Protein AF-A0A528LUZ8-F1 (afdb_monomer_lite)

Structure (mmCIF, N/CA/C/O backbone):
data_AF-A0A528LUZ8-F1
#
_entry.id   AF-A0A528LUZ8-F1
#
loop_
_atom_site.group_PDB
_atom_site.id
_atom_site.type_symbol
_atom_site.label_atom_id
_atom_site.label_alt_id
_atom_site.label_comp_id
_atom_site.label_asym_id
_atom_site.label_entity_id
_atom_site.label_seq_id
_atom_site.pdbx_PDB_ins_code
_atom_site.Cartn_x
_atom_site.Cartn_y
_atom_site.Cartn_z
_atom_site.occupancy
_atom_site.B_iso_or_equiv
_atom_site.auth_seq_id
_atom_site.auth_comp_id
_atom_site.auth_asym_id
_atom_site.auth_atom_id
_atom_site.pdbx_PDB_model_num
ATOM 1 N N . MET A 1 1 ? 16.004 16.045 -65.200 1.00 53.28 1 MET A N 1
ATOM 2 C CA . MET A 1 1 ? 14.807 15.417 -65.814 1.00 53.28 1 MET A CA 1
ATOM 3 C C . MET A 1 1 ? 13.797 16.513 -66.150 1.00 53.28 1 MET A C 1
ATOM 5 O O . MET A 1 1 ? 13.790 17.517 -65.447 1.00 53.28 1 MET A O 1
ATOM 9 N N . LYS A 1 2 ? 12.976 16.392 -67.206 1.00 73.88 2 LYS A N 1
ATOM 10 C CA . LYS A 1 2 ? 11.919 17.393 -67.464 1.00 73.88 2 LYS A CA 1
ATOM 11 C C . LYS A 1 2 ? 10.883 17.313 -66.341 1.00 73.88 2 LYS A C 1
ATOM 13 O O . LYS A 1 2 ? 10.407 16.220 -66.050 1.00 73.88 2 LYS A O 1
ATOM 18 N N . SER A 1 3 ? 10.507 18.443 -65.745 1.00 70.56 3 SER A N 1
ATOM 19 C CA . SER A 1 3 ? 9.541 18.476 -64.635 1.00 70.56 3 SER A CA 1
ATOM 20 C C . SER A 1 3 ? 8.191 17.858 -65.004 1.00 70.56 3 SER A C 1
ATOM 22 O O . SER A 1 3 ? 7.521 17.308 -64.142 1.00 70.56 3 SER A O 1
ATOM 24 N N . SER A 1 4 ? 7.804 17.916 -66.283 1.00 79.31 4 SER A N 1
ATOM 25 C CA . SER A 1 4 ? 6.602 17.250 -66.791 1.00 79.31 4 SER A CA 1
ATOM 26 C C . SER A 1 4 ? 6.664 15.730 -66.647 1.00 79.31 4 SER A C 1
ATOM 28 O O . SER A 1 4 ? 5.668 15.138 -66.264 1.00 79.31 4 SER A O 1
ATOM 30 N N . LEU A 1 5 ? 7.826 15.116 -66.893 1.00 83.31 5 LEU A N 1
ATOM 31 C CA . LEU A 1 5 ? 8.007 13.672 -66.751 1.00 83.31 5 LEU A CA 1
ATOM 32 C C . LEU A 1 5 ? 7.924 13.252 -65.282 1.00 83.31 5 LEU A C 1
ATOM 34 O O . LEU A 1 5 ? 7.176 12.340 -64.965 1.00 83.31 5 LEU A O 1
ATOM 38 N N . ALA A 1 6 ? 8.629 13.957 -64.390 1.00 80.06 6 ALA A N 1
ATOM 39 C CA . ALA A 1 6 ? 8.567 13.688 -62.951 1.00 80.06 6 ALA A CA 1
ATOM 40 C C . ALA A 1 6 ? 7.123 13.763 -62.434 1.00 80.06 6 ALA A C 1
ATOM 42 O O . ALA A 1 6 ? 6.661 12.859 -61.755 1.00 80.06 6 ALA A O 1
ATOM 43 N N . LYS A 1 7 ? 6.374 14.789 -62.852 1.00 82.75 7 LYS A N 1
ATOM 44 C CA . LYS A 1 7 ? 4.960 14.951 -62.497 1.00 82.75 7 LYS A CA 1
ATOM 45 C C . LYS A 1 7 ? 4.079 13.822 -63.040 1.00 82.75 7 LYS A C 1
ATOM 47 O O . LYS A 1 7 ? 3.249 13.329 -62.303 1.00 82.75 7 LYS A O 1
ATOM 52 N N . THR A 1 8 ? 4.307 13.340 -64.265 1.00 86.88 8 THR A N 1
ATOM 53 C CA . THR A 1 8 ? 3.577 12.168 -64.786 1.00 86.88 8 THR A CA 1
ATOM 54 C C . THR A 1 8 ? 3.792 10.912 -63.942 1.00 86.88 8 THR A C 1
ATOM 56 O O . THR A 1 8 ? 2.850 10.148 -63.766 1.00 86.88 8 THR A O 1
ATOM 59 N N . PHE A 1 9 ? 5.010 10.684 -63.444 1.00 86.75 9 PHE A N 1
ATOM 60 C CA . PHE A 1 9 ? 5.296 9.560 -62.549 1.00 86.75 9 PHE A CA 1
ATOM 61 C C . PHE A 1 9 ? 4.760 9.798 -61.129 1.00 86.75 9 PHE A C 1
ATOM 63 O O . PHE A 1 9 ? 4.315 8.846 -60.502 1.00 86.75 9 PHE A O 1
ATOM 70 N N . GLN A 1 10 ? 4.722 11.047 -60.654 1.00 83.25 10 GLN A N 1
ATOM 71 C CA . GLN A 1 10 ? 4.103 11.400 -59.374 1.00 83.25 10 GLN A CA 1
ATOM 72 C C . GLN A 1 10 ? 2.607 11.073 -59.410 1.00 83.25 10 GLN A C 1
ATOM 74 O O . GLN A 1 10 ? 2.118 10.354 -58.554 1.00 83.25 10 GLN A O 1
ATOM 79 N N . ASP A 1 11 ? 1.922 11.456 -60.492 1.00 86.69 11 ASP A N 1
ATOM 80 C CA . ASP A 1 11 ? 0.519 11.098 -60.703 1.00 86.69 11 ASP A CA 1
ATOM 81 C C . ASP A 1 11 ? 0.308 9.563 -60.773 1.00 86.69 11 ASP A C 1
ATOM 83 O O . ASP A 1 11 ? -0.813 9.097 -60.629 1.00 86.69 11 ASP A O 1
ATOM 87 N N . ILE A 1 12 ? 1.332 8.748 -61.072 1.00 87.06 12 ILE A N 1
ATOM 88 C CA . ILE A 1 12 ? 1.222 7.275 -61.008 1.00 87.06 12 ILE A CA 1
ATOM 89 C C . ILE A 1 12 ? 1.328 6.800 -59.556 1.00 87.06 12 ILE A C 1
ATOM 91 O O . ILE A 1 12 ? 0.535 5.955 -59.153 1.00 87.06 12 ILE A O 1
ATOM 95 N N . ALA A 1 13 ? 2.281 7.343 -58.795 1.00 81.94 13 ALA A N 1
ATOM 96 C CA . ALA A 1 13 ? 2.481 7.021 -57.382 1.00 81.94 13 ALA A CA 1
ATOM 97 C C . ALA A 1 13 ? 1.272 7.422 -56.515 1.00 81.94 13 ALA A C 1
ATOM 99 O O . ALA A 1 13 ? 0.886 6.671 -55.625 1.00 81.94 13 ALA A O 1
ATOM 100 N N . ASP A 1 14 ? 0.642 8.557 -56.829 1.00 81.62 14 ASP A N 1
ATOM 101 C CA . ASP A 1 14 ? -0.531 9.088 -56.117 1.00 81.62 14 ASP A CA 1
ATOM 102 C C . ASP A 1 14 ? -1.867 8.507 -56.628 1.00 81.62 14 ASP A C 1
ATOM 104 O O . ASP A 1 14 ? -2.936 8.922 -56.187 1.00 81.62 14 ASP A O 1
ATOM 108 N N . GLU A 1 15 ? -1.825 7.570 -57.584 1.00 84.44 15 GLU A N 1
ATOM 109 C CA . GLU A 1 15 ? -3.002 7.001 -58.264 1.00 84.44 15 GLU A CA 1
ATOM 110 C C . GLU A 1 15 ? -3.905 8.039 -58.972 1.00 84.44 15 GLU A C 1
ATOM 112 O O . GLU A 1 15 ? -5.084 7.800 -59.247 1.00 84.44 15 GLU A O 1
ATOM 117 N N . GLU A 1 16 ? -3.350 9.189 -59.353 1.00 86.56 16 GLU A N 1
ATOM 118 C CA . GLU A 1 16 ? -4.061 10.264 -60.044 1.00 86.56 16 GLU A CA 1
ATOM 119 C C . GLU A 1 16 ? -3.981 10.153 -61.583 1.00 86.56 16 GLU A C 1
ATOM 121 O O . GLU A 1 16 ? -3.123 9.490 -62.176 1.00 86.56 16 GLU A O 1
ATOM 126 N N . ASN A 1 17 ? -4.895 10.826 -62.292 1.00 84.06 17 ASN A N 1
ATOM 127 C CA . ASN A 1 17 ? -4.850 10.932 -63.755 1.00 84.06 17 ASN A CA 1
ATOM 128 C C . ASN A 1 17 ? -3.979 12.123 -64.189 1.00 84.06 17 ASN A C 1
ATOM 130 O O . ASN A 1 17 ? -4.280 13.266 -63.858 1.00 84.06 17 ASN A O 1
ATOM 134 N N . SER A 1 18 ? -2.961 11.891 -65.023 1.00 85.75 18 SER A N 1
ATOM 135 C CA . SER A 1 18 ? -2.112 12.982 -65.535 1.00 85.75 18 SER A CA 1
ATOM 136 C C . SER A 1 18 ? -2.829 13.883 -66.532 1.00 85.75 18 SER A C 1
ATOM 138 O O . SER A 1 18 ? -3.276 13.384 -67.555 1.00 85.75 18 SER A O 1
ATOM 140 N N . GLY A 1 19 ? -2.840 15.203 -66.337 1.00 85.12 19 GLY A N 1
ATOM 141 C CA . GLY A 1 19 ? -3.494 16.161 -67.245 1.00 85.12 19 GLY A CA 1
ATOM 142 C C . GLY A 1 19 ? -2.575 17.255 -67.804 1.00 85.12 19 GLY A C 1
ATOM 143 O O . GLY A 1 19 ? -1.527 17.571 -67.236 1.00 85.12 19 GLY A O 1
ATOM 144 N N . ASP A 1 20 ? -2.986 17.872 -68.919 1.00 82.94 20 ASP A N 1
ATOM 145 C CA . ASP A 1 20 ? -2.367 19.112 -69.408 1.00 82.94 20 ASP A CA 1
ATOM 146 C C . ASP A 1 20 ? -2.745 20.262 -68.459 1.00 82.94 20 ASP A C 1
ATOM 148 O O . ASP A 1 20 ? -3.917 20.532 -68.193 1.00 82.94 20 ASP A O 1
ATOM 152 N N . ARG A 1 21 ? -1.731 20.931 -67.906 1.00 78.12 21 ARG A N 1
ATOM 153 C CA . ARG A 1 21 ? -1.913 21.961 -66.874 1.00 78.12 21 ARG A CA 1
ATOM 154 C C . ARG A 1 21 ? -2.380 23.304 -67.432 1.00 78.12 21 ARG A C 1
ATOM 156 O O . ARG A 1 21 ? -2.941 24.095 -66.679 1.00 78.12 21 ARG A O 1
ATOM 163 N N . ILE A 1 22 ? -2.117 23.572 -68.711 1.00 81.62 22 ILE A N 1
ATOM 164 C CA . ILE A 1 22 ? -2.468 24.834 -69.375 1.00 81.62 22 ILE A CA 1
ATOM 165 C C . ILE A 1 22 ? -3.809 24.672 -70.089 1.00 81.62 22 ILE A C 1
ATOM 167 O O . ILE A 1 22 ? -4.674 25.537 -69.986 1.00 81.62 22 ILE A O 1
ATOM 171 N N . PHE A 1 23 ? -4.005 23.543 -70.765 1.00 84.06 23 PHE A N 1
ATOM 172 C CA . PHE A 1 23 ? -5.210 23.261 -71.537 1.00 84.06 23 PHE A CA 1
ATOM 173 C C . PHE A 1 23 ? -5.944 22.054 -70.957 1.00 84.06 23 PHE A C 1
ATOM 175 O O . PHE A 1 23 ? -5.874 20.951 -71.499 1.00 84.06 23 PHE A O 1
ATOM 182 N N . LYS A 1 24 ? -6.658 22.288 -69.853 1.00 82.31 24 LYS A N 1
ATOM 183 C CA . LYS A 1 24 ? -7.325 21.245 -69.053 1.00 82.31 24 LYS A CA 1
ATOM 184 C C . LYS A 1 24 ? -8.355 20.416 -69.830 1.00 82.31 24 LYS A C 1
ATOM 186 O O . LYS A 1 24 ? -8.588 19.270 -69.474 1.00 82.31 24 LYS A O 1
ATOM 191 N N . ASP A 1 25 ? -8.921 20.972 -70.901 1.00 84.12 25 ASP A N 1
ATOM 192 C CA . ASP A 1 25 ? -9.958 20.317 -71.711 1.00 84.12 25 ASP A CA 1
ATOM 193 C C . ASP A 1 25 ? -9.395 19.370 -72.787 1.00 84.12 25 ASP A C 1
ATOM 195 O O . ASP A 1 25 ? -10.148 18.750 -73.540 1.00 84.12 25 ASP A O 1
ATOM 199 N N . ARG A 1 26 ? -8.065 19.267 -72.922 1.00 85.38 26 ARG A N 1
ATOM 200 C CA . ARG A 1 26 ? -7.451 18.369 -73.907 1.00 85.38 26 ARG A CA 1
ATOM 201 C C . ARG A 1 26 ? -7.530 16.922 -73.446 1.00 85.38 26 ARG A C 1
ATOM 203 O O . ARG A 1 26 ? -7.171 16.602 -72.319 1.00 85.38 26 ARG A O 1
ATOM 210 N N . ILE A 1 27 ? -7.884 16.038 -74.378 1.00 81.31 27 ILE A N 1
ATOM 211 C CA . ILE A 1 27 ? -7.820 14.592 -74.160 1.00 81.31 27 ILE A CA 1
ATOM 212 C C . ILE A 1 27 ? -6.350 14.188 -74.005 1.00 81.31 27 ILE A C 1
ATOM 214 O O . ILE A 1 27 ? -5.554 14.239 -74.944 1.00 81.31 27 ILE A O 1
ATOM 218 N N . ASN A 1 28 ? -6.004 13.799 -72.789 1.00 82.31 28 ASN A N 1
ATOM 219 C CA . ASN A 1 28 ? -4.701 13.330 -72.352 1.00 82.31 28 ASN A CA 1
ATOM 220 C C . ASN A 1 28 ? -4.610 11.801 -72.482 1.00 82.31 28 ASN A C 1
ATOM 222 O O . ASN A 1 28 ? -5.578 11.077 -72.263 1.00 82.31 28 ASN A O 1
ATOM 226 N N . LYS A 1 29 ? -3.419 11.293 -72.812 1.00 84.31 29 LYS A N 1
ATOM 227 C CA . LYS A 1 29 ? -3.129 9.855 -72.817 1.00 84.31 29 LYS A CA 1
ATOM 228 C C . LYS A 1 29 ? -1.807 9.597 -72.098 1.00 84.31 29 LYS A C 1
ATOM 230 O O . LYS A 1 29 ? -0.753 9.976 -72.603 1.00 84.31 29 LYS A O 1
ATOM 235 N N . ARG A 1 30 ? -1.871 8.934 -70.938 1.00 86.88 30 ARG A N 1
ATOM 236 C CA . ARG A 1 30 ? -0.710 8.412 -70.198 1.00 86.88 30 ARG A CA 1
ATOM 237 C C . ARG A 1 30 ? -0.571 6.918 -70.483 1.00 86.88 30 ARG A C 1
ATOM 239 O O . ARG A 1 30 ? -1.487 6.159 -70.192 1.00 86.88 30 ARG A O 1
ATOM 246 N N . VAL A 1 31 ? 0.563 6.501 -71.045 1.00 87.06 31 VAL A N 1
ATOM 247 C CA . VAL A 1 31 ? 0.928 5.083 -71.199 1.00 87.06 31 VAL A CA 1
ATOM 248 C C . VAL A 1 31 ? 2.349 4.916 -70.695 1.00 87.06 31 VAL A C 1
ATOM 250 O O . VAL A 1 31 ? 3.280 5.451 -71.292 1.00 87.06 31 VAL A O 1
ATOM 253 N N . VAL A 1 32 ? 2.495 4.197 -69.587 1.00 86.12 32 VAL A N 1
ATOM 254 C CA . VAL A 1 32 ? 3.786 3.848 -68.998 1.00 86.12 32 VAL A CA 1
ATOM 255 C C . VAL A 1 32 ? 3.725 2.367 -68.650 1.00 86.12 32 VAL A C 1
ATOM 257 O O . VAL A 1 32 ? 2.875 1.957 -67.862 1.00 86.12 32 VAL A O 1
ATOM 260 N N . THR A 1 33 ? 4.579 1.572 -69.289 1.00 88.00 33 THR A N 1
ATOM 261 C CA . THR A 1 33 ? 4.615 0.116 -69.137 1.00 88.00 33 THR A CA 1
ATOM 262 C C . THR A 1 33 ? 6.045 -0.381 -68.991 1.00 88.00 33 THR A C 1
ATOM 264 O O . THR A 1 33 ? 6.976 0.258 -69.485 1.00 88.00 33 THR A O 1
ATOM 267 N N . ASP A 1 34 ? 6.209 -1.531 -68.349 1.00 82.75 34 ASP A N 1
ATOM 268 C CA . ASP A 1 34 ? 7.474 -2.258 -68.300 1.00 82.75 34 ASP A CA 1
ATOM 269 C C . ASP A 1 34 ? 7.816 -2.938 -69.645 1.00 82.75 34 ASP A C 1
ATOM 271 O O . ASP A 1 34 ? 7.081 -2.856 -70.635 1.00 82.75 34 ASP A O 1
ATOM 275 N N . GLU A 1 35 ? 8.948 -3.641 -69.674 1.00 85.19 35 GLU A N 1
ATOM 276 C CA . GLU A 1 35 ? 9.437 -4.418 -70.822 1.00 85.19 35 GLU A CA 1
ATOM 277 C C . GLU A 1 35 ? 8.523 -5.591 -71.235 1.00 85.19 35 GLU A C 1
ATOM 279 O O . GLU A 1 35 ? 8.679 -6.140 -72.326 1.00 85.19 35 GLU A O 1
ATOM 284 N N . LYS A 1 36 ? 7.537 -5.948 -70.401 1.00 85.56 36 LYS A N 1
ATOM 285 C CA . LYS A 1 36 ? 6.511 -6.966 -70.671 1.00 85.56 36 LYS A CA 1
ATOM 286 C C . LYS A 1 36 ? 5.162 -6.356 -71.072 1.00 85.56 36 LYS A C 1
ATOM 288 O O . LYS A 1 36 ? 4.221 -7.100 -71.340 1.00 85.56 36 LYS A O 1
ATOM 293 N N . GLY A 1 37 ? 5.059 -5.027 -71.145 1.00 84.25 37 GLY A N 1
ATOM 294 C CA . GLY A 1 37 ? 3.821 -4.314 -71.463 1.00 84.25 37 GLY A CA 1
ATOM 295 C C . GLY A 1 37 ? 2.856 -4.166 -70.282 1.00 84.25 37 GLY A C 1
ATOM 296 O O . GLY A 1 37 ? 1.709 -3.773 -70.489 1.00 84.25 37 GLY A O 1
ATOM 297 N N . THR A 1 38 ? 3.298 -4.454 -69.056 1.00 85.69 38 THR A N 1
ATOM 298 C CA . THR A 1 38 ? 2.502 -4.316 -67.828 1.00 85.69 38 THR A CA 1
ATOM 299 C C . THR A 1 38 ? 2.561 -2.877 -67.327 1.00 85.69 38 THR A C 1
ATOM 301 O O . THR A 1 38 ? 3.622 -2.256 -67.362 1.00 85.69 38 THR A O 1
ATOM 304 N N . ALA A 1 39 ? 1.439 -2.330 -66.853 1.00 84.06 39 ALA A N 1
ATOM 305 C CA . ALA A 1 39 ? 1.433 -1.022 -66.202 1.00 84.06 39 ALA A CA 1
ATOM 306 C C . ALA A 1 39 ? 2.274 -1.054 -64.916 1.00 84.06 39 ALA A C 1
ATOM 308 O O . ALA A 1 39 ? 2.257 -2.047 -64.189 1.00 84.06 39 ALA A O 1
ATOM 309 N N . LEU A 1 40 ? 2.997 0.032 -64.642 1.00 82.25 40 LEU A N 1
ATOM 310 C CA . LEU A 1 40 ? 3.771 0.156 -63.407 1.00 82.25 40 LEU A CA 1
ATOM 311 C C . LEU A 1 40 ? 2.823 0.281 -62.201 1.00 82.25 40 LEU A C 1
ATOM 313 O O . LEU A 1 40 ? 1.958 1.162 -62.230 1.00 82.25 40 LEU A O 1
ATOM 317 N N . PRO A 1 41 ? 2.972 -0.555 -61.158 1.00 82.44 41 PRO A N 1
ATOM 318 C CA . PRO A 1 41 ? 2.196 -0.402 -59.935 1.00 82.44 41 PRO A CA 1
ATOM 319 C C . PRO A 1 41 ? 2.625 0.866 -59.165 1.00 82.44 41 PRO A C 1
ATOM 321 O O . PRO A 1 41 ? 3.822 1.182 -59.171 1.00 82.44 41 PRO A O 1
ATOM 324 N N . PRO A 1 42 ? 1.697 1.590 -58.510 1.00 80.31 42 PRO A N 1
ATOM 325 C CA . PRO A 1 42 ? 1.987 2.830 -57.776 1.00 80.31 42 PRO A CA 1
ATOM 326 C C . PRO A 1 42 ? 3.143 2.687 -56.781 1.00 80.31 42 PRO A C 1
ATOM 328 O O . PRO A 1 42 ? 4.059 3.505 -56.766 1.00 80.31 42 PRO A O 1
ATOM 331 N N . GLU A 1 43 ? 3.177 1.581 -56.038 1.00 74.25 43 GLU A N 1
ATOM 332 C CA . GLU A 1 43 ? 4.206 1.264 -55.046 1.00 74.25 43 GLU A CA 1
ATOM 333 C C . GLU A 1 43 ? 5.614 1.045 -55.632 1.00 74.25 43 GLU A C 1
ATOM 335 O O . GLU A 1 43 ? 6.593 1.039 -54.890 1.00 74.25 43 GLU A O 1
ATOM 340 N N . SER A 1 44 ? 5.739 0.881 -56.954 1.00 75.31 44 SER A N 1
ATOM 341 C CA . SER A 1 44 ? 7.031 0.739 -57.646 1.00 75.31 44 SER A CA 1
ATOM 342 C C . SER A 1 44 ? 7.608 2.061 -58.160 1.00 75.31 44 SER A C 1
ATOM 344 O O . SER A 1 44 ? 8.706 2.076 -58.723 1.00 75.31 44 SER A O 1
ATOM 346 N N . VAL A 1 45 ? 6.880 3.170 -58.000 1.00 77.50 45 VAL A N 1
ATOM 347 C CA . VAL A 1 45 ? 7.266 4.486 -58.511 1.00 77.50 45 VAL A CA 1
ATOM 348 C C . VAL A 1 45 ? 7.549 5.433 -57.350 1.00 77.50 45 VAL A C 1
ATOM 350 O O . VAL A 1 45 ? 6.650 5.843 -56.629 1.00 77.50 45 VAL A O 1
ATOM 353 N N . MET A 1 46 ? 8.809 5.849 -57.221 1.00 70.94 46 MET A N 1
ATOM 354 C CA . MET A 1 46 ? 9.218 6.911 -56.303 1.00 70.94 46 MET A CA 1
ATOM 355 C C . MET A 1 46 ? 9.684 8.124 -57.109 1.00 70.94 46 MET A C 1
ATOM 357 O O . MET A 1 46 ? 10.660 8.048 -57.861 1.00 70.94 46 MET A O 1
ATOM 361 N N . VAL A 1 47 ? 8.993 9.255 -56.957 1.00 70.12 47 VAL A N 1
ATOM 362 C CA . VAL A 1 47 ? 9.390 10.522 -57.577 1.00 70.12 47 VAL A CA 1
ATOM 363 C C . VAL A 1 47 ? 9.968 11.451 -56.528 1.00 70.12 47 VAL A C 1
ATOM 365 O O . VAL A 1 47 ? 9.311 11.853 -55.579 1.00 70.12 47 VAL A O 1
ATOM 368 N N . VAL A 1 48 ? 11.220 11.835 -56.749 1.00 63.97 48 VAL A N 1
ATOM 369 C CA . VAL A 1 48 ? 11.906 12.823 -55.925 1.00 63.97 48 VAL A CA 1
ATOM 370 C C . VAL A 1 48 ? 11.620 14.217 -56.487 1.00 63.97 48 VAL A C 1
ATOM 372 O O . VAL A 1 48 ? 12.105 14.573 -57.569 1.00 63.97 48 VAL A O 1
ATOM 375 N N . LEU A 1 49 ? 10.803 14.999 -55.779 1.00 59.28 49 LEU A N 1
ATOM 376 C CA . LEU A 1 49 ? 10.449 16.367 -56.163 1.00 59.28 49 LEU A CA 1
ATOM 377 C C . LEU A 1 49 ? 11.561 17.372 -55.784 1.00 59.28 49 LEU A C 1
ATOM 379 O O . LEU A 1 49 ? 12.409 17.090 -54.937 1.00 59.28 49 LEU A O 1
ATOM 383 N N . PRO A 1 50 ? 11.628 18.555 -56.428 1.00 57.62 50 PRO A N 1
ATOM 384 C CA . PRO A 1 50 ? 12.548 19.611 -56.013 1.00 57.62 50 PRO A CA 1
ATOM 385 C C . PRO A 1 50 ? 12.177 20.115 -54.611 1.00 57.62 50 PRO A C 1
ATOM 387 O O . PRO A 1 50 ? 11.037 20.515 -54.432 1.00 57.62 50 PRO A O 1
ATOM 390 N N . TYR A 1 51 ? 13.149 20.112 -53.686 1.00 51.62 51 TYR A N 1
ATOM 391 C CA . TYR A 1 51 ? 13.121 20.651 -52.311 1.00 51.62 51 TYR A CA 1
ATOM 392 C C . TYR A 1 51 ? 11.751 21.130 -51.794 1.00 51.62 51 TYR A C 1
ATOM 394 O O . TYR A 1 51 ? 11.319 22.239 -52.118 1.00 51.62 51 TYR A O 1
ATOM 402 N N . GLU A 1 52 ? 11.129 20.331 -50.926 1.00 53.84 52 GLU A N 1
ATOM 403 C CA . GLU A 1 52 ? 9.980 20.746 -50.118 1.00 53.84 52 GLU A CA 1
ATOM 404 C C . GLU A 1 52 ? 10.407 20.924 -48.654 1.00 53.84 52 GLU A C 1
ATOM 406 O O . GLU A 1 52 ? 10.974 20.015 -48.051 1.00 53.84 52 GLU A O 1
ATOM 411 N N . GLU A 1 53 ? 10.130 22.095 -48.069 1.00 44.44 53 GLU A N 1
ATOM 412 C CA . GLU A 1 53 ? 10.521 22.441 -46.688 1.00 44.44 53 GLU A CA 1
ATOM 413 C C . GLU A 1 53 ? 9.816 21.595 -45.607 1.00 44.44 53 GLU A C 1
ATOM 415 O O . GLU A 1 53 ? 10.248 21.597 -44.459 1.00 44.44 53 GLU A O 1
ATOM 420 N N . ALA A 1 54 ? 8.749 20.865 -45.953 1.00 44.94 54 ALA A N 1
ATOM 421 C CA . ALA A 1 54 ? 7.856 20.196 -45.000 1.00 44.94 54 ALA A CA 1
ATOM 422 C C . ALA A 1 54 ? 8.063 18.673 -44.860 1.00 44.94 54 ALA A C 1
ATOM 424 O O . ALA A 1 54 ? 7.239 18.000 -44.240 1.00 44.94 54 ALA A O 1
ATOM 425 N N . PHE A 1 55 ? 9.124 18.102 -45.432 1.00 44.59 55 PHE A N 1
ATOM 426 C CA . PHE A 1 55 ? 9.299 16.647 -45.455 1.00 44.59 55 PHE A CA 1
ATOM 427 C C . PHE A 1 55 ? 9.988 16.131 -44.175 1.00 44.59 55 PHE A C 1
ATOM 429 O O . PHE A 1 55 ? 11.190 16.322 -43.992 1.00 44.59 55 PHE A O 1
ATOM 436 N N . GLY A 1 56 ? 9.220 15.498 -43.282 1.00 49.88 56 GLY A N 1
ATOM 437 C CA . GLY A 1 56 ? 9.703 14.837 -42.060 1.00 49.88 56 GLY A CA 1
ATOM 438 C C . GLY A 1 56 ? 9.768 13.309 -42.189 1.00 49.88 56 GLY A C 1
ATOM 439 O O . GLY A 1 56 ? 9.200 12.735 -43.116 1.00 49.88 56 GLY A O 1
ATOM 440 N N . HIS A 1 57 ? 10.459 12.644 -41.258 1.00 53.75 57 HIS A N 1
ATOM 441 C CA . HIS A 1 57 ? 10.570 11.179 -41.222 1.00 53.75 57 HIS A CA 1
ATOM 442 C C . HIS A 1 57 ? 9.200 10.496 -41.045 1.00 53.75 57 HIS A C 1
ATOM 444 O O . HIS A 1 57 ? 8.351 10.985 -40.300 1.00 53.75 57 HIS A O 1
ATOM 450 N N . SER A 1 58 ? 8.997 9.347 -41.702 1.00 54.59 58 SER A N 1
ATOM 451 C CA . SER A 1 58 ? 7.762 8.553 -41.606 1.00 54.59 58 SER A CA 1
ATOM 452 C C . SER A 1 58 ? 7.933 7.325 -40.699 1.00 54.59 58 SER A C 1
ATOM 454 O O . SER A 1 58 ? 9.030 6.780 -40.583 1.00 54.59 58 SER A O 1
ATOM 456 N N . GLU A 1 59 ? 6.841 6.829 -40.102 1.00 51.41 59 GLU A N 1
ATOM 457 C CA . GLU A 1 59 ? 6.837 5.608 -39.267 1.00 51.41 59 GLU A CA 1
ATOM 458 C C . GLU A 1 59 ? 7.356 4.356 -40.011 1.00 51.41 59 GLU A C 1
ATOM 460 O O . GLU A 1 59 ? 7.912 3.436 -39.404 1.00 51.41 59 GLU A O 1
ATOM 465 N N . LYS A 1 60 ? 7.227 4.318 -41.348 1.00 50.12 60 LYS A N 1
ATOM 466 C CA . LYS A 1 60 ? 7.716 3.203 -42.178 1.00 50.12 60 LYS A CA 1
ATOM 467 C C . LYS A 1 60 ? 9.238 3.061 -42.092 1.00 50.12 60 LYS A C 1
ATOM 469 O O . LYS A 1 60 ? 9.744 1.947 -41.980 1.00 50.12 60 LYS A O 1
ATOM 474 N N . THR A 1 61 ? 9.959 4.179 -42.059 1.00 51.16 61 THR A N 1
ATOM 475 C CA . THR A 1 61 ? 11.427 4.224 -41.984 1.00 51.16 61 THR A CA 1
ATOM 476 C C . THR A 1 61 ? 11.954 3.743 -40.624 1.00 51.16 61 THR A C 1
ATOM 478 O O . THR A 1 61 ? 13.089 3.283 -40.512 1.00 51.16 61 THR A O 1
ATOM 481 N N . SER A 1 62 ? 11.125 3.807 -39.581 1.00 50.84 62 SER A N 1
ATOM 482 C CA . SER A 1 62 ? 11.482 3.408 -38.216 1.00 50.84 62 SER A CA 1
ATOM 483 C C . SER A 1 62 ? 11.212 1.941 -37.911 1.00 50.84 62 SER A C 1
ATOM 485 O O . SER A 1 62 ? 11.833 1.383 -37.017 1.00 50.84 62 SER A O 1
ATOM 487 N N . THR A 1 63 ? 10.384 1.268 -38.710 1.00 52.47 63 THR A N 1
ATOM 488 C CA . THR A 1 63 ? 10.201 -0.190 -38.607 1.00 52.47 63 THR A CA 1
ATOM 489 C C . THR A 1 63 ? 11.492 -0.946 -38.961 1.00 52.47 63 THR A C 1
ATOM 491 O O . THR A 1 63 ? 11.762 -2.003 -38.398 1.00 52.47 63 THR A O 1
ATOM 494 N N . LEU A 1 64 ? 12.329 -0.370 -39.832 1.00 51.09 64 LEU A N 1
ATOM 495 C CA . LEU A 1 64 ? 13.629 -0.917 -40.251 1.00 51.09 64 LEU A CA 1
ATOM 496 C C . LEU A 1 64 ? 14.715 -0.811 -39.173 1.00 51.09 64 LEU A C 1
ATOM 498 O O . LEU A 1 64 ? 15.718 -1.513 -39.225 1.00 51.09 64 LEU A O 1
ATOM 502 N N . LEU A 1 65 ? 14.517 0.069 -38.190 1.00 55.41 65 LEU A N 1
ATOM 503 C CA . LEU A 1 65 ? 15.438 0.262 -37.071 1.00 55.41 65 LEU A CA 1
ATOM 504 C C . LEU A 1 65 ? 15.251 -0.760 -35.955 1.00 55.41 65 LEU A C 1
ATOM 506 O O . LEU A 1 65 ? 16.135 -0.910 -35.116 1.00 55.41 65 LEU A O 1
ATOM 510 N N . VAL A 1 66 ? 14.096 -1.422 -35.911 1.00 60.16 66 VAL A N 1
ATOM 511 C CA . VAL A 1 66 ? 13.724 -2.274 -34.786 1.00 60.16 66 VAL A CA 1
ATOM 512 C C . VAL A 1 66 ? 14.441 -3.612 -34.898 1.00 60.16 66 VAL A C 1
ATOM 514 O O . VAL A 1 66 ? 14.173 -4.404 -35.805 1.00 60.16 66 VAL A O 1
ATOM 517 N N . ASN A 1 67 ? 15.278 -3.928 -33.912 1.00 70.00 67 ASN A N 1
ATOM 518 C CA . ASN A 1 67 ? 15.755 -5.293 -33.752 1.00 70.00 67 ASN A CA 1
ATOM 519 C C . ASN A 1 67 ? 14.641 -6.137 -33.123 1.00 70.00 67 ASN A C 1
ATOM 521 O O . ASN A 1 67 ? 14.413 -6.107 -31.912 1.00 70.00 67 ASN A O 1
ATOM 525 N N . SER A 1 68 ? 13.942 -6.911 -33.954 1.00 69.31 68 SER A N 1
ATOM 526 C CA . SER A 1 68 ? 12.813 -7.741 -33.523 1.00 69.31 68 SER A CA 1
ATOM 527 C C . SER A 1 68 ? 13.178 -8.739 -32.420 1.00 69.31 68 SER A C 1
ATOM 529 O O . SER A 1 68 ? 12.368 -8.968 -31.525 1.00 69.31 68 SER A O 1
ATOM 531 N N . LYS A 1 69 ? 14.404 -9.281 -32.415 1.00 77.75 69 LYS A N 1
ATOM 532 C CA . LYS A 1 69 ? 14.862 -10.220 -31.380 1.00 77.75 69 LYS A CA 1
ATOM 533 C C . LYS A 1 69 ? 15.081 -9.524 -30.040 1.00 77.75 69 LYS A C 1
ATOM 535 O O . LYS A 1 69 ? 14.558 -9.997 -29.033 1.00 77.75 69 LYS A O 1
ATOM 540 N N . LEU A 1 70 ? 15.818 -8.409 -30.028 1.00 76.50 70 LEU A N 1
ATOM 541 C CA . LEU A 1 70 ? 16.068 -7.634 -28.805 1.00 76.50 70 LEU A CA 1
ATOM 542 C C . LEU A 1 70 ? 14.770 -7.055 -28.243 1.00 76.50 70 LEU A C 1
ATOM 544 O O . LEU A 1 70 ? 14.561 -7.078 -27.032 1.00 76.50 70 LEU A O 1
ATOM 548 N N . ARG A 1 71 ? 13.864 -6.611 -29.119 1.00 74.25 71 ARG A N 1
ATOM 549 C CA . ARG A 1 71 ? 12.529 -6.152 -28.737 1.00 74.25 71 ARG A CA 1
ATOM 550 C C . ARG A 1 71 ? 11.691 -7.265 -28.112 1.00 74.25 71 ARG A C 1
ATOM 552 O O . ARG A 1 71 ? 11.168 -7.081 -27.017 1.00 74.25 71 ARG A O 1
ATOM 559 N N . GLU A 1 72 ? 11.569 -8.420 -28.765 1.00 80.12 72 GLU A N 1
ATOM 560 C CA . GLU A 1 72 ? 10.818 -9.552 -28.210 1.00 80.12 72 GLU A CA 1
ATOM 561 C C . GLU A 1 72 ? 11.382 -10.007 -26.861 1.00 80.12 72 GLU A C 1
ATOM 563 O O . GLU A 1 72 ? 10.629 -10.383 -25.961 1.00 80.12 72 GLU A O 1
ATOM 568 N N . GLU A 1 73 ? 12.708 -10.016 -26.719 1.00 80.19 73 GLU A N 1
ATOM 569 C CA . GLU A 1 73 ? 13.360 -10.356 -25.460 1.00 80.19 73 GLU A CA 1
ATOM 570 C C . GLU A 1 73 ? 13.043 -9.315 -24.377 1.00 80.19 73 GLU A C 1
ATOM 572 O O . GLU A 1 73 ? 12.629 -9.688 -23.278 1.00 80.19 73 GLU A O 1
ATOM 577 N N . TYR A 1 74 ? 13.141 -8.023 -24.701 1.00 77.25 74 TYR A N 1
ATOM 578 C CA . TYR A 1 74 ? 12.777 -6.918 -23.812 1.00 77.25 74 TYR A CA 1
ATOM 579 C C . TYR A 1 74 ? 11.313 -7.006 -23.345 1.00 77.25 74 TYR A C 1
ATOM 581 O O . TYR A 1 74 ? 11.023 -6.905 -22.151 1.00 77.25 74 TYR A O 1
ATOM 589 N N . GLU A 1 75 ? 10.378 -7.261 -24.264 1.00 78.81 75 GLU A N 1
ATOM 590 C CA . GLU A 1 75 ? 8.955 -7.436 -23.952 1.00 78.81 75 GLU A CA 1
ATOM 591 C C . GLU A 1 75 ? 8.720 -8.655 -23.038 1.00 78.81 75 GLU A C 1
ATOM 593 O O . GLU A 1 75 ? 7.991 -8.563 -22.045 1.00 78.81 75 GLU A O 1
ATOM 598 N N . LYS A 1 76 ? 9.389 -9.788 -23.304 1.00 82.31 76 LYS A N 1
ATOM 599 C CA . LYS A 1 76 ? 9.304 -11.001 -22.467 1.00 82.31 76 LYS A CA 1
ATOM 600 C C . LYS A 1 76 ? 9.844 -10.776 -21.052 1.00 82.31 76 LYS A C 1
ATOM 602 O O . LYS A 1 76 ? 9.265 -11.306 -20.100 1.00 82.31 76 LYS A O 1
ATOM 607 N N . LEU A 1 77 ? 10.910 -9.986 -20.889 1.00 80.19 77 LEU A N 1
ATOM 608 C CA . LEU A 1 77 ? 11.449 -9.633 -19.569 1.00 80.19 77 LEU A CA 1
ATOM 609 C C . LEU A 1 77 ? 10.417 -8.878 -18.725 1.00 80.19 77 LEU A C 1
ATOM 611 O O . LEU A 1 77 ? 10.224 -9.225 -17.557 1.00 80.19 77 LEU A O 1
ATOM 615 N N . ASN A 1 78 ? 9.703 -7.922 -19.330 1.00 75.81 78 ASN A N 1
ATOM 616 C CA . ASN A 1 78 ? 8.657 -7.154 -18.651 1.00 75.81 78 ASN A CA 1
ATOM 617 C C . ASN A 1 78 ? 7.496 -8.035 -18.172 1.00 75.81 78 ASN A C 1
ATOM 619 O O . ASN A 1 78 ? 7.027 -7.896 -17.042 1.00 75.81 78 ASN A O 1
ATOM 623 N N . LEU A 1 79 ? 7.078 -9.012 -18.980 1.00 81.06 79 LEU A N 1
ATOM 624 C CA . LEU A 1 79 ? 6.019 -9.949 -18.592 1.00 81.06 79 LEU A CA 1
ATOM 625 C C . LEU A 1 79 ? 6.421 -10.840 -17.402 1.00 81.06 79 LEU A C 1
ATOM 627 O O . LEU A 1 79 ? 5.594 -11.142 -16.538 1.00 81.06 79 LEU A O 1
ATOM 631 N N . GLY A 1 80 ? 7.689 -11.257 -17.333 1.00 79.06 80 GLY A N 1
ATOM 632 C CA . GLY A 1 80 ? 8.162 -12.229 -16.344 1.00 79.06 80 GLY A CA 1
ATOM 633 C C . GLY A 1 80 ? 8.146 -11.732 -14.893 1.00 79.06 80 GLY A C 1
ATOM 634 O O . GLY A 1 80 ? 7.791 -12.494 -13.981 1.00 79.06 80 GLY A O 1
ATOM 635 N N . PHE A 1 81 ? 8.525 -10.470 -14.659 1.00 85.81 81 PHE A N 1
ATOM 636 C CA . PHE A 1 81 ? 8.502 -9.883 -13.314 1.00 85.81 81 PHE A CA 1
ATOM 637 C C . PHE A 1 81 ? 7.116 -9.330 -12.936 1.00 85.81 81 PHE A C 1
ATOM 639 O O . PHE A 1 81 ? 6.778 -9.304 -11.749 1.00 85.81 81 PHE A O 1
ATOM 646 N N . GLU A 1 82 ? 6.286 -8.944 -13.911 1.00 90.12 82 GLU A N 1
ATOM 647 C CA . GLU A 1 82 ? 4.895 -8.539 -13.665 1.00 90.12 82 GLU A CA 1
ATOM 648 C C . GLU A 1 82 ? 4.023 -9.726 -13.219 1.00 90.12 82 GLU A C 1
ATOM 650 O O . GLU A 1 82 ? 3.267 -9.594 -12.256 1.00 90.12 82 GLU A O 1
ATOM 655 N N . ASP A 1 83 ? 4.187 -10.923 -13.800 1.00 92.94 83 ASP A N 1
ATOM 656 C CA . ASP A 1 83 ? 3.518 -12.148 -13.311 1.00 92.94 83 ASP A CA 1
ATOM 657 C C . ASP A 1 83 ? 3.871 -12.442 -11.841 1.00 92.94 83 ASP A C 1
ATOM 659 O O . ASP A 1 83 ? 2.995 -12.718 -11.016 1.00 92.94 83 ASP A O 1
ATOM 663 N N . ALA A 1 84 ? 5.150 -12.321 -11.472 1.00 94.94 84 ALA A N 1
ATOM 664 C CA . ALA A 1 84 ? 5.579 -12.521 -10.089 1.00 94.94 84 ALA A CA 1
ATOM 665 C C . ALA A 1 84 ? 4.960 -11.481 -9.143 1.00 94.94 84 ALA A C 1
ATOM 667 O O . ALA A 1 84 ? 4.477 -11.836 -8.063 1.00 94.94 84 ALA A O 1
ATOM 668 N N . ARG A 1 85 ? 4.923 -10.206 -9.559 1.00 96.19 85 ARG A N 1
ATOM 669 C CA . ARG A 1 85 ? 4.261 -9.129 -8.810 1.00 96.19 85 ARG A CA 1
ATOM 670 C C . ARG A 1 85 ? 2.785 -9.440 -8.591 1.00 96.19 85 ARG A C 1
ATOM 672 O O . ARG A 1 85 ? 2.307 -9.321 -7.463 1.00 96.19 85 ARG A O 1
ATOM 679 N N . GLN A 1 86 ? 2.067 -9.860 -9.630 1.00 96.62 86 GLN A N 1
ATOM 680 C CA . GLN A 1 86 ? 0.644 -10.186 -9.529 1.00 96.62 86 GLN A CA 1
ATOM 681 C C . GLN A 1 86 ? 0.387 -11.334 -8.548 1.00 96.62 86 GLN A C 1
ATOM 683 O O . GLN A 1 86 ? -0.532 -11.240 -7.735 1.00 96.62 86 GLN A O 1
ATOM 688 N N . ARG A 1 87 ? 1.226 -12.377 -8.552 1.00 97.31 87 ARG A N 1
ATOM 689 C CA . ARG A 1 87 ? 1.121 -13.496 -7.598 1.00 97.31 87 ARG A CA 1
ATOM 690 C C . ARG A 1 87 ? 1.328 -13.054 -6.152 1.00 97.31 87 ARG A C 1
ATOM 692 O O . ARG A 1 87 ? 0.539 -13.436 -5.289 1.00 97.31 87 ARG A O 1
ATOM 699 N N . LEU A 1 88 ? 2.345 -12.230 -5.888 1.00 98.12 88 LEU A N 1
ATOM 700 C CA . LEU A 1 88 ? 2.580 -11.672 -4.553 1.00 98.12 88 LEU A CA 1
ATOM 701 C C . LEU A 1 88 ? 1.388 -10.822 -4.094 1.00 98.12 88 LEU A C 1
ATOM 703 O O . LEU A 1 88 ? 0.867 -11.029 -3.000 1.00 98.12 88 LEU A O 1
ATOM 707 N N . LEU A 1 89 ? 0.917 -9.898 -4.937 1.00 97.88 89 LEU A N 1
ATOM 708 C CA . LEU A 1 89 ? -0.219 -9.036 -4.608 1.00 97.88 89 LEU A CA 1
ATOM 709 C C . LEU A 1 89 ? -1.511 -9.835 -4.395 1.00 97.88 89 LEU A C 1
ATOM 711 O O . LEU A 1 89 ? -2.285 -9.502 -3.501 1.00 97.88 89 LEU A O 1
ATOM 715 N N . ALA A 1 90 ? -1.741 -10.900 -5.166 1.00 97.69 9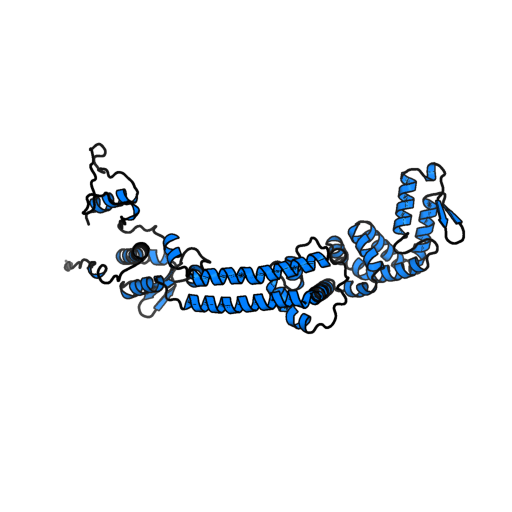0 ALA A N 1
ATOM 716 C CA . ALA A 1 90 ? -2.885 -11.788 -4.978 1.00 97.69 90 ALA A CA 1
ATOM 717 C C . ALA A 1 90 ? -2.825 -12.519 -3.627 1.00 97.69 90 ALA A C 1
ATOM 719 O O . ALA A 1 90 ? -3.829 -12.559 -2.914 1.00 97.69 90 ALA A O 1
ATOM 720 N N . ALA A 1 91 ? -1.653 -13.036 -3.243 1.00 97.81 91 ALA A N 1
ATOM 721 C CA . ALA A 1 91 ? -1.455 -13.679 -1.946 1.00 97.81 91 ALA A CA 1
ATOM 722 C C . ALA A 1 91 ? -1.685 -12.699 -0.782 1.00 97.81 91 ALA A C 1
ATOM 724 O O . ALA A 1 91 ? -2.421 -13.009 0.155 1.00 97.81 91 ALA A O 1
ATOM 725 N N . LEU A 1 92 ? -1.146 -11.479 -0.885 1.00 97.62 92 LEU A N 1
ATOM 726 C CA . LEU A 1 92 ? -1.357 -10.424 0.109 1.00 97.62 92 LEU A CA 1
ATOM 727 C C . LEU A 1 92 ? -2.827 -9.991 0.200 1.00 97.62 92 LEU A C 1
ATOM 729 O O . LEU A 1 92 ? -3.342 -9.812 1.304 1.00 97.62 92 LEU A O 1
ATOM 733 N N . LYS A 1 93 ? -3.534 -9.862 -0.930 1.00 96.88 93 LYS A N 1
ATOM 734 C CA . LYS A 1 93 ? -4.977 -9.563 -0.944 1.00 96.88 93 LYS A CA 1
ATOM 735 C C . LYS A 1 93 ? -5.788 -10.669 -0.285 1.00 96.88 93 LYS A C 1
ATOM 737 O O . LYS A 1 93 ? -6.683 -10.373 0.500 1.00 96.88 93 LYS A O 1
ATOM 742 N N . HIS A 1 94 ? -5.466 -11.930 -0.567 1.00 96.56 94 HIS A N 1
ATOM 743 C CA . HIS A 1 94 ? -6.138 -13.064 0.061 1.00 96.56 94 HIS A CA 1
ATOM 744 C C . HIS A 1 94 ? -5.920 -13.085 1.580 1.00 96.56 94 HIS A C 1
ATOM 746 O O . HIS A 1 94 ? -6.872 -13.280 2.329 1.00 96.56 94 HIS A O 1
ATOM 752 N N . HIS A 1 95 ? -4.690 -12.824 2.028 1.00 95.06 95 HIS A N 1
ATOM 753 C CA . HIS A 1 95 ? -4.329 -12.793 3.448 1.00 95.06 95 HIS A CA 1
ATOM 754 C C . HIS A 1 95 ? -4.991 -11.647 4.215 1.00 95.06 95 HIS A C 1
ATOM 756 O O . HIS A 1 95 ? -5.552 -11.844 5.288 1.00 95.06 95 HIS A O 1
ATOM 762 N N . THR A 1 96 ? -4.930 -10.436 3.662 1.00 94.69 96 THR A N 1
ATOM 763 C CA . THR A 1 96 ? -5.445 -9.228 4.326 1.00 94.69 96 THR A CA 1
ATOM 764 C C . THR A 1 96 ? -6.960 -9.078 4.198 1.00 94.69 96 THR A C 1
ATOM 766 O O . THR A 1 96 ? -7.574 -8.387 5.008 1.00 94.69 96 THR A O 1
ATOM 769 N N . GLY A 1 97 ? -7.568 -9.676 3.168 1.00 94.38 97 GLY A N 1
ATOM 770 C CA . GLY A 1 97 ? -8.959 -9.430 2.786 1.00 94.38 97 GLY A CA 1
ATOM 771 C C . GLY A 1 97 ? -9.215 -8.008 2.269 1.00 94.38 97 GLY A C 1
ATOM 772 O O . GLY A 1 97 ? -10.375 -7.633 2.083 1.00 94.38 97 GLY A O 1
ATOM 773 N N . SER A 1 98 ? -8.158 -7.217 2.052 1.00 94.44 98 SER A N 1
ATOM 774 C CA . SER A 1 98 ? -8.275 -5.804 1.704 1.00 94.44 98 SER A CA 1
ATOM 775 C C . SER A 1 98 ? -8.716 -5.605 0.260 1.00 94.44 98 SER A C 1
ATOM 777 O O . SER A 1 98 ? -8.274 -6.296 -0.664 1.00 94.44 98 SER A O 1
ATOM 779 N N . LYS A 1 99 ? -9.582 -4.609 0.061 1.00 92.44 99 LYS A N 1
ATOM 780 C CA . LYS A 1 99 ? -10.031 -4.171 -1.270 1.00 92.44 99 LYS A CA 1
ATOM 781 C C . LYS A 1 99 ? -9.184 -3.033 -1.838 1.00 92.44 99 LYS A C 1
ATOM 783 O O . LYS A 1 99 ? -9.402 -2.651 -2.987 1.00 92.44 99 LYS A O 1
ATOM 788 N N . LYS A 1 100 ? -8.246 -2.490 -1.054 1.00 93.56 100 LYS A N 1
ATOM 789 C CA . LYS A 1 100 ? -7.372 -1.396 -1.484 1.00 93.56 100 LYS A CA 1
ATOM 790 C C . LYS A 1 100 ? -6.402 -1.861 -2.578 1.00 93.56 100 LYS A C 1
ATOM 792 O O . LYS A 1 100 ? -6.157 -3.058 -2.780 1.00 93.56 100 LYS A O 1
ATOM 797 N N . ASP A 1 101 ? -5.829 -0.898 -3.293 1.00 95.31 101 ASP A N 1
ATOM 798 C CA . ASP A 1 101 ? -4.714 -1.172 -4.193 1.00 95.31 101 ASP A CA 1
ATOM 799 C C . ASP A 1 101 ? -3.435 -1.388 -3.377 1.00 95.31 101 ASP A C 1
ATOM 801 O O . ASP A 1 101 ? -2.719 -0.449 -3.029 1.00 95.31 101 ASP A O 1
ATOM 805 N N . LEU A 1 102 ? -3.145 -2.654 -3.069 1.00 96.25 102 LEU A N 1
ATOM 806 C CA . LEU A 1 102 ? -1.981 -3.009 -2.261 1.00 96.25 102 LEU A CA 1
ATOM 807 C C . LEU A 1 102 ? -0.650 -2.622 -2.920 1.00 96.25 102 LEU A C 1
ATOM 809 O O . LEU A 1 102 ? 0.329 -2.399 -2.213 1.00 96.25 102 LEU A O 1
ATOM 813 N N . GLY A 1 103 ? -0.598 -2.509 -4.252 1.00 95.88 103 GLY A N 1
ATOM 814 C CA . GLY A 1 103 ? 0.601 -2.038 -4.944 1.00 95.88 103 GLY A CA 1
ATOM 815 C C . GLY A 1 103 ? 0.905 -0.582 -4.596 1.00 95.88 103 GLY A C 1
ATOM 816 O O . GLY A 1 103 ? 2.050 -0.252 -4.273 1.00 95.88 103 GLY A O 1
ATOM 817 N N . ARG A 1 104 ? -0.129 0.267 -4.587 1.00 96.25 104 ARG A N 1
ATOM 818 C CA . ARG A 1 104 ? -0.023 1.674 -4.172 1.00 96.25 104 ARG A CA 1
ATOM 819 C C . ARG A 1 104 ? 0.230 1.830 -2.681 1.00 96.25 104 ARG A C 1
ATOM 821 O O . ARG A 1 104 ? 1.064 2.642 -2.290 1.00 96.25 104 ARG A O 1
ATOM 828 N N . GLU A 1 105 ? -0.429 1.025 -1.849 1.00 96.44 105 GLU A N 1
ATOM 829 C CA . GLU A 1 105 ? -0.214 1.033 -0.396 1.00 96.44 105 GLU A CA 1
ATOM 830 C C . GLU A 1 105 ? 1.233 0.684 -0.030 1.00 96.44 105 GLU A C 1
ATOM 832 O O . GLU A 1 105 ? 1.844 1.379 0.778 1.00 96.44 105 GLU A O 1
ATOM 837 N N . ILE A 1 106 ? 1.814 -0.348 -0.649 1.00 97.12 106 ILE A N 1
ATOM 838 C CA . ILE A 1 106 ? 3.218 -0.727 -0.428 1.00 97.12 106 ILE A CA 1
ATOM 839 C C . ILE A 1 106 ? 4.159 0.371 -0.936 1.00 97.12 106 ILE A C 1
ATOM 841 O O . ILE A 1 106 ? 5.128 0.717 -0.258 1.00 97.12 106 ILE A O 1
ATOM 845 N N . SER A 1 107 ? 3.860 0.953 -2.102 1.00 96.56 107 SER A N 1
ATOM 846 C CA . SER A 1 107 ? 4.669 2.027 -2.688 1.00 96.56 107 SER A CA 1
ATOM 847 C C . SER A 1 107 ? 4.723 3.257 -1.784 1.00 96.56 107 SER A C 1
ATOM 849 O O . SER A 1 107 ? 5.816 3.699 -1.429 1.00 96.56 107 SER A O 1
ATOM 851 N N . SER A 1 108 ? 3.566 3.761 -1.351 1.00 95.75 108 SER A N 1
ATOM 852 C CA . SER A 1 108 ? 3.465 4.948 -0.492 1.00 95.75 108 SER A CA 1
ATOM 853 C C . SER A 1 108 ? 3.941 4.706 0.940 1.00 95.75 108 SER A C 1
ATOM 855 O O . SER A 1 108 ? 4.310 5.649 1.631 1.00 95.75 108 SER A O 1
ATOM 857 N N . THR A 1 109 ? 3.954 3.452 1.400 1.00 96.62 109 THR A N 1
ATOM 858 C CA . THR A 1 109 ? 4.480 3.111 2.728 1.00 96.62 109 THR A CA 1
ATOM 859 C C . THR A 1 109 ? 6.000 3.242 2.776 1.00 96.62 109 THR A C 1
ATOM 861 O O . THR A 1 109 ? 6.535 3.789 3.731 1.00 96.62 109 THR A O 1
ATOM 864 N N . PHE A 1 110 ? 6.710 2.746 1.759 1.00 96.25 110 PHE A N 1
ATOM 865 C CA . PHE A 1 110 ? 8.177 2.687 1.787 1.00 96.25 110 PHE A CA 1
ATOM 866 C C . PHE A 1 110 ? 8.854 3.764 0.930 1.00 96.25 110 PHE A C 1
ATOM 868 O O . PHE A 1 110 ? 10.080 3.894 0.936 1.00 96.25 110 PHE A O 1
ATOM 875 N N . THR A 1 111 ? 8.095 4.545 0.166 1.00 93.88 111 THR A N 1
ATOM 876 C CA . THR A 1 111 ? 8.624 5.601 -0.705 1.00 93.88 111 THR A CA 1
ATOM 877 C C . THR A 1 111 ? 7.745 6.849 -0.661 1.00 93.88 111 THR A C 1
ATOM 879 O O . THR A 1 111 ? 6.694 6.860 -0.036 1.00 93.88 111 THR A O 1
ATOM 882 N N . GLN A 1 112 ? 8.176 7.917 -1.335 1.00 88.38 112 GLN A N 1
ATOM 883 C CA . GLN A 1 112 ? 7.403 9.159 -1.438 1.00 88.38 112 GLN A CA 1
ATOM 884 C C . GLN A 1 112 ? 6.340 9.130 -2.551 1.00 88.38 112 GLN A C 1
ATOM 886 O O . GLN A 1 112 ? 5.603 10.100 -2.694 1.00 88.38 112 GLN A O 1
ATOM 891 N N . GLY A 1 113 ? 6.282 8.070 -3.368 1.00 85.94 113 GLY A N 1
ATOM 892 C CA . GLY A 1 113 ? 5.377 7.975 -4.515 1.00 85.94 113 GLY A CA 1
ATOM 893 C C . GLY A 1 113 ? 4.468 6.750 -4.454 1.00 85.94 113 GLY A C 1
ATOM 894 O O . GLY A 1 113 ? 4.822 5.722 -3.881 1.00 85.94 113 GLY A O 1
ATOM 895 N N . GLU A 1 114 ? 3.301 6.845 -5.086 1.00 86.12 114 GLU A N 1
ATOM 896 C CA . GLU A 1 114 ? 2.306 5.762 -5.106 1.00 86.12 114 GLU A CA 1
ATOM 897 C C . GLU A 1 114 ? 2.571 4.711 -6.197 1.00 86.12 114 GLU A C 1
ATOM 899 O O . GLU A 1 114 ? 2.113 3.580 -6.076 1.00 86.12 114 GLU A O 1
ATOM 904 N N . ASP A 1 115 ? 3.384 5.035 -7.207 1.00 91.00 115 ASP A N 1
ATOM 905 C CA . ASP A 1 115 ? 3.704 4.151 -8.338 1.00 91.00 115 ASP A CA 1
ATOM 906 C C . ASP A 1 115 ? 5.189 3.727 -8.328 1.00 91.00 115 ASP A C 1
ATOM 908 O O . ASP A 1 115 ? 5.899 3.795 -9.329 1.00 91.00 115 ASP A O 1
ATOM 912 N N . GLN A 1 116 ? 5.701 3.320 -7.160 1.00 92.50 116 GLN A N 1
ATOM 913 C CA . GLN A 1 116 ? 7.117 2.967 -6.946 1.00 92.50 116 GLN A CA 1
ATOM 914 C C . GLN A 1 116 ? 7.304 1.558 -6.360 1.00 92.50 116 GLN A C 1
ATOM 916 O O . GLN A 1 116 ? 8.235 1.314 -5.593 1.00 92.50 116 GLN A O 1
ATOM 921 N N . PHE A 1 117 ? 6.442 0.612 -6.738 1.00 95.12 117 PHE A N 1
ATOM 922 C CA . PHE A 1 117 ? 6.347 -0.714 -6.116 1.00 95.12 117 PHE A CA 1
ATOM 923 C C . PHE A 1 117 ? 7.685 -1.466 -6.034 1.00 95.12 117 PHE A C 1
ATOM 925 O O . PHE A 1 117 ? 8.092 -1.891 -4.956 1.00 95.12 117 PHE A O 1
ATOM 932 N N . TYR A 1 118 ? 8.419 -1.595 -7.143 1.00 92.88 118 TYR A N 1
ATOM 933 C CA . TYR A 1 118 ? 9.697 -2.321 -7.150 1.00 92.88 118 TYR A CA 1
ATOM 934 C C . TYR A 1 118 ? 10.767 -1.633 -6.296 1.00 92.88 118 TYR A C 1
ATOM 936 O O . TYR A 1 118 ? 11.478 -2.289 -5.535 1.00 92.88 118 TYR A O 1
ATOM 944 N N . LYS A 1 119 ? 10.835 -0.299 -6.351 1.00 92.94 119 LYS A N 1
ATOM 945 C CA . LYS A 1 119 ? 11.735 0.503 -5.512 1.00 92.94 119 LYS A CA 1
ATOM 946 C C . LYS A 1 119 ? 11.396 0.357 -4.026 1.00 92.94 119 LYS A C 1
ATOM 948 O O . LYS A 1 119 ? 12.305 0.257 -3.205 1.00 92.94 119 LYS A O 1
ATOM 953 N N . ALA A 1 120 ? 10.107 0.310 -3.694 1.00 96.06 120 ALA A N 1
ATOM 954 C CA . ALA A 1 120 ? 9.615 0.062 -2.345 1.00 96.06 120 ALA A CA 1
ATOM 955 C C . ALA A 1 120 ? 10.074 -1.307 -1.831 1.00 96.06 120 ALA A C 1
ATOM 957 O O . ALA A 1 120 ? 10.653 -1.383 -0.749 1.00 96.06 120 ALA A O 1
ATOM 958 N N . LEU A 1 121 ? 9.898 -2.369 -2.628 1.00 96.69 121 LEU A N 1
ATOM 959 C CA . LEU A 1 121 ? 10.349 -3.710 -2.258 1.00 96.69 121 LEU A CA 1
ATOM 960 C C . LEU A 1 121 ? 11.871 -3.779 -2.078 1.00 96.69 121 LEU A C 1
ATOM 962 O O . LEU A 1 121 ? 12.328 -4.374 -1.105 1.00 96.69 121 LEU A O 1
ATOM 966 N N . LEU A 1 122 ? 12.650 -3.159 -2.969 1.00 94.75 122 LEU A N 1
ATOM 967 C CA . LEU A 1 122 ? 14.114 -3.130 -2.874 1.00 94.75 122 LEU A CA 1
ATOM 968 C C . LEU A 1 122 ? 14.609 -2.394 -1.625 1.00 94.75 122 LEU A C 1
ATOM 970 O O . LEU A 1 122 ? 15.552 -2.850 -0.984 1.00 94.75 122 LEU A O 1
ATOM 974 N N . ARG A 1 123 ? 13.963 -1.284 -1.245 1.00 95.94 123 ARG A N 1
ATOM 975 C CA . ARG A 1 123 ? 14.340 -0.502 -0.057 1.00 95.94 123 ARG A CA 1
ATOM 976 C C . ARG A 1 123 ? 14.334 -1.348 1.214 1.00 95.94 123 ARG A C 1
ATOM 978 O O . ARG A 1 123 ? 15.232 -1.210 2.035 1.00 95.94 123 ARG A O 1
ATOM 985 N N . VAL A 1 124 ? 13.324 -2.201 1.372 1.00 96.12 124 VAL A N 1
ATOM 986 C CA . VAL A 1 124 ? 13.130 -3.006 2.588 1.00 96.12 124 VAL A CA 1
ATOM 987 C C . VAL A 1 124 ? 13.776 -4.388 2.515 1.00 96.12 124 VAL A C 1
ATOM 989 O O . VAL A 1 124 ? 13.618 -5.179 3.440 1.00 96.12 124 VAL A O 1
ATOM 992 N N . GLN A 1 125 ? 14.501 -4.699 1.437 1.00 95.44 125 GLN A N 1
ATOM 993 C CA . GLN A 1 125 ? 15.045 -6.035 1.195 1.00 95.44 125 GLN A CA 1
ATOM 994 C C . GLN A 1 125 ? 15.960 -6.512 2.320 1.00 95.44 125 GLN A C 1
ATOM 996 O O . GLN A 1 125 ? 15.759 -7.600 2.854 1.00 95.44 125 GLN A O 1
ATOM 1001 N N . ASP A 1 126 ? 16.946 -5.704 2.701 1.00 95.00 126 ASP A N 1
ATOM 1002 C CA . ASP A 1 126 ? 17.916 -6.088 3.728 1.00 95.00 126 ASP A CA 1
ATOM 1003 C C . ASP A 1 126 ? 17.248 -6.279 5.102 1.00 95.00 126 ASP A C 1
ATOM 1005 O O . ASP A 1 126 ? 17.539 -7.238 5.817 1.00 95.00 126 ASP A O 1
ATOM 1009 N N . GLU A 1 127 ? 16.280 -5.421 5.439 1.00 94.50 127 GLU A N 1
ATOM 1010 C CA . GLU A 1 127 ? 15.490 -5.532 6.668 1.00 94.50 127 GLU A CA 1
ATOM 1011 C C . GLU A 1 127 ? 14.642 -6.812 6.684 1.00 94.50 127 GLU A C 1
ATOM 1013 O O . GLU A 1 127 ? 14.681 -7.564 7.659 1.00 94.50 127 GLU A O 1
ATOM 1018 N N . LEU A 1 128 ? 13.936 -7.106 5.586 1.00 94.50 128 LEU A N 1
ATOM 1019 C CA . LEU A 1 128 ? 13.109 -8.307 5.449 1.00 94.50 128 LEU A CA 1
ATOM 1020 C C . LEU A 1 128 ? 13.932 -9.596 5.496 1.00 94.50 128 LEU A C 1
ATOM 1022 O O . LEU A 1 128 ? 13.502 -10.575 6.100 1.00 94.50 128 LEU A O 1
ATOM 1026 N N . LEU A 1 129 ? 15.116 -9.616 4.880 1.00 92.31 129 LEU A N 1
ATOM 1027 C CA . LEU A 1 129 ? 15.987 -10.795 4.882 1.00 92.31 129 LEU A CA 1
ATOM 1028 C C . LEU A 1 129 ? 16.630 -11.054 6.253 1.00 92.31 129 LEU A C 1
ATOM 1030 O O . LEU A 1 129 ? 16.949 -12.201 6.568 1.00 92.31 129 LEU A O 1
ATOM 1034 N N . LYS A 1 130 ? 16.813 -10.012 7.074 1.00 94.56 130 LYS A N 1
ATOM 1035 C CA . LYS A 1 130 ? 17.326 -10.118 8.453 1.00 94.56 130 LYS A CA 1
ATOM 1036 C C . LYS A 1 130 ? 16.235 -10.399 9.485 1.00 94.56 130 LYS A C 1
ATOM 1038 O O . LYS A 1 130 ? 16.546 -10.813 10.607 1.00 94.56 130 LYS A O 1
ATOM 1043 N N . GLN A 1 131 ? 14.977 -10.159 9.131 1.00 92.56 131 GLN A N 1
ATOM 1044 C CA . GLN A 1 131 ? 13.830 -10.407 9.990 1.00 92.56 131 GLN A CA 1
ATOM 1045 C C . GLN A 1 131 ? 13.721 -11.903 10.332 1.00 92.56 131 GLN A C 1
ATOM 1047 O O . GLN A 1 131 ? 14.007 -12.777 9.518 1.00 92.56 131 GLN A O 1
ATOM 1052 N N . LYS A 1 132 ? 13.347 -12.212 11.578 1.00 91.44 132 LYS A N 1
ATOM 1053 C CA . LYS A 1 132 ? 13.245 -13.599 12.079 1.00 91.44 132 LYS A CA 1
ATOM 1054 C C . LYS A 1 132 ? 11.811 -14.040 12.342 1.00 91.44 132 LYS A C 1
ATOM 1056 O O . LYS A 1 132 ? 11.524 -15.232 12.356 1.00 91.44 132 LYS A O 1
ATOM 1061 N N . THR A 1 133 ? 10.931 -13.084 12.610 1.00 91.81 133 THR A N 1
ATOM 1062 C CA . THR A 1 133 ? 9.543 -13.309 13.010 1.00 91.81 133 THR A CA 1
ATOM 1063 C C . THR A 1 133 ? 8.651 -12.276 12.337 1.00 91.81 133 THR A C 1
ATOM 1065 O O . THR A 1 133 ? 9.124 -11.216 11.939 1.00 91.81 133 THR A O 1
ATOM 1068 N N . ALA A 1 134 ? 7.355 -12.557 12.231 1.00 91.38 134 ALA A N 1
ATOM 1069 C CA . ALA A 1 134 ? 6.377 -11.629 11.667 1.00 91.38 134 ALA A CA 1
ATOM 1070 C C . ALA A 1 134 ? 5.204 -11.426 12.641 1.00 91.38 134 ALA A C 1
ATOM 1072 O O . ALA A 1 134 ? 4.129 -12.005 12.454 1.00 91.38 134 ALA A O 1
ATOM 1073 N N . PRO A 1 135 ? 5.427 -10.650 13.720 1.00 91.12 135 PRO A N 1
ATOM 1074 C CA . PRO A 1 135 ? 4.486 -10.549 14.834 1.00 91.12 135 PRO A CA 1
ATOM 1075 C C . PRO A 1 135 ? 3.166 -9.874 14.447 1.00 91.12 135 PRO A C 1
ATOM 1077 O O . PRO A 1 135 ? 2.141 -10.174 15.044 1.00 91.12 135 PRO A O 1
ATOM 1080 N N . LEU A 1 136 ? 3.164 -9.020 13.418 1.00 95.81 136 LEU A N 1
ATOM 1081 C CA . LEU A 1 136 ? 1.993 -8.231 13.019 1.00 95.81 136 LEU A CA 1
ATOM 1082 C C . LEU A 1 136 ? 1.216 -8.840 11.840 1.00 95.81 136 LEU A C 1
ATOM 1084 O O . LEU A 1 136 ? 0.401 -8.173 11.208 1.00 95.81 136 LEU A O 1
ATOM 1088 N N . THR A 1 137 ? 1.442 -10.117 11.527 1.00 95.00 137 THR A N 1
ATOM 1089 C CA . THR A 1 137 ? 0.767 -10.806 10.408 1.00 95.00 137 THR A CA 1
ATOM 1090 C C . THR A 1 137 ? -0.736 -10.964 10.591 1.00 95.00 137 THR A C 1
ATOM 1092 O O . THR A 1 137 ? -1.455 -11.094 9.604 1.00 95.00 137 THR A O 1
ATOM 1095 N N . THR A 1 138 ? -1.218 -10.944 11.831 1.00 94.56 138 THR A N 1
ATOM 1096 C CA . THR A 1 138 ? -2.638 -11.065 12.183 1.00 94.56 138 THR A CA 1
ATOM 1097 C C . THR A 1 138 ? -3.350 -9.717 12.282 1.00 94.56 138 THR A C 1
ATOM 1099 O O . THR A 1 138 ? -4.572 -9.689 12.462 1.00 94.56 138 THR A O 1
ATOM 1102 N N . VAL A 1 139 ? -2.616 -8.602 12.162 1.00 96.88 139 VAL A N 1
ATOM 1103 C CA . VAL A 1 139 ? -3.202 -7.260 12.204 1.00 96.88 139 VAL A CA 1
ATOM 1104 C C . VAL A 1 139 ? -4.237 -7.130 11.089 1.00 96.88 139 VAL A C 1
ATOM 1106 O O . VAL A 1 139 ? -4.001 -7.567 9.964 1.00 96.88 139 VAL A O 1
ATOM 1109 N N . ARG A 1 140 ? -5.397 -6.534 11.376 1.00 96.69 140 ARG A N 1
ATOM 1110 C CA . ARG A 1 140 ? -6.416 -6.235 10.360 1.00 96.69 140 ARG A CA 1
ATOM 1111 C C . ARG A 1 140 ? -6.136 -4.881 9.719 1.00 96.69 140 ARG A C 1
ATOM 1113 O O . ARG A 1 140 ? -6.549 -3.851 10.249 1.00 96.69 140 ARG A O 1
ATOM 1120 N N . TYR A 1 141 ? -5.458 -4.902 8.572 1.00 96.62 141 TYR A N 1
ATOM 1121 C CA . TYR A 1 141 ? -4.987 -3.698 7.881 1.00 96.62 141 TYR A CA 1
ATOM 1122 C C . TYR A 1 141 ? -6.083 -2.642 7.676 1.00 96.62 141 TYR A C 1
ATOM 1124 O O . TYR A 1 141 ? -5.946 -1.520 8.151 1.00 96.62 141 TYR A O 1
ATOM 1132 N N . ASP A 1 142 ? -7.202 -3.020 7.052 1.00 96.25 142 ASP A N 1
ATOM 1133 C CA . ASP A 1 142 ? -8.292 -2.090 6.723 1.00 96.25 142 ASP A CA 1
ATOM 1134 C C . ASP A 1 142 ? -9.025 -1.537 7.958 1.00 96.25 142 ASP A C 1
ATOM 1136 O O . ASP A 1 142 ? -9.738 -0.549 7.839 1.00 96.25 142 ASP A O 1
ATOM 1140 N N . VAL A 1 143 ? -8.864 -2.146 9.139 1.00 96.62 143 VAL A N 1
ATOM 1141 C CA . VAL A 1 143 ? -9.448 -1.635 10.391 1.00 96.62 143 VAL A CA 1
ATOM 1142 C C . VAL A 1 143 ? -8.539 -0.582 11.024 1.00 96.62 143 VAL A C 1
ATOM 1144 O O . VAL A 1 143 ? -9.020 0.441 11.502 1.00 96.62 143 VAL A O 1
ATOM 1147 N N . ILE A 1 144 ? -7.227 -0.830 11.037 1.00 96.50 144 ILE A N 1
ATOM 1148 C CA . ILE A 1 144 ? -6.232 0.071 11.636 1.00 96.50 144 ILE A CA 1
ATOM 1149 C C . ILE A 1 144 ? -5.949 1.279 10.735 1.00 96.50 144 ILE A C 1
ATOM 1151 O O . ILE A 1 144 ? -5.827 2.399 11.226 1.00 96.50 144 ILE A O 1
ATOM 1155 N N . PHE A 1 145 ? -5.843 1.055 9.425 1.00 96.25 145 PHE A N 1
ATOM 1156 C CA . PHE A 1 145 ? -5.477 2.065 8.429 1.00 96.25 145 PHE A CA 1
ATOM 1157 C C . PHE A 1 145 ? -6.685 2.496 7.576 1.00 96.25 145 PHE A C 1
ATOM 1159 O O . PHE A 1 145 ? -6.550 2.769 6.381 1.00 96.25 145 PHE A O 1
ATOM 1166 N N . ASP A 1 146 ? -7.883 2.523 8.169 1.00 96.44 146 ASP A N 1
ATOM 1167 C CA . ASP A 1 146 ? -9.061 3.177 7.582 1.00 96.44 146 ASP A CA 1
ATOM 1168 C C . ASP A 1 146 ? -8.864 4.696 7.557 1.00 96.44 146 ASP A C 1
ATOM 1170 O O . ASP A 1 146 ? -8.349 5.282 8.509 1.00 96.44 146 ASP A O 1
ATOM 1174 N N . ASP A 1 147 ? -9.326 5.357 6.501 1.00 94.88 147 ASP A N 1
ATOM 1175 C CA . ASP A 1 147 ? -9.078 6.788 6.314 1.00 94.88 147 ASP A CA 1
ATOM 1176 C C . ASP A 1 147 ? -9.765 7.643 7.399 1.00 94.88 147 ASP A C 1
ATOM 1178 O O . ASP A 1 147 ? -9.212 8.657 7.823 1.00 94.88 147 ASP A O 1
ATOM 1182 N N . ASN A 1 148 ? -10.925 7.219 7.928 1.00 95.31 148 ASN A N 1
ATOM 1183 C CA . ASN A 1 148 ? -11.581 7.921 9.042 1.00 95.31 148 ASN A CA 1
ATOM 1184 C C . ASN A 1 148 ? -10.832 7.719 10.362 1.00 95.31 148 ASN A C 1
ATOM 1186 O O . ASN A 1 148 ? -10.859 8.597 11.224 1.00 95.31 148 ASN A O 1
ATOM 1190 N N . VAL A 1 149 ? -10.194 6.559 10.535 1.00 95.94 149 VAL A N 1
ATOM 1191 C CA . VAL A 1 149 ? -9.361 6.261 11.706 1.00 95.94 149 VAL A CA 1
ATOM 1192 C C . VAL A 1 149 ? -8.084 7.089 11.653 1.00 95.94 149 VAL A C 1
ATOM 1194 O O . VAL A 1 149 ? -7.758 7.749 12.636 1.00 95.94 149 VAL A O 1
ATOM 1197 N N . LEU A 1 150 ? -7.406 7.125 10.503 1.00 95.38 150 LEU A N 1
ATOM 1198 C CA . LEU A 1 150 ? -6.205 7.935 10.299 1.00 95.38 150 LEU A CA 1
ATOM 1199 C C . LEU A 1 150 ? -6.495 9.425 10.512 1.00 95.38 150 LEU A C 1
ATOM 1201 O O . LEU A 1 150 ? -5.826 10.058 11.323 1.00 95.38 150 LEU A O 1
ATOM 1205 N N . ALA A 1 151 ? -7.565 9.949 9.905 1.00 94.56 151 ALA A N 1
ATOM 1206 C CA . ALA A 1 151 ? -7.980 11.339 10.098 1.00 94.56 151 ALA A CA 1
ATOM 1207 C C . ALA A 1 151 ? -8.298 11.671 11.567 1.00 94.56 151 ALA A C 1
ATOM 1209 O O . ALA A 1 151 ? -8.097 12.800 12.017 1.00 94.56 151 ALA A O 1
ATOM 1210 N N . LEU A 1 152 ? -8.802 10.701 12.336 1.00 93.94 152 LEU A N 1
ATOM 1211 C CA . LEU A 1 152 ? -9.053 10.889 13.761 1.00 93.94 152 LEU A CA 1
ATOM 1212 C C . LEU A 1 152 ? -7.766 10.815 14.593 1.00 93.94 152 LEU A C 1
ATOM 1214 O O . LEU A 1 152 ? -7.629 11.559 15.561 1.00 93.94 152 LEU A O 1
ATOM 1218 N N . LEU A 1 153 ? -6.823 9.949 14.224 1.00 93.56 153 LEU A N 1
ATOM 1219 C CA . LEU A 1 153 ? -5.514 9.832 14.872 1.00 93.56 153 LEU A CA 1
ATOM 1220 C C . LEU A 1 153 ? -4.591 11.023 14.575 1.00 93.56 153 LEU A C 1
ATOM 1222 O O . LEU A 1 153 ? -3.672 11.270 15.354 1.00 93.56 153 LEU A O 1
ATOM 1226 N N . ASP A 1 154 ? -4.858 11.803 13.527 1.00 92.94 154 ASP A N 1
ATOM 1227 C CA . ASP A 1 154 ? -4.194 13.093 13.293 1.00 92.94 154 ASP A CA 1
ATOM 1228 C C . ASP A 1 154 ? -4.589 14.158 14.333 1.00 92.94 154 ASP A C 1
ATOM 1230 O O . ASP A 1 154 ? -3.870 15.139 14.542 1.00 92.94 154 ASP A O 1
ATOM 1234 N N . ASN A 1 155 ? -5.700 13.963 15.055 1.00 92.88 155 ASN A N 1
ATOM 1235 C CA . ASN A 1 155 ? -6.042 14.798 16.199 1.00 92.88 155 ASN A CA 1
ATOM 1236 C C . ASN A 1 155 ? -5.148 14.450 17.404 1.00 92.88 155 ASN A C 1
ATOM 1238 O O . ASN A 1 155 ? -5.293 13.395 18.026 1.00 92.88 155 ASN A O 1
ATOM 1242 N N . ALA A 1 156 ? -4.263 15.382 17.770 1.00 89.75 156 ALA A N 1
ATOM 1243 C CA . ALA A 1 156 ? -3.297 15.209 18.855 1.00 89.75 156 ALA A CA 1
ATOM 1244 C C . ALA A 1 156 ? -3.938 14.859 20.212 1.00 89.75 156 ALA A C 1
ATOM 1246 O O . ALA A 1 156 ? -3.415 13.998 20.921 1.00 89.75 156 ALA A O 1
ATOM 1247 N N . ASP A 1 157 ? -5.079 15.463 20.561 1.00 89.25 157 ASP A N 1
ATOM 1248 C CA . ASP A 1 157 ? -5.764 15.193 21.832 1.00 89.25 157 ASP A CA 1
ATOM 1249 C C . ASP A 1 157 ? -6.358 13.783 21.861 1.00 89.25 157 ASP A C 1
ATOM 1251 O O . ASP A 1 157 ? -6.270 13.083 22.876 1.00 89.25 157 ASP A O 1
ATOM 1255 N N . PHE A 1 158 ? -6.947 13.350 20.741 1.00 91.81 158 PHE A N 1
ATOM 1256 C CA . PHE A 1 158 ? -7.473 11.994 20.600 1.00 91.81 158 PHE A CA 1
ATOM 1257 C C . PHE A 1 158 ? -6.342 10.969 20.686 1.00 91.81 158 PHE A C 1
ATOM 1259 O O . PHE A 1 158 ? -6.404 10.052 21.506 1.00 91.81 158 PHE A O 1
ATOM 1266 N N . LYS A 1 159 ? -5.275 11.169 19.905 1.00 91.75 159 LYS A N 1
ATOM 1267 C CA . LYS A 1 159 ? -4.099 10.295 19.869 1.00 91.75 159 LYS A CA 1
ATOM 1268 C C . LYS A 1 159 ? -3.416 10.174 21.232 1.00 91.75 159 LYS A C 1
ATOM 1270 O O . LYS A 1 159 ? -3.041 9.077 21.628 1.00 91.75 159 LYS A O 1
ATOM 1275 N N . ALA A 1 160 ? -3.303 11.272 21.978 1.00 90.19 160 ALA A N 1
ATOM 1276 C CA . ALA A 1 160 ? -2.726 11.262 23.322 1.00 90.19 160 ALA A CA 1
ATOM 1277 C C . ALA A 1 160 ? -3.623 10.570 24.365 1.00 90.19 160 ALA A C 1
ATOM 1279 O O . ALA A 1 160 ? -3.134 10.119 25.401 1.00 90.19 160 ALA A O 1
ATOM 1280 N N . SER A 1 161 ? -4.935 10.494 24.118 1.00 91.94 161 SER A N 1
ATOM 1281 C CA . SER A 1 161 ? -5.908 9.984 25.090 1.00 91.94 161 SER A CA 1
ATOM 1282 C C . SER A 1 161 ? -6.340 8.539 24.831 1.00 91.94 161 SER A C 1
ATOM 1284 O O . SER A 1 161 ? -6.707 7.852 25.785 1.00 91.94 161 SER A O 1
ATOM 1286 N N . ILE A 1 162 ? -6.310 8.071 23.576 1.00 92.94 162 ILE A N 1
ATOM 1287 C CA . ILE A 1 162 ? -6.910 6.792 23.167 1.00 92.94 162 ILE A CA 1
ATOM 1288 C C . ILE A 1 162 ? -6.279 5.586 23.869 1.00 92.94 162 ILE A C 1
ATOM 1290 O O . ILE A 1 162 ? -7.003 4.723 24.350 1.00 92.94 162 ILE A O 1
ATOM 1294 N N . GLU A 1 163 ? -4.954 5.545 24.020 1.00 92.50 163 GLU A N 1
ATOM 1295 C CA . GLU A 1 163 ? -4.282 4.427 24.693 1.00 92.50 163 GLU A CA 1
ATOM 1296 C C . GLU A 1 163 ? -4.736 4.285 26.153 1.00 92.50 163 GLU A C 1
ATOM 1298 O O . GLU A 1 163 ? -5.118 3.199 26.595 1.00 92.50 163 GLU A O 1
ATOM 1303 N N . ASN A 1 164 ? -4.727 5.389 26.905 1.00 91.75 164 ASN A N 1
ATOM 1304 C CA . ASN A 1 164 ? -5.169 5.379 28.296 1.00 91.75 164 ASN A CA 1
ATOM 1305 C C . ASN A 1 164 ? -6.672 5.080 28.390 1.00 91.75 164 ASN A C 1
ATOM 1307 O O . ASN A 1 164 ? -7.092 4.319 29.257 1.00 91.75 164 ASN A O 1
ATOM 1311 N N . TYR A 1 165 ? -7.473 5.625 27.471 1.00 92.75 165 TYR A N 1
ATOM 1312 C CA . TYR A 1 165 ? -8.901 5.335 27.394 1.00 92.75 165 TYR A CA 1
ATOM 1313 C C . TYR A 1 165 ? -9.167 3.834 27.247 1.00 92.75 165 TYR A C 1
ATOM 1315 O O . TYR A 1 165 ? -9.899 3.285 28.065 1.00 92.75 165 TYR A O 1
ATOM 1323 N N . ILE A 1 166 ? -8.537 3.158 26.277 1.00 92.75 166 ILE A N 1
ATOM 1324 C CA . ILE A 1 166 ? -8.740 1.720 26.035 1.00 92.75 166 ILE A CA 1
ATOM 1325 C C . ILE A 1 166 ? -8.311 0.894 27.252 1.00 92.75 166 ILE A C 1
ATOM 1327 O O . ILE A 1 166 ? -9.054 0.017 27.689 1.00 92.75 166 ILE A O 1
ATOM 1331 N N . LYS A 1 167 ? -7.160 1.207 27.864 1.00 92.31 167 LYS A N 1
ATOM 1332 C CA . LYS A 1 167 ? -6.677 0.506 29.068 1.00 92.31 167 LYS A CA 1
ATOM 1333 C C . LYS A 1 167 ? -7.653 0.634 30.240 1.00 92.31 167 LYS A C 1
ATOM 1335 O O . LYS A 1 167 ? -8.006 -0.369 30.861 1.00 92.31 167 LYS A O 1
ATOM 1340 N N . GLN A 1 168 ? -8.122 1.848 30.538 1.00 91.00 168 GLN A N 1
ATOM 1341 C CA . GLN A 1 168 ? -9.082 2.077 31.626 1.00 91.00 168 GLN A CA 1
ATOM 1342 C C . GLN A 1 168 ? -10.447 1.457 31.313 1.00 91.00 168 GLN A C 1
ATOM 1344 O O . GLN A 1 168 ? -11.059 0.826 32.175 1.00 91.00 168 GLN A O 1
ATOM 1349 N N . TYR A 1 169 ? -10.898 1.571 30.063 1.00 90.69 169 TYR A N 1
ATOM 1350 C CA . TYR A 1 169 ? -12.123 0.945 29.583 1.00 90.69 169 TYR A CA 1
ATOM 1351 C C . TYR A 1 169 ? -12.083 -0.576 29.767 1.00 90.69 169 TYR A C 1
ATOM 1353 O O . TYR A 1 169 ? -13.009 -1.140 30.347 1.00 90.69 169 TYR A O 1
ATOM 1361 N N . ASN A 1 170 ? -10.997 -1.237 29.350 1.00 91.56 170 ASN A N 1
ATOM 1362 C CA . ASN A 1 170 ? -10.824 -2.683 29.486 1.00 91.56 170 ASN A CA 1
ATOM 1363 C C . ASN A 1 170 ? -10.810 -3.135 30.951 1.00 91.56 170 ASN A C 1
ATOM 1365 O O . ASN A 1 170 ? -11.449 -4.133 31.298 1.00 91.56 170 ASN A O 1
ATOM 1369 N N . GLN A 1 171 ? -10.153 -2.379 31.835 1.00 89.88 171 GLN A N 1
ATOM 1370 C CA . GLN A 1 171 ? -10.179 -2.654 33.274 1.00 89.88 171 GLN A CA 1
ATOM 1371 C C . GLN A 1 171 ? -11.586 -2.533 33.865 1.00 89.88 171 GLN A C 1
ATOM 1373 O O . GLN A 1 171 ? -11.987 -3.367 34.682 1.00 89.88 171 GLN A O 1
ATOM 1378 N N . LEU A 1 172 ? -12.330 -1.503 33.462 1.00 89.88 172 LEU A N 1
ATOM 1379 C CA . LEU A 1 172 ? -13.672 -1.233 33.960 1.00 89.88 172 LEU A CA 1
ATOM 1380 C C . LEU A 1 172 ? -14.670 -2.288 33.467 1.00 89.88 172 LEU A C 1
ATOM 1382 O O . LEU A 1 172 ? -15.329 -2.942 34.276 1.00 89.88 172 LEU A O 1
ATOM 1386 N N . ILE A 1 173 ? -14.729 -2.523 32.154 1.00 88.62 173 ILE A N 1
ATOM 1387 C CA . ILE A 1 173 ? -15.668 -3.482 31.564 1.00 88.62 173 ILE A CA 1
ATOM 1388 C C . ILE A 1 173 ? -15.359 -4.925 31.987 1.00 88.62 173 ILE A C 1
ATOM 1390 O O . ILE A 1 173 ? -16.270 -5.743 32.105 1.00 88.62 173 ILE A O 1
ATOM 1394 N N . GLY A 1 174 ? -14.091 -5.243 32.276 1.00 87.69 174 GLY A N 1
ATOM 1395 C CA . GLY A 1 174 ? -13.689 -6.536 32.833 1.00 87.69 174 GLY A CA 1
ATOM 1396 C C . GLY A 1 174 ? -14.220 -6.778 34.251 1.00 87.69 174 GLY A C 1
ATOM 1397 O O . GLY A 1 174 ? -14.509 -7.919 34.610 1.00 87.69 174 GLY A O 1
ATOM 1398 N N . LYS A 1 175 ? -14.399 -5.712 35.043 1.00 89.19 175 LYS A N 1
ATOM 1399 C CA . LYS A 1 175 ? -14.959 -5.753 36.408 1.00 89.19 175 LYS A CA 1
ATOM 1400 C C . LYS A 1 175 ? -16.468 -5.514 36.456 1.00 89.19 175 LYS A C 1
ATOM 1402 O O . LYS A 1 175 ? -17.068 -5.656 37.521 1.00 89.19 175 LYS A O 1
ATOM 1407 N N . SER A 1 176 ? -17.078 -5.143 35.332 1.00 88.62 176 SER A N 1
ATOM 1408 C CA . SER A 1 176 ? -18.502 -4.838 35.259 1.00 88.62 176 SER A CA 1
ATOM 1409 C C . SER A 1 176 ? -19.363 -6.020 35.711 1.00 88.62 176 SER A C 1
ATOM 1411 O O . SER A 1 176 ? -19.029 -7.189 35.504 1.00 88.62 176 SER A O 1
ATOM 1413 N N . THR A 1 177 ? -20.501 -5.723 36.336 1.00 88.88 177 THR A N 1
ATOM 1414 C CA . THR A 1 177 ? -21.447 -6.757 36.776 1.00 88.88 177 THR A CA 1
ATOM 1415 C C . THR A 1 177 ? -22.340 -7.220 35.624 1.00 88.88 177 THR A C 1
ATOM 1417 O O . THR A 1 177 ? -22.595 -8.418 35.486 1.00 88.88 177 THR A O 1
ATOM 1420 N N . TYR A 1 178 ? -22.775 -6.285 34.773 1.00 88.75 178 TYR A N 1
ATOM 1421 C CA . TYR A 1 178 ? -23.768 -6.530 33.720 1.00 88.75 178 TYR A CA 1
ATOM 1422 C C . TYR A 1 178 ? -23.199 -6.430 32.303 1.00 88.75 178 TYR A C 1
ATOM 1424 O O . TYR A 1 178 ? -23.773 -7.005 31.376 1.00 88.75 178 TYR A O 1
ATOM 1432 N N . PHE A 1 179 ? -22.080 -5.728 32.122 1.00 90.44 179 PHE A N 1
ATOM 1433 C CA . PHE A 1 179 ? -21.484 -5.485 30.815 1.00 90.44 179 PHE A CA 1
ATOM 1434 C C . PHE A 1 179 ? -20.259 -6.373 30.593 1.00 90.44 179 PHE A C 1
ATOM 1436 O O . PHE A 1 179 ? -19.557 -6.795 31.516 1.00 90.44 179 PHE A O 1
ATOM 1443 N N . ARG A 1 180 ? -20.039 -6.736 29.331 1.00 88.88 180 ARG A N 1
ATOM 1444 C CA . ARG A 1 180 ? -18.978 -7.646 28.902 1.00 88.88 180 ARG A CA 1
ATOM 1445 C C . ARG A 1 180 ? -18.418 -7.181 27.567 1.00 88.88 180 ARG A C 1
ATOM 1447 O O . ARG A 1 180 ? -19.168 -7.004 26.603 1.00 88.88 180 ARG A O 1
ATOM 1454 N N . LYS A 1 181 ? -17.094 -7.064 27.511 1.00 86.69 181 LYS A N 1
ATOM 1455 C CA . LYS A 1 181 ? -16.323 -6.849 26.282 1.00 86.69 181 LYS A CA 1
ATOM 1456 C C . LYS A 1 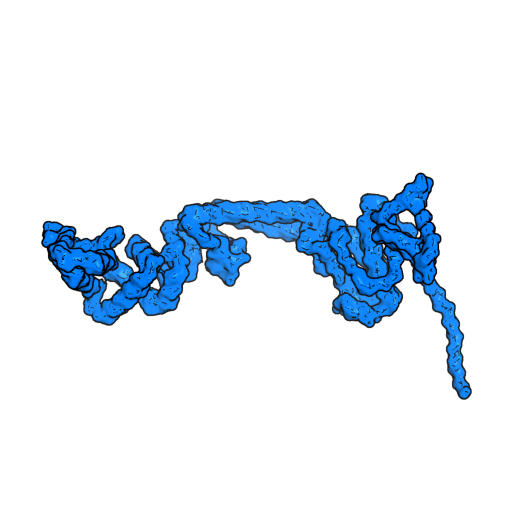181 ? -16.689 -7.879 25.207 1.00 86.69 181 LYS A C 1
ATOM 1458 O O . LYS A 1 181 ? -16.967 -9.036 25.527 1.00 86.69 181 LYS A O 1
ATOM 1463 N N . GLY A 1 182 ? -16.761 -7.432 23.953 1.00 83.88 182 GLY A N 1
ATOM 1464 C CA . GLY A 1 182 ? -17.109 -8.261 22.791 1.00 83.88 182 GLY A CA 1
ATOM 1465 C C . GLY A 1 182 ? -18.545 -8.811 22.766 1.00 83.88 182 GLY A C 1
ATOM 1466 O O . GLY A 1 182 ? -18.895 -9.548 21.849 1.00 83.88 182 GLY A O 1
ATOM 1467 N N . ARG A 1 183 ? -19.390 -8.495 23.761 1.00 87.06 183 ARG A N 1
ATOM 1468 C CA . ARG A 1 183 ? -20.784 -8.967 23.838 1.00 87.06 183 ARG A CA 1
ATOM 1469 C C . ARG A 1 183 ? -21.754 -7.818 24.081 1.00 87.06 183 ARG A C 1
ATOM 1471 O O . ARG A 1 183 ? -22.345 -7.291 23.146 1.00 87.06 183 ARG A O 1
ATOM 1478 N N . PHE A 1 184 ? -21.925 -7.422 25.339 1.00 89.69 184 PHE A N 1
ATOM 1479 C CA . PHE A 1 184 ? -22.872 -6.388 25.739 1.00 89.69 184 PHE A CA 1
ATOM 1480 C C . PHE A 1 184 ? -22.122 -5.269 26.452 1.00 89.69 184 PHE A C 1
ATOM 1482 O O . PHE A 1 184 ? -21.844 -5.359 27.644 1.00 89.69 184 PHE A O 1
ATOM 1489 N N . THR A 1 185 ? -21.725 -4.257 25.687 1.00 90.75 185 THR A N 1
ATOM 1490 C CA . THR A 1 185 ? -20.899 -3.134 26.146 1.00 90.75 185 THR A CA 1
ATOM 1491 C C . THR A 1 185 ? -21.751 -1.938 26.586 1.00 90.75 185 THR A C 1
ATOM 1493 O O . THR A 1 185 ? -22.965 -1.914 26.376 1.00 90.75 185 THR A O 1
ATOM 1496 N N . TYR A 1 186 ? -21.109 -0.905 27.140 1.00 89.94 186 TYR A N 1
ATOM 1497 C CA . TYR A 1 186 ? -21.753 0.375 27.475 1.00 89.94 186 TYR A CA 1
ATOM 1498 C C . TYR A 1 186 ? -22.418 1.058 26.273 1.00 89.94 186 TYR A C 1
ATOM 1500 O O . TYR A 1 186 ? -23.511 1.617 26.396 1.00 89.94 186 TYR A O 1
ATOM 1508 N N . TYR A 1 187 ? -21.784 0.976 25.100 1.00 89.31 187 TYR A N 1
ATOM 1509 C CA . TYR A 1 187 ? -22.358 1.461 23.848 1.00 89.31 187 TYR A CA 1
ATOM 1510 C C . TYR A 1 187 ? -23.627 0.680 23.481 1.00 89.31 187 TYR A C 1
ATOM 1512 O O . TYR A 1 187 ? -24.679 1.284 23.286 1.00 89.31 187 TYR A O 1
ATOM 1520 N N . ASN A 1 188 ? -23.565 -0.658 23.491 1.00 91.44 188 ASN A N 1
ATOM 1521 C CA . ASN A 1 188 ? -24.711 -1.513 23.153 1.00 91.44 188 ASN A CA 1
ATOM 1522 C C . ASN A 1 188 ? -25.895 -1.253 24.091 1.00 91.44 188 ASN A C 1
ATOM 1524 O O . ASN A 1 188 ? -27.037 -1.172 23.648 1.00 91.44 188 ASN A O 1
ATOM 1528 N N . ALA A 1 189 ? -25.626 -1.082 25.384 1.00 91.62 189 ALA A N 1
ATOM 1529 C CA . ALA A 1 189 ? -26.646 -0.760 26.371 1.00 91.62 189 ALA A CA 1
ATOM 1530 C C . ALA A 1 189 ? -27.309 0.598 26.117 1.00 91.62 189 ALA A C 1
ATOM 1532 O O . ALA A 1 189 ? -28.531 0.710 26.214 1.00 91.62 189 ALA A O 1
ATOM 1533 N N . SER A 1 190 ? -26.518 1.606 25.742 1.00 90.25 190 SER A N 1
ATOM 1534 C CA . SER A 1 190 ? -27.018 2.946 25.418 1.00 90.25 190 SER A CA 1
ATOM 1535 C C . SER A 1 190 ? -27.870 2.942 24.144 1.00 90.25 190 SER A C 1
ATOM 1537 O O . SER A 1 190 ? -28.940 3.552 24.117 1.00 90.25 190 SER A O 1
ATOM 1539 N N . GLU A 1 191 ? -27.442 2.206 23.114 1.00 92.06 191 GLU A N 1
ATOM 1540 C CA . GLU A 1 191 ? -28.200 2.018 21.872 1.00 92.06 191 GLU A CA 1
ATOM 1541 C C . GLU A 1 191 ? -29.503 1.245 22.106 1.00 92.06 191 GLU A C 1
ATOM 1543 O O . GLU A 1 191 ? -30.551 1.650 21.607 1.00 92.06 191 GLU A O 1
ATOM 1548 N N . ILE A 1 192 ? -29.491 0.168 22.902 1.00 93.56 192 ILE A N 1
ATOM 1549 C CA . ILE A 1 192 ? -30.720 -0.561 23.258 1.00 93.56 192 ILE A CA 1
ATOM 1550 C C . ILE A 1 192 ? -31.673 0.335 24.053 1.00 93.56 192 ILE A C 1
ATOM 1552 O O . ILE A 1 192 ? -32.862 0.370 23.738 1.00 93.56 192 ILE A O 1
ATOM 1556 N N . ALA A 1 193 ? -31.173 1.079 25.048 1.00 92.31 193 ALA A N 1
ATOM 1557 C CA . ALA A 1 193 ? -31.992 1.996 25.840 1.00 92.31 193 ALA A CA 1
ATOM 1558 C C . ALA A 1 193 ? -32.734 2.992 24.941 1.00 92.31 193 ALA A C 1
ATOM 1560 O O . ALA A 1 193 ? -33.951 3.144 25.058 1.00 92.31 193 ALA A O 1
ATOM 1561 N N . LYS A 1 194 ? -31.996 3.615 24.016 1.00 93.12 194 LYS A N 1
ATOM 1562 C CA . LYS A 1 194 ? -32.531 4.568 23.047 1.00 93.12 194 LYS A CA 1
ATOM 1563 C C . LYS A 1 194 ? -33.542 3.910 22.107 1.00 93.12 194 LYS A C 1
ATOM 1565 O O . LYS A 1 194 ? -34.675 4.366 22.022 1.00 93.12 194 LYS A O 1
ATOM 1570 N N . ASN A 1 195 ? -33.176 2.803 21.461 1.00 95.44 195 ASN A N 1
ATOM 1571 C CA . ASN A 1 195 ? -34.050 2.130 20.499 1.00 95.44 195 ASN A CA 1
ATOM 1572 C C . ASN A 1 195 ? -35.364 1.658 21.141 1.00 95.44 195 ASN A C 1
ATOM 1574 O O . ASN A 1 195 ? -36.431 1.819 20.552 1.00 95.44 195 ASN A O 1
ATOM 1578 N N . LEU A 1 196 ? -35.325 1.111 22.359 1.00 95.62 196 LEU A N 1
ATOM 1579 C CA . LEU A 1 196 ? -36.535 0.700 23.077 1.00 95.62 196 LEU A CA 1
ATOM 1580 C C . LEU A 1 196 ? -37.410 1.900 23.463 1.00 95.62 196 LEU A C 1
ATOM 1582 O O . LEU A 1 196 ? -38.636 1.829 23.351 1.00 95.62 196 LEU A O 1
ATOM 1586 N N . ALA A 1 197 ? -36.802 3.010 23.884 1.00 94.06 197 ALA A N 1
ATOM 1587 C CA . ALA A 1 197 ? -37.521 4.238 24.208 1.00 94.06 197 ALA A CA 1
ATOM 1588 C C . ALA A 1 197 ? -38.205 4.856 22.980 1.00 94.06 197 ALA A C 1
ATOM 1590 O O . ALA A 1 197 ? -39.402 5.161 23.039 1.00 94.06 197 ALA A O 1
ATOM 1591 N N . ASP A 1 198 ? -37.476 4.965 21.867 1.00 96.06 198 ASP A N 1
ATOM 1592 C CA . ASP A 1 198 ? -37.953 5.537 20.603 1.00 96.06 198 ASP A CA 1
ATOM 1593 C C . ASP A 1 198 ? -39.123 4.726 20.022 1.00 96.06 198 ASP A C 1
ATOM 1595 O O . ASP A 1 198 ? -40.079 5.294 19.496 1.00 96.06 198 ASP A O 1
ATOM 1599 N N . ASN A 1 199 ? -39.113 3.402 20.212 1.00 96.31 199 ASN A N 1
ATOM 1600 C CA . ASN A 1 199 ? -40.194 2.504 19.795 1.00 96.31 199 ASN A CA 1
ATOM 1601 C C . ASN A 1 199 ? -41.304 2.333 20.853 1.00 96.31 199 ASN A C 1
ATOM 1603 O O . ASN A 1 199 ? -42.176 1.478 20.716 1.00 96.31 199 ASN A O 1
ATOM 1607 N N . GLY A 1 200 ? -41.298 3.128 21.928 1.00 95.31 200 GLY A N 1
ATOM 1608 C CA . GLY A 1 200 ? -42.377 3.151 22.918 1.00 95.31 200 GLY A CA 1
ATOM 1609 C C . GLY A 1 200 ? -42.443 1.945 23.863 1.00 95.31 200 GLY A C 1
ATOM 1610 O O . GLY A 1 200 ? -43.424 1.822 24.595 1.00 95.31 200 GLY A O 1
ATOM 1611 N N . PHE A 1 201 ? -41.410 1.098 23.926 1.00 96.94 201 PHE A N 1
ATOM 1612 C CA . PHE A 1 201 ? -41.361 -0.106 24.773 1.00 96.94 201 PHE A CA 1
ATOM 1613 C C . PHE A 1 201 ? -41.656 0.201 26.250 1.00 96.94 201 PHE A C 1
ATOM 1615 O O . PHE A 1 201 ? -42.536 -0.403 26.864 1.00 96.94 201 PHE A O 1
ATOM 1622 N N . PHE A 1 202 ? -40.979 1.211 26.806 1.00 95.75 202 PHE A N 1
ATOM 1623 C CA . PHE A 1 202 ? -41.197 1.643 28.190 1.00 95.75 202 PHE A CA 1
ATOM 1624 C C . PHE A 1 202 ? -42.534 2.380 28.373 1.00 95.75 202 PHE A C 1
ATOM 1626 O O . PHE A 1 202 ? -43.159 2.273 29.425 1.00 95.75 202 PHE A O 1
ATOM 1633 N N . LYS A 1 203 ? -43.027 3.088 27.341 1.00 95.00 203 LYS A N 1
ATOM 1634 C CA . LYS A 1 203 ? -44.353 3.741 27.373 1.00 95.00 203 LYS A CA 1
ATOM 1635 C C . LYS A 1 203 ? -45.482 2.708 27.459 1.00 95.00 203 LYS A C 1
ATOM 1637 O O . LYS A 1 203 ? -46.491 2.964 28.109 1.00 95.00 203 LYS A O 1
ATOM 1642 N N . ALA A 1 204 ? -45.278 1.529 26.872 1.00 96.19 204 ALA A N 1
ATOM 1643 C CA . ALA A 1 204 ? -46.163 0.372 26.981 1.00 96.19 204 ALA A CA 1
ATOM 1644 C C . ALA A 1 204 ? -46.012 -0.411 28.304 1.00 96.19 204 ALA A C 1
ATOM 1646 O O . ALA A 1 204 ? -46.666 -1.435 28.482 1.00 96.19 204 ALA A O 1
ATOM 1647 N N . LYS A 1 205 ? -45.199 0.081 29.254 1.00 95.44 205 LYS A N 1
ATOM 1648 C CA . LYS A 1 205 ? -44.946 -0.530 30.573 1.00 95.44 205 LYS A CA 1
ATOM 1649 C C . LYS A 1 205 ? -44.245 -1.895 30.520 1.00 95.44 205 LYS A C 1
ATOM 1651 O O . LYS A 1 205 ? -44.381 -2.687 31.450 1.00 95.44 205 LYS A O 1
ATOM 1656 N N . HIS A 1 206 ? -43.488 -2.174 29.461 1.00 96.94 206 HIS A N 1
ATOM 1657 C CA . HIS A 1 206 ? -42.582 -3.321 29.441 1.00 96.94 206 HIS A CA 1
ATOM 1658 C C . HIS A 1 206 ? -41.288 -3.015 30.213 1.00 96.94 206 HIS A C 1
ATOM 1660 O O . HIS A 1 206 ? -40.872 -1.858 30.311 1.00 96.94 206 HIS A O 1
ATOM 1666 N N . SER A 1 207 ? -40.639 -4.057 30.738 1.00 95.44 207 SER A N 1
ATOM 1667 C CA . SER A 1 207 ? -39.376 -3.965 31.477 1.00 95.44 207 SER A CA 1
ATOM 1668 C C . SER A 1 207 ? -38.304 -4.898 30.904 1.00 95.44 207 SER A C 1
ATOM 1670 O O . SER A 1 207 ? -38.594 -5.868 30.200 1.00 95.44 207 SER A O 1
ATOM 1672 N N . ILE A 1 208 ? -37.042 -4.572 31.184 1.00 93.88 208 ILE A N 1
ATOM 1673 C CA . ILE A 1 208 ? -35.861 -5.367 30.830 1.00 93.88 208 ILE A CA 1
ATOM 1674 C C . ILE A 1 208 ? -35.287 -5.944 32.118 1.00 93.88 208 ILE A C 1
ATOM 1676 O O . ILE A 1 208 ? -35.171 -5.232 33.110 1.00 93.88 208 ILE A O 1
ATOM 1680 N N . ASN A 1 209 ? -34.863 -7.205 32.096 1.00 93.56 209 ASN A N 1
ATOM 1681 C CA . ASN A 1 209 ? -34.157 -7.816 33.219 1.00 93.56 209 ASN A CA 1
ATOM 1682 C C . ASN A 1 209 ? -32.682 -8.034 32.873 1.00 93.56 209 ASN A C 1
ATOM 1684 O O . ASN A 1 209 ? -32.367 -8.783 31.946 1.00 93.56 209 ASN A O 1
ATOM 1688 N N . LEU A 1 210 ? -31.785 -7.409 33.639 1.00 91.19 210 LEU A N 1
ATOM 1689 C CA . LEU A 1 210 ? -30.348 -7.671 33.591 1.00 91.19 210 LEU A CA 1
ATOM 1690 C C . LEU A 1 210 ? -30.001 -8.774 34.596 1.00 91.19 210 LEU A C 1
ATOM 1692 O O . LEU A 1 210 ? -30.379 -8.708 35.765 1.00 91.19 210 LEU A O 1
ATOM 1696 N N . ASN A 1 211 ? -29.289 -9.801 34.133 1.00 88.50 211 ASN A N 1
ATOM 1697 C CA . ASN A 1 211 ? -29.004 -10.998 34.921 1.00 88.50 211 ASN A CA 1
ATOM 1698 C C . ASN A 1 211 ? -27.521 -11.052 35.307 1.00 88.50 211 ASN A C 1
ATOM 1700 O O . ASN A 1 211 ? -26.665 -11.169 34.432 1.00 88.50 211 ASN A O 1
ATOM 1704 N N . SER A 1 212 ? -27.221 -11.040 36.607 1.00 79.81 212 SER A N 1
ATOM 1705 C CA . SER A 1 212 ? -25.850 -11.182 37.132 1.00 79.81 212 SER A CA 1
ATOM 1706 C C . SER A 1 212 ? -25.799 -11.998 38.434 1.00 79.81 212 SER A C 1
ATOM 1708 O O . SER A 1 212 ? -25.028 -11.704 39.344 1.00 79.81 212 SER A O 1
ATOM 1710 N N . GLY A 1 213 ? -26.679 -12.997 38.554 1.00 80.06 213 GLY A N 1
ATOM 1711 C CA . GLY A 1 213 ? -26.923 -13.772 39.780 1.00 80.06 213 GLY A CA 1
ATOM 1712 C C . GLY A 1 213 ? -28.171 -13.302 40.533 1.00 80.06 213 GLY A C 1
ATOM 1713 O O . GLY A 1 213 ? -29.010 -14.123 40.891 1.00 80.06 213 GLY A O 1
ATOM 1714 N N . ALA A 1 214 ? -28.355 -11.986 40.664 1.00 83.38 214 ALA A N 1
ATOM 1715 C CA . ALA A 1 214 ? -29.634 -11.362 41.006 1.00 83.38 214 ALA A CA 1
ATOM 1716 C C . ALA A 1 214 ? -30.232 -10.694 39.757 1.00 83.38 214 ALA A C 1
ATOM 1718 O O . ALA A 1 214 ? -29.491 -10.245 38.878 1.00 83.38 214 ALA A O 1
ATOM 1719 N N . LYS A 1 215 ? -31.566 -10.659 39.658 1.00 89.31 215 LYS A N 1
ATOM 1720 C CA . LYS A 1 215 ? -32.260 -9.954 38.573 1.00 89.31 215 LYS A CA 1
ATOM 1721 C C . LYS A 1 215 ? -32.369 -8.477 38.925 1.00 89.31 215 LYS A C 1
ATOM 1723 O O . LYS A 1 215 ? -32.953 -8.142 39.953 1.00 89.31 215 LYS A O 1
ATOM 1728 N N . LEU A 1 216 ? -31.840 -7.618 38.062 1.00 92.00 216 LEU A N 1
ATOM 1729 C CA . LEU A 1 216 ? -32.077 -6.181 38.114 1.00 92.00 216 LEU A CA 1
ATOM 1730 C C . LEU A 1 216 ? -33.117 -5.817 37.055 1.00 92.00 216 LEU A C 1
ATOM 1732 O O . LEU A 1 216 ? -32.855 -5.940 35.858 1.00 92.00 216 LEU A O 1
ATOM 1736 N N . GLU A 1 217 ? -34.289 -5.378 37.505 1.00 94.62 217 GLU A N 1
ATOM 1737 C CA . GLU A 1 217 ? -35.362 -4.922 36.625 1.00 94.62 217 GLU A CA 1
ATOM 1738 C C . GLU A 1 217 ? -35.176 -3.446 36.252 1.00 94.62 217 GLU A C 1
ATOM 1740 O O . GLU A 1 217 ? -34.972 -2.583 37.107 1.00 94.62 217 GLU A O 1
ATOM 1745 N N . ILE A 1 218 ? -35.273 -3.160 34.957 1.00 94.56 218 ILE A N 1
ATOM 1746 C CA . ILE A 1 218 ? -35.177 -1.833 34.362 1.00 94.56 218 ILE A CA 1
ATOM 1747 C C . ILE A 1 218 ? -36.504 -1.513 33.678 1.00 94.56 218 ILE A C 1
ATOM 1749 O O . ILE A 1 218 ? -36.907 -2.161 32.713 1.00 94.56 218 ILE A O 1
ATOM 1753 N N . THR A 1 219 ? -37.179 -0.486 34.177 1.00 93.62 219 THR A N 1
ATOM 1754 C CA . THR A 1 219 ? -38.537 -0.089 33.764 1.00 93.62 219 THR A CA 1
ATOM 1755 C C . THR A 1 219 ? -38.561 1.181 32.917 1.00 93.62 219 THR A C 1
ATOM 1757 O O . THR A 1 219 ? -39.585 1.517 32.328 1.00 93.62 219 THR A O 1
ATOM 1760 N N . THR A 1 220 ? -37.441 1.906 32.843 1.00 93.25 220 THR A N 1
ATOM 1761 C CA . THR A 1 220 ? -37.338 3.164 32.095 1.00 93.25 220 THR A CA 1
ATOM 1762 C C . THR A 1 220 ? -36.003 3.283 31.372 1.00 93.25 220 THR A C 1
ATOM 1764 O O . THR A 1 220 ? -34.984 2.754 31.817 1.00 93.25 220 THR A O 1
ATOM 1767 N N . GLU A 1 221 ? -35.988 4.068 30.294 1.00 93.19 221 GLU A N 1
ATOM 1768 C CA . GLU A 1 221 ? -34.761 4.463 29.591 1.00 93.19 221 GLU A CA 1
ATOM 1769 C C . GLU A 1 221 ? -33.747 5.118 30.541 1.00 93.19 221 GLU A C 1
ATOM 1771 O O . GLU A 1 221 ? -32.552 4.821 30.491 1.00 93.19 221 GLU A O 1
ATOM 1776 N N . LYS A 1 222 ? -34.236 5.988 31.436 1.00 93.06 222 LYS A N 1
ATOM 1777 C CA . LYS A 1 222 ? -33.404 6.733 32.384 1.00 93.06 222 LYS A CA 1
ATOM 1778 C C . LYS A 1 222 ? -32.634 5.796 33.312 1.00 93.06 222 LYS A C 1
ATOM 1780 O O . LYS A 1 222 ? -31.439 5.989 33.480 1.00 93.06 222 LYS A O 1
ATOM 1785 N N . GLN A 1 223 ? -33.284 4.752 33.831 1.00 93.38 223 GLN A N 1
ATOM 1786 C CA . GLN A 1 223 ? -32.637 3.762 34.699 1.00 93.38 223 GLN A CA 1
ATOM 1787 C C . GLN A 1 223 ? -31.488 3.028 33.993 1.00 93.38 223 GLN A C 1
ATOM 1789 O O . GLN A 1 223 ? -30.432 2.839 34.594 1.00 93.38 223 GLN A O 1
ATOM 1794 N N . LEU A 1 224 ? -31.657 2.640 32.719 1.00 90.94 224 LEU A N 1
ATOM 1795 C CA . LEU A 1 224 ? -30.582 1.972 31.974 1.00 90.94 224 LEU A CA 1
ATOM 1796 C C . LEU A 1 224 ? -29.413 2.922 31.696 1.00 90.94 224 LEU A C 1
ATOM 1798 O O . LEU A 1 224 ? -28.258 2.536 31.862 1.00 90.94 224 LEU A O 1
ATOM 1802 N N . LYS A 1 225 ? -29.707 4.168 31.303 1.00 91.12 225 LYS A N 1
ATOM 1803 C CA . LYS A 1 225 ? -28.677 5.189 31.068 1.00 91.12 225 LYS A CA 1
ATOM 1804 C C . LYS A 1 225 ? -27.914 5.524 32.346 1.00 91.12 225 LYS A C 1
ATOM 1806 O O . LYS A 1 225 ? -26.693 5.540 32.321 1.00 91.12 225 LYS A O 1
ATOM 1811 N N . GLU A 1 226 ? -28.607 5.726 33.464 1.00 91.81 226 GLU A N 1
ATOM 1812 C CA . GLU A 1 226 ? -27.983 5.978 34.769 1.00 91.81 226 GLU A CA 1
ATOM 1813 C C . GLU A 1 226 ? -27.090 4.815 35.213 1.00 91.81 226 GLU A C 1
ATOM 1815 O O . GLU A 1 226 ? -26.022 5.051 35.771 1.00 91.81 226 GLU A O 1
ATOM 1820 N N . LEU A 1 227 ? -27.479 3.566 34.935 1.00 91.06 227 LEU A N 1
ATOM 1821 C CA . LEU A 1 227 ? -26.639 2.405 35.225 1.00 91.06 227 LEU A CA 1
ATOM 1822 C C . LEU A 1 227 ? -25.337 2.425 34.408 1.00 91.06 227 LEU A C 1
ATOM 1824 O O . LEU A 1 227 ? -24.267 2.185 34.965 1.00 91.06 227 LEU A O 1
ATOM 1828 N N . VAL A 1 228 ? -25.425 2.730 33.110 1.00 88.75 228 VAL A N 1
ATOM 1829 C CA . VAL A 1 228 ? -24.252 2.852 32.231 1.00 88.75 228 VAL A CA 1
ATOM 1830 C C . VAL A 1 228 ? -23.353 4.005 32.677 1.00 88.75 228 VAL A C 1
ATOM 1832 O O . VAL A 1 228 ? -22.151 3.808 32.834 1.00 88.75 228 VAL A O 1
ATOM 1835 N N . GLU A 1 229 ? -23.920 5.187 32.923 1.00 87.69 229 GLU A N 1
ATOM 1836 C CA . GLU A 1 229 ? -23.160 6.365 33.352 1.00 87.69 229 GLU A CA 1
ATOM 1837 C C . GLU A 1 229 ? -22.490 6.144 34.710 1.00 87.69 229 GLU A C 1
ATOM 1839 O O . GLU A 1 229 ? -21.319 6.472 34.869 1.00 87.69 229 GLU A O 1
ATOM 1844 N N . LYS A 1 230 ? -23.165 5.492 35.663 1.00 88.12 230 LYS A N 1
ATOM 1845 C CA . LYS A 1 230 ? -22.573 5.161 36.965 1.00 88.12 230 LYS A CA 1
ATOM 1846 C C . LYS A 1 230 ? -21.375 4.219 36.842 1.00 88.12 230 LYS A C 1
ATOM 1848 O O . LYS A 1 230 ? -20.407 4.367 37.584 1.00 88.12 230 LYS A O 1
ATOM 1853 N N . GLU A 1 231 ? -21.419 3.250 35.927 1.00 85.62 231 GLU A N 1
ATOM 1854 C CA . GLU A 1 231 ? -20.238 2.429 35.654 1.00 85.62 231 GLU A CA 1
ATOM 1855 C C . GLU A 1 231 ? -19.135 3.253 34.984 1.00 85.62 231 GLU A C 1
ATOM 1857 O O . GLU A 1 231 ? -17.988 3.193 35.420 1.00 85.62 231 GLU A O 1
ATOM 1862 N N . LYS A 1 232 ? -19.468 4.086 33.992 1.00 82.88 232 LYS A N 1
ATOM 1863 C CA . LYS A 1 232 ? -18.497 4.972 33.333 1.00 82.88 232 LYS A CA 1
ATOM 1864 C C . LYS A 1 232 ? -17.849 5.971 34.287 1.00 82.88 232 LYS A C 1
ATOM 1866 O O . LYS A 1 232 ? -16.672 6.263 34.131 1.00 82.88 232 LYS A O 1
ATOM 1871 N N . GLU A 1 233 ? -18.557 6.479 35.290 1.00 84.19 233 GLU A N 1
ATOM 1872 C CA . GLU A 1 233 ? -17.980 7.368 36.305 1.00 84.19 233 GLU A CA 1
ATOM 1873 C C . GLU A 1 233 ? -16.840 6.706 37.087 1.00 84.19 233 GLU A C 1
ATOM 1875 O O . GLU A 1 233 ? -15.925 7.399 37.532 1.00 84.19 233 GLU A O 1
ATOM 1880 N N . ALA A 1 234 ? -16.851 5.375 37.200 1.00 81.19 234 ALA A N 1
ATOM 1881 C CA . ALA A 1 234 ? -15.785 4.611 37.834 1.00 81.19 234 ALA A CA 1
ATOM 1882 C C . ALA A 1 234 ? -14.547 4.411 36.935 1.00 81.19 234 ALA A C 1
ATOM 1884 O O . ALA A 1 234 ? -13.558 3.847 37.402 1.00 81.19 234 ALA A O 1
ATOM 1885 N N . ILE A 1 235 ? -14.556 4.892 35.681 1.00 76.31 235 ILE A N 1
ATOM 1886 C CA . ILE A 1 235 ? -13.398 4.811 34.769 1.00 76.31 235 ILE A CA 1
ATOM 1887 C C . ILE A 1 235 ? -12.193 5.613 35.278 1.00 76.31 235 ILE A C 1
ATOM 1889 O O . ILE A 1 235 ? -11.052 5.310 34.945 1.00 76.31 235 ILE A O 1
ATOM 1893 N N . SER A 1 236 ? -12.439 6.672 36.053 1.00 74.69 236 SER A N 1
ATOM 1894 C CA . SER A 1 236 ? -11.400 7.500 36.658 1.00 74.69 236 SER A CA 1
ATOM 1895 C C . SER A 1 236 ? -11.965 8.318 37.812 1.00 74.69 236 SER A C 1
ATOM 1897 O O . SER A 1 236 ? -13.038 8.903 37.701 1.00 74.69 236 SER A O 1
ATOM 1899 N N . ASN A 1 237 ? -11.205 8.463 38.898 1.00 79.69 237 ASN A N 1
ATOM 1900 C CA . ASN A 1 237 ? -11.562 9.386 39.978 1.00 79.69 237 ASN A CA 1
ATOM 1901 C C . ASN A 1 237 ? -11.322 10.863 39.610 1.00 79.69 237 ASN A C 1
ATOM 1903 O O . ASN A 1 237 ? -11.897 11.732 40.257 1.00 79.69 237 ASN A O 1
ATOM 1907 N N . ASP A 1 238 ? -10.546 11.141 38.559 1.00 83.38 238 ASP A N 1
ATOM 1908 C CA . ASP A 1 238 ? -10.238 12.487 38.064 1.00 83.38 238 ASP A CA 1
ATOM 1909 C C . ASP A 1 238 ? -11.360 13.014 37.134 1.00 83.38 238 ASP A C 1
ATOM 1911 O O . ASP A 1 238 ? -11.578 12.443 36.055 1.00 83.38 238 ASP A O 1
ATOM 1915 N N . PRO A 1 239 ? -12.069 14.102 37.512 1.00 86.50 239 PRO A N 1
ATOM 1916 C CA . PRO A 1 239 ? -13.137 14.696 36.706 1.00 86.50 239 PRO A CA 1
ATOM 1917 C C . PRO A 1 239 ? -12.694 15.185 35.323 1.00 86.50 239 PRO A C 1
ATOM 1919 O O . PRO A 1 239 ? -13.474 15.110 34.371 1.00 86.50 239 PRO A O 1
ATOM 1922 N N . ASP A 1 240 ? -11.469 15.687 35.183 1.00 84.56 240 ASP A N 1
ATOM 1923 C CA . ASP A 1 240 ? -10.974 16.194 33.906 1.00 84.56 240 ASP A CA 1
ATOM 1924 C C . ASP A 1 240 ? -10.567 15.045 32.984 1.00 84.56 240 ASP A C 1
ATOM 1926 O O . ASP A 1 240 ? -10.845 15.088 31.781 1.00 84.56 240 ASP A O 1
ATOM 1930 N N . LEU A 1 241 ? -10.027 13.957 33.542 1.00 82.38 241 LEU A N 1
ATOM 1931 C CA . LEU A 1 241 ? -9.802 12.728 32.782 1.00 82.38 241 LEU A CA 1
ATOM 1932 C C . LEU A 1 241 ? -11.124 12.110 32.294 1.00 82.38 241 LEU A C 1
ATOM 1934 O O . LEU A 1 241 ? -11.208 11.689 31.140 1.00 82.38 241 LEU A O 1
ATOM 1938 N N . ARG A 1 242 ? -12.192 12.136 33.110 1.00 85.56 242 ARG A N 1
ATOM 1939 C CA . ARG A 1 242 ? -13.535 11.705 32.668 1.00 85.56 242 ARG A CA 1
ATOM 1940 C C . ARG A 1 242 ? -14.046 12.531 31.491 1.00 85.56 242 ARG A C 1
ATOM 1942 O O . ARG A 1 242 ? -14.562 11.960 30.534 1.00 85.56 242 ARG A O 1
ATOM 1949 N N . LYS A 1 243 ? -13.880 13.859 31.520 1.00 88.81 243 LYS A N 1
ATOM 1950 C CA . LYS A 1 243 ? -14.265 14.725 30.390 1.00 88.81 243 LYS A CA 1
ATOM 1951 C C . LYS A 1 243 ? -13.493 14.371 29.118 1.00 88.81 243 LYS A C 1
ATOM 1953 O O . LYS A 1 243 ? -14.100 14.309 28.050 1.00 88.81 243 LYS A O 1
ATOM 1958 N N . LYS A 1 244 ? -12.184 14.103 29.222 1.00 88.06 244 LYS A N 1
ATOM 1959 C CA . LYS A 1 244 ? -11.361 13.660 28.081 1.00 88.06 244 LYS A CA 1
ATOM 1960 C C . LYS A 1 244 ? -11.864 12.337 27.507 1.00 88.06 244 LYS A C 1
ATOM 1962 O O . LYS A 1 244 ? -12.057 12.233 26.301 1.00 88.06 244 LYS A O 1
ATOM 1967 N N . PHE A 1 245 ? -12.153 11.356 28.357 1.00 89.69 245 PHE A N 1
ATOM 1968 C CA . PHE A 1 245 ? -12.691 10.066 27.919 1.00 89.69 245 PHE A CA 1
ATOM 1969 C C . PHE A 1 245 ? -14.090 10.175 27.308 1.00 89.69 245 PHE A C 1
ATOM 1971 O O . PHE A 1 245 ? -14.346 9.554 26.282 1.00 89.69 245 PHE A O 1
ATOM 1978 N N . ALA A 1 246 ? -14.964 11.022 27.852 1.00 89.00 246 ALA A N 1
ATOM 1979 C CA . ALA A 1 246 ? -16.264 11.301 27.246 1.00 89.00 246 ALA A CA 1
ATOM 1980 C C . ALA A 1 246 ? -16.125 11.962 25.860 1.00 89.00 246 ALA A C 1
ATOM 1982 O O . ALA A 1 246 ? -16.888 11.657 24.942 1.00 89.00 246 ALA A O 1
ATOM 1983 N N . ALA A 1 247 ? -15.134 12.843 25.676 1.00 91.50 247 ALA A N 1
ATOM 1984 C CA . ALA A 1 247 ? -14.833 13.433 24.372 1.00 91.50 247 ALA A CA 1
ATOM 1985 C C . ALA A 1 247 ? -14.317 12.384 23.370 1.00 91.50 247 ALA A C 1
ATOM 1987 O O . ALA A 1 247 ? -14.788 12.358 22.232 1.00 91.50 247 ALA A O 1
ATOM 1988 N N . VAL A 1 248 ? -13.418 11.491 23.802 1.00 92.19 248 VAL A N 1
ATOM 1989 C CA . VAL A 1 248 ? -12.932 10.345 23.012 1.00 92.19 248 VAL A CA 1
ATOM 1990 C C . VAL A 1 248 ? -14.096 9.438 22.603 1.00 92.19 248 VAL A C 1
ATOM 1992 O O . VAL A 1 248 ? -14.282 9.187 21.414 1.00 92.19 248 VAL A O 1
ATOM 1995 N N . GLU A 1 249 ? -14.947 9.027 23.546 1.00 90.38 249 GLU A N 1
ATOM 1996 C CA . GLU A 1 249 ? -16.115 8.181 23.271 1.00 90.38 249 GLU A CA 1
ATOM 1997 C C . GLU A 1 249 ? -17.079 8.852 22.280 1.00 90.38 249 GLU A C 1
ATOM 1999 O O . GLU A 1 249 ? -17.570 8.221 21.341 1.00 90.38 249 GLU A O 1
ATOM 2004 N N . LYS A 1 250 ? -17.318 10.161 22.423 1.00 92.06 250 LYS A N 1
ATOM 2005 C CA . LYS A 1 250 ? -18.154 10.926 21.489 1.00 92.06 250 LYS A CA 1
ATOM 2006 C C . LYS A 1 250 ? -17.571 10.960 20.075 1.00 92.06 250 LYS A C 1
ATOM 2008 O O . LYS A 1 250 ? -18.334 11.024 19.115 1.00 92.06 250 LYS A O 1
ATOM 2013 N N . LEU A 1 251 ? -16.249 10.970 19.922 1.00 93.31 251 LEU A N 1
ATOM 2014 C CA . LEU A 1 251 ? -15.607 10.907 18.608 1.00 93.31 251 LEU A CA 1
ATOM 2015 C C . LEU A 1 251 ? -15.720 9.503 18.009 1.00 93.31 251 LEU A C 1
ATOM 2017 O O . LEU A 1 251 ? -16.135 9.374 16.858 1.00 93.31 251 LEU A O 1
ATOM 2021 N N . ILE A 1 252 ? -15.460 8.470 18.813 1.00 93.06 252 ILE A N 1
ATOM 2022 C CA . ILE A 1 252 ? -15.553 7.063 18.404 1.00 93.06 252 ILE A CA 1
ATOM 2023 C C . ILE A 1 252 ? -16.968 6.720 17.942 1.00 93.06 252 ILE A C 1
ATOM 2025 O O . ILE A 1 252 ? -17.171 6.175 16.862 1.00 93.06 252 ILE A O 1
ATOM 2029 N N . THR A 1 253 ? -17.976 7.094 18.728 1.00 89.62 253 THR A N 1
ATOM 2030 C CA . THR A 1 253 ? -19.373 6.709 18.484 1.00 89.62 253 THR A CA 1
ATOM 2031 C C . THR A 1 253 ? -20.009 7.362 17.259 1.00 89.62 253 THR A C 1
ATOM 2033 O O . THR A 1 253 ? -21.052 6.885 16.815 1.00 89.62 253 THR A O 1
ATOM 2036 N N . LYS A 1 254 ? -19.402 8.392 16.657 1.00 90.56 254 LYS A N 1
ATOM 2037 C CA . LYS A 1 254 ? -19.936 9.057 15.453 1.00 90.56 254 LYS A CA 1
ATOM 2038 C C . LYS A 1 254 ? -19.796 8.233 14.177 1.00 90.56 254 LYS A C 1
ATOM 2040 O O . LYS A 1 254 ? -20.649 8.349 13.302 1.00 90.56 254 LYS A O 1
ATOM 2045 N N . ASN A 1 255 ? -18.738 7.433 14.050 1.00 93.88 255 ASN A N 1
ATOM 2046 C CA . ASN A 1 255 ? -18.415 6.724 12.813 1.00 93.88 255 ASN A CA 1
ATOM 2047 C C . ASN A 1 255 ? -18.295 5.217 13.077 1.00 93.88 255 ASN A C 1
ATOM 2049 O O . ASN A 1 255 ? -17.632 4.789 14.016 1.00 93.88 255 ASN A O 1
ATOM 2053 N N . VAL A 1 256 ? -18.943 4.402 12.241 1.00 93.88 256 VAL A N 1
ATOM 2054 C CA . VAL A 1 256 ? -18.952 2.941 12.402 1.00 93.88 256 VAL A CA 1
ATOM 2055 C C . VAL A 1 256 ? -17.564 2.309 12.252 1.00 93.88 256 VAL A C 1
ATOM 2057 O O . VAL A 1 256 ? -17.252 1.408 13.024 1.00 93.88 256 VAL A O 1
ATOM 2060 N N . ASN A 1 257 ? -16.718 2.804 11.346 1.00 94.94 257 ASN A N 1
ATOM 2061 C CA . ASN A 1 257 ? -15.358 2.298 11.134 1.00 94.94 257 ASN A CA 1
ATOM 2062 C C . ASN A 1 257 ? -14.477 2.613 12.347 1.00 94.94 257 ASN A C 1
ATOM 2064 O O . ASN A 1 257 ? -13.744 1.753 12.824 1.00 94.94 257 ASN A O 1
ATOM 2068 N N . VAL A 1 258 ? -14.629 3.806 12.930 1.00 95.19 258 VAL A N 1
ATOM 2069 C CA . VAL A 1 258 ? -13.913 4.179 14.160 1.00 95.19 258 VAL A CA 1
ATOM 2070 C C . VAL A 1 258 ? -14.374 3.335 15.353 1.00 95.19 258 VAL A C 1
ATOM 2072 O O . VAL A 1 258 ? -13.549 2.925 16.165 1.00 95.19 258 VAL A O 1
ATOM 2075 N N . ARG A 1 259 ? -15.671 3.007 15.452 1.00 93.69 259 ARG A N 1
ATOM 2076 C CA . ARG A 1 259 ? -16.155 2.042 16.459 1.00 93.69 259 ARG A CA 1
ATOM 2077 C C . ARG A 1 259 ? -15.555 0.652 16.252 1.00 93.69 259 ARG A C 1
ATOM 2079 O O . ARG A 1 259 ? -15.160 0.017 17.220 1.00 93.69 259 ARG A O 1
ATOM 2086 N N . GLN A 1 260 ? -15.469 0.179 15.009 1.00 94.69 260 GLN A N 1
ATOM 2087 C CA . GLN A 1 260 ? -14.833 -1.107 14.704 1.00 94.69 260 GLN A CA 1
ATOM 2088 C C . GLN A 1 260 ? -13.346 -1.107 15.077 1.00 94.69 260 GLN A C 1
ATOM 2090 O O . GLN A 1 260 ? -12.864 -2.096 15.622 1.00 94.69 260 GLN A O 1
ATOM 2095 N N . PHE A 1 261 ? -12.646 0.003 14.840 1.00 96.19 261 PHE A N 1
ATOM 2096 C CA . PHE A 1 261 ? -11.267 0.209 15.273 1.00 96.19 261 PHE A CA 1
ATOM 2097 C C . PHE A 1 261 ? -11.119 0.186 16.796 1.00 96.19 261 PHE A C 1
ATOM 2099 O O . PHE A 1 261 ? -10.268 -0.541 17.299 1.00 96.19 261 PHE A O 1
ATOM 2106 N N . GLU A 1 262 ? -11.970 0.907 17.533 1.00 93.94 262 GLU A N 1
ATOM 2107 C CA . GLU A 1 262 ? -11.993 0.856 19.001 1.00 93.94 262 GLU A CA 1
ATOM 2108 C C . GLU A 1 262 ? -12.192 -0.576 19.488 1.00 93.94 262 GLU A C 1
ATOM 2110 O O . GLU A 1 262 ? -11.387 -1.066 20.268 1.00 93.94 262 GLU A O 1
ATOM 2115 N N . THR A 1 263 ? -13.198 -1.282 18.971 1.00 93.00 263 THR A N 1
ATOM 2116 C CA . THR A 1 263 ? -13.481 -2.662 19.381 1.00 93.00 263 THR A CA 1
ATOM 2117 C C . THR A 1 263 ? -12.297 -3.581 19.078 1.00 93.00 263 THR A C 1
ATOM 2119 O O . THR A 1 263 ? -11.938 -4.428 19.895 1.00 93.00 263 THR A O 1
ATOM 2122 N N . TYR A 1 264 ? -11.647 -3.386 17.929 1.00 95.31 264 TYR A N 1
ATOM 2123 C CA . TYR A 1 264 ? -10.465 -4.144 17.548 1.00 95.31 264 TYR A CA 1
ATOM 2124 C C . TYR A 1 264 ? -9.266 -3.872 18.467 1.00 95.31 264 TYR A C 1
ATOM 2126 O O . TYR A 1 264 ? -8.628 -4.823 18.910 1.00 95.31 264 TYR A O 1
ATOM 2134 N N . LEU A 1 265 ? -8.980 -2.613 18.811 1.00 94.38 265 LEU A N 1
ATOM 2135 C CA . LEU A 1 265 ? -7.923 -2.262 19.768 1.00 94.38 265 LEU A CA 1
ATOM 2136 C C . LEU A 1 265 ? -8.219 -2.764 21.172 1.00 94.38 265 LEU A C 1
ATOM 2138 O O . LEU A 1 265 ? -7.320 -3.216 21.876 1.00 94.38 265 LEU A O 1
ATOM 2142 N N . THR A 1 266 ? -9.485 -2.692 21.570 1.00 91.44 266 THR A N 1
ATOM 2143 C CA . THR A 1 266 ? -9.958 -3.210 22.841 1.00 91.44 266 THR A CA 1
ATOM 2144 C C . THR A 1 266 ? -9.557 -4.682 22.931 1.00 91.44 266 THR A C 1
ATOM 2146 O O . THR A 1 266 ? -8.948 -5.049 23.929 1.00 91.44 266 THR A O 1
ATOM 2149 N N . ASP A 1 267 ? -9.755 -5.503 21.894 1.00 91.81 267 ASP A N 1
ATOM 2150 C CA . ASP A 1 267 ? -9.326 -6.914 21.848 1.00 91.81 267 ASP A CA 1
ATOM 2151 C C . ASP A 1 267 ? -7.810 -7.147 21.644 1.00 91.81 267 ASP A C 1
ATOM 2153 O O . ASP A 1 267 ? -7.334 -8.234 21.966 1.00 91.81 267 ASP A O 1
ATOM 2157 N N . ASN A 1 268 ? -7.053 -6.153 21.167 1.00 94.12 268 ASN A N 1
ATOM 2158 C CA . ASN A 1 268 ? -5.625 -6.255 20.818 1.00 94.12 268 ASN A CA 1
ATOM 2159 C C . ASN A 1 268 ? -4.818 -5.114 21.472 1.00 94.12 268 ASN A C 1
ATOM 2161 O O . ASN A 1 268 ? -4.284 -4.227 20.800 1.00 94.12 268 ASN A O 1
ATOM 2165 N N . GLU A 1 269 ? -4.771 -5.106 22.810 1.00 92.62 269 GLU A N 1
ATOM 2166 C CA . GLU A 1 269 ? -4.115 -4.042 23.593 1.00 92.62 269 GLU A CA 1
ATOM 2167 C C . GLU A 1 269 ? -2.611 -3.904 23.308 1.00 92.62 269 GLU A C 1
ATOM 2169 O O . GLU A 1 269 ? -2.030 -2.839 23.522 1.00 92.62 269 GLU A O 1
ATOM 2174 N N . ASP A 1 270 ? -1.975 -4.968 22.821 1.00 93.56 270 ASP A N 1
ATOM 2175 C CA . ASP A 1 270 ? -0.571 -5.006 22.421 1.00 93.56 270 ASP A CA 1
ATOM 2176 C C . ASP A 1 270 ? -0.255 -4.057 21.256 1.00 93.56 270 ASP A C 1
ATOM 2178 O O . ASP A 1 270 ? 0.883 -3.609 21.128 1.00 93.56 270 ASP A O 1
ATOM 2182 N N . LEU A 1 271 ? -1.261 -3.669 20.464 1.00 95.56 271 LEU A N 1
ATOM 2183 C CA . LEU A 1 271 ? -1.104 -2.718 19.361 1.00 95.56 271 LEU A CA 1
ATOM 2184 C C . LEU A 1 271 ? -1.109 -1.251 19.816 1.00 95.56 271 LEU A C 1
ATOM 2186 O O . LEU A 1 271 ? -0.675 -0.379 19.063 1.00 95.56 271 LEU A O 1
ATOM 2190 N N . LEU A 1 272 ? -1.579 -0.951 21.034 1.00 94.12 272 LEU A N 1
ATOM 2191 C CA . LEU A 1 272 ? -1.735 0.428 21.514 1.00 94.12 272 LEU A CA 1
ATOM 2192 C C . LEU A 1 272 ? -0.442 1.263 21.452 1.00 94.12 272 LEU A C 1
ATOM 2194 O O . LEU A 1 272 ? -0.519 2.396 20.973 1.00 94.12 272 LEU A O 1
ATOM 2198 N N . PRO A 1 273 ? 0.743 0.747 21.846 1.00 93.75 273 PRO A N 1
ATOM 2199 C CA . PRO A 1 273 ? 1.981 1.523 21.782 1.00 93.75 273 PRO A CA 1
ATOM 2200 C C . PRO A 1 273 ? 2.362 1.950 20.356 1.00 93.75 273 PRO A C 1
ATOM 2202 O O . PRO A 1 273 ? 2.979 2.998 20.168 1.00 93.75 273 PRO A O 1
ATOM 2205 N N . HIS A 1 274 ? 1.969 1.175 19.338 1.00 94.44 274 HIS A N 1
ATOM 2206 C CA . HIS A 1 274 ? 2.289 1.473 17.940 1.00 94.44 274 HIS A CA 1
ATOM 2207 C C . HIS A 1 274 ? 1.504 2.681 17.401 1.00 94.44 274 HIS A C 1
ATOM 2209 O O . HIS A 1 274 ? 1.965 3.359 16.481 1.00 94.44 274 HIS A O 1
ATOM 2215 N N . LEU A 1 275 ? 0.363 3.028 18.013 1.00 93.88 275 LEU A N 1
ATOM 2216 C CA . LEU A 1 275 ? -0.467 4.166 17.594 1.00 93.88 275 LEU A CA 1
ATOM 2217 C C . LEU A 1 275 ? 0.257 5.511 17.723 1.00 93.88 275 LEU A C 1
ATOM 2219 O O . LEU A 1 275 ? -0.097 6.474 17.040 1.00 93.88 275 LEU A O 1
ATOM 2223 N N . ALA A 1 276 ? 1.298 5.591 18.558 1.00 91.88 276 ALA A N 1
ATOM 2224 C CA . ALA A 1 276 ? 2.129 6.783 18.686 1.00 91.88 276 ALA A CA 1
ATOM 2225 C C . ALA A 1 276 ? 2.805 7.169 17.355 1.00 91.88 276 ALA A C 1
ATOM 2227 O O . ALA A 1 276 ? 2.954 8.360 17.063 1.00 91.88 276 ALA A O 1
ATOM 2228 N N . ASN A 1 277 ? 3.150 6.190 16.513 1.00 94.75 277 ASN A N 1
ATOM 2229 C CA . ASN A 1 277 ? 3.794 6.406 15.220 1.00 94.75 277 ASN A CA 1
ATOM 2230 C C . ASN A 1 277 ? 3.132 5.555 14.126 1.00 94.75 277 ASN A C 1
ATOM 2232 O O . ASN A 1 277 ? 3.636 4.502 13.742 1.00 94.75 277 ASN A O 1
ATOM 2236 N N . MET A 1 278 ? 2.008 6.052 13.601 1.00 94.69 278 MET A N 1
ATOM 2237 C CA . MET A 1 278 ? 1.257 5.385 12.532 1.00 94.69 278 MET A CA 1
ATOM 2238 C C . MET A 1 278 ? 2.084 5.099 11.267 1.00 94.69 278 MET A C 1
ATOM 2240 O O . MET A 1 278 ? 1.942 3.996 10.743 1.00 94.69 278 MET A O 1
ATOM 2244 N N . PRO A 1 279 ? 2.968 5.999 10.782 1.00 95.44 279 PRO A N 1
ATOM 2245 C CA . PRO A 1 279 ? 3.865 5.673 9.673 1.00 95.44 279 PRO A CA 1
ATOM 2246 C C . PRO A 1 279 ? 4.765 4.461 9.949 1.00 95.44 279 PRO A C 1
ATOM 2248 O O . PRO A 1 279 ? 4.793 3.529 9.148 1.00 95.44 279 PRO A O 1
ATOM 2251 N N . ALA A 1 280 ? 5.444 4.426 11.102 1.00 96.12 280 ALA A N 1
ATOM 2252 C CA . ALA A 1 280 ? 6.294 3.290 11.466 1.00 96.12 280 ALA A CA 1
ATOM 2253 C C . ALA A 1 280 ? 5.474 2.005 11.646 1.00 96.12 280 ALA A C 1
ATOM 2255 O O . ALA A 1 280 ? 5.862 0.950 11.154 1.00 96.12 280 ALA A O 1
ATOM 2256 N N . PHE A 1 281 ? 4.298 2.103 12.271 1.00 97.25 281 PHE A N 1
ATOM 2257 C CA . PHE A 1 281 ? 3.403 0.962 12.427 1.00 97.25 281 PHE A CA 1
ATOM 2258 C C . PHE A 1 281 ? 2.957 0.397 11.072 1.00 97.25 281 PHE A C 1
ATOM 2260 O O . PHE A 1 281 ? 2.957 -0.817 10.872 1.00 97.25 281 PHE A O 1
ATOM 2267 N N . LYS A 1 282 ? 2.638 1.270 10.108 1.00 97.25 282 LYS A N 1
ATOM 2268 C CA . LYS A 1 282 ? 2.297 0.881 8.733 1.00 97.25 282 LYS A CA 1
ATOM 2269 C C . LYS A 1 282 ? 3.441 0.109 8.077 1.00 97.25 282 LYS A C 1
ATOM 2271 O O . LYS A 1 282 ? 3.203 -0.951 7.497 1.00 97.25 282 LYS A O 1
ATOM 2276 N N . GLU A 1 283 ? 4.676 0.599 8.208 1.00 97.19 283 GLU A N 1
ATOM 2277 C CA . GLU A 1 283 ? 5.864 -0.099 7.708 1.00 97.19 283 GLU A CA 1
ATOM 2278 C C . GLU A 1 283 ? 6.041 -1.485 8.344 1.00 97.19 283 GLU A C 1
ATOM 2280 O O . GLU A 1 283 ? 6.274 -2.459 7.630 1.00 97.19 283 GLU A O 1
ATOM 2285 N N . GLU A 1 284 ? 5.924 -1.597 9.669 1.00 96.94 284 GLU A N 1
ATOM 2286 C CA . GLU A 1 284 ? 6.106 -2.856 10.407 1.00 96.94 284 GLU A CA 1
ATOM 2287 C C . GLU A 1 284 ? 5.048 -3.911 10.047 1.00 96.94 284 GLU A C 1
ATOM 2289 O O . GLU A 1 284 ? 5.361 -5.103 9.924 1.00 96.94 284 GLU A O 1
ATOM 2294 N N . VAL A 1 285 ? 3.799 -3.480 9.839 1.00 97.94 285 VAL A N 1
ATOM 2295 C CA . VAL A 1 285 ? 2.704 -4.343 9.378 1.00 97.94 285 VAL A CA 1
ATOM 2296 C C . VAL A 1 285 ? 2.993 -4.854 7.968 1.00 97.94 285 VAL A C 1
ATOM 2298 O O . VAL A 1 285 ? 2.962 -6.066 7.740 1.00 97.94 285 VAL A O 1
ATOM 2301 N N . TRP A 1 286 ? 3.360 -3.970 7.034 1.00 98.00 286 TRP A N 1
ATOM 2302 C CA . TRP A 1 286 ? 3.706 -4.383 5.672 1.00 98.00 286 TRP A CA 1
ATOM 2303 C C . TRP A 1 286 ? 4.930 -5.295 5.629 1.00 98.00 286 TRP A C 1
ATOM 2305 O O . TRP A 1 286 ? 4.902 -6.301 4.921 1.00 98.00 286 TRP A O 1
ATOM 2315 N N . LYS A 1 287 ? 5.973 -5.013 6.419 1.00 97.56 287 LYS A N 1
ATOM 2316 C CA . LYS A 1 287 ? 7.137 -5.903 6.551 1.00 97.56 287 LYS A CA 1
ATOM 2317 C C . LYS A 1 287 ? 6.723 -7.274 7.085 1.00 97.56 287 LYS A C 1
ATOM 2319 O O . LYS A 1 287 ? 7.128 -8.291 6.533 1.00 97.56 287 LYS A O 1
ATOM 2324 N N . SER A 1 288 ? 5.850 -7.326 8.091 1.00 97.62 288 SER A N 1
ATOM 2325 C CA . SER A 1 288 ? 5.324 -8.592 8.617 1.00 97.62 288 SER A CA 1
ATOM 2326 C C . SER A 1 288 ? 4.533 -9.381 7.567 1.00 97.62 288 SER A C 1
ATOM 2328 O O . SER A 1 288 ? 4.744 -10.585 7.432 1.00 97.62 288 SER A O 1
ATOM 2330 N N . TYR A 1 289 ? 3.669 -8.730 6.782 1.00 98.00 289 TYR A N 1
ATOM 2331 C CA . TYR A 1 289 ? 2.958 -9.402 5.689 1.00 98.00 289 TYR A CA 1
ATOM 2332 C C . TYR A 1 289 ? 3.906 -9.892 4.593 1.00 98.00 289 TYR A C 1
ATOM 2334 O O . TYR A 1 289 ? 3.811 -11.043 4.178 1.00 98.00 289 TYR A O 1
ATOM 2342 N N . LEU A 1 290 ? 4.847 -9.058 4.141 1.00 97.94 290 LEU A N 1
ATOM 2343 C CA . LEU A 1 290 ? 5.826 -9.446 3.122 1.00 97.94 290 LEU A CA 1
ATOM 2344 C C . LEU A 1 290 ? 6.705 -10.607 3.598 1.00 97.94 290 LEU A C 1
ATOM 2346 O O . LEU A 1 290 ? 6.971 -11.521 2.823 1.00 97.94 290 LEU A O 1
ATOM 2350 N N . PHE A 1 291 ? 7.091 -10.621 4.875 1.00 97.50 291 PHE A N 1
ATOM 2351 C CA . PHE A 1 291 ? 7.830 -11.728 5.476 1.00 97.50 291 PHE A CA 1
ATOM 2352 C C . PHE A 1 291 ? 7.017 -13.030 5.513 1.00 97.50 291 PHE A C 1
ATOM 2354 O O . PHE A 1 291 ? 7.564 -14.101 5.265 1.00 97.50 291 PHE A O 1
ATOM 2361 N N . ALA A 1 292 ? 5.705 -12.970 5.768 1.00 96.94 292 ALA A N 1
ATOM 2362 C CA . ALA A 1 292 ? 4.849 -14.159 5.697 1.00 96.94 292 ALA A CA 1
ATOM 2363 C C . ALA A 1 292 ? 4.806 -14.779 4.288 1.00 96.94 292 ALA A C 1
ATOM 2365 O O . ALA A 1 292 ? 4.601 -15.982 4.149 1.00 96.94 292 ALA A O 1
ATOM 2366 N N . PHE A 1 293 ? 5.051 -13.970 3.254 1.00 96.88 293 PHE A N 1
ATOM 2367 C CA . PHE A 1 293 ? 5.135 -14.387 1.853 1.00 96.88 293 PHE A CA 1
ATOM 2368 C C . PHE A 1 293 ? 6.556 -14.235 1.291 1.00 96.88 293 PHE A C 1
ATOM 2370 O O . PHE A 1 293 ? 6.730 -13.898 0.117 1.00 96.88 293 PHE A O 1
ATOM 2377 N N . LEU A 1 294 ? 7.577 -14.491 2.121 1.00 96.50 294 LEU A N 1
ATOM 2378 C CA . LEU A 1 294 ? 8.976 -14.201 1.796 1.00 96.50 294 LEU A CA 1
ATOM 2379 C C . LEU A 1 294 ? 9.449 -14.855 0.491 1.00 96.50 294 LEU A C 1
ATOM 2381 O O . LEU A 1 294 ? 10.195 -14.229 -0.255 1.00 96.50 294 LEU A O 1
ATOM 2385 N N . ASP A 1 295 ? 9.013 -16.077 0.183 1.00 96.88 295 ASP A N 1
ATOM 2386 C CA . ASP A 1 295 ? 9.410 -16.763 -1.054 1.00 96.88 295 ASP A CA 1
ATOM 2387 C C . ASP A 1 295 ? 8.820 -16.095 -2.304 1.00 96.88 295 ASP A C 1
ATOM 2389 O O . ASP A 1 295 ? 9.517 -15.920 -3.304 1.00 96.88 295 ASP A O 1
ATOM 2393 N N . LEU A 1 296 ? 7.559 -15.645 -2.241 1.00 97.69 296 LEU A N 1
ATOM 2394 C CA . LEU A 1 296 ? 6.949 -14.863 -3.321 1.00 97.69 296 LEU A CA 1
ATOM 2395 C C . LEU A 1 296 ? 7.647 -13.510 -3.466 1.00 97.69 296 LEU A C 1
ATOM 2397 O O . LEU A 1 296 ? 7.948 -13.094 -4.581 1.00 97.69 296 LEU A O 1
ATOM 2401 N N . TYR A 1 297 ? 7.946 -12.850 -2.345 1.00 97.75 297 TYR A N 1
ATOM 2402 C CA . TYR A 1 297 ? 8.699 -11.599 -2.325 1.00 97.75 297 TYR A CA 1
ATOM 2403 C C . TYR A 1 297 ? 10.088 -11.755 -2.967 1.00 97.75 297 TYR A C 1
ATOM 2405 O O . TYR A 1 297 ? 10.433 -10.986 -3.866 1.00 97.75 297 TYR A O 1
ATOM 2413 N N . LYS A 1 298 ? 10.859 -12.778 -2.573 1.00 96.69 298 LYS A N 1
ATOM 2414 C CA . LYS A 1 298 ? 12.168 -13.092 -3.167 1.00 96.69 298 LYS A CA 1
ATOM 2415 C C . LYS A 1 298 ? 12.043 -13.343 -4.664 1.00 96.69 298 LYS A C 1
ATOM 2417 O O . LYS A 1 298 ? 12.800 -12.759 -5.429 1.00 96.69 298 LYS A O 1
ATOM 2422 N N . GLY A 1 299 ? 11.035 -14.109 -5.083 1.00 95.50 299 GLY A N 1
ATOM 2423 C CA . GLY A 1 299 ? 10.763 -14.359 -6.497 1.00 95.50 299 GLY A CA 1
ATOM 2424 C C . GLY A 1 299 ? 10.502 -13.084 -7.308 1.00 95.50 299 GLY A C 1
ATOM 2425 O O . GLY A 1 299 ? 10.942 -12.995 -8.453 1.00 95.50 299 GLY A O 1
ATOM 2426 N N . VAL A 1 300 ? 9.833 -12.077 -6.729 1.00 96.06 300 VAL A N 1
ATOM 2427 C CA . VAL A 1 300 ? 9.667 -10.761 -7.374 1.00 96.06 300 VAL A CA 1
ATOM 2428 C C . VAL A 1 300 ? 11.006 -10.044 -7.493 1.00 96.06 300 VAL A C 1
ATOM 2430 O O . VAL A 1 300 ? 11.351 -9.597 -8.584 1.00 96.06 300 VAL A O 1
ATOM 2433 N N . ILE A 1 301 ? 11.760 -9.939 -6.395 1.00 95.06 301 ILE A N 1
ATOM 2434 C CA . ILE A 1 301 ? 13.033 -9.208 -6.373 1.00 95.06 301 ILE A CA 1
ATOM 2435 C C . ILE A 1 301 ? 14.058 -9.834 -7.320 1.00 95.06 301 ILE A C 1
ATOM 2437 O O . ILE A 1 301 ? 14.660 -9.116 -8.111 1.00 95.06 301 ILE A O 1
ATOM 2441 N N . GLU A 1 302 ? 14.227 -11.154 -7.281 1.00 94.25 302 GLU A N 1
ATOM 2442 C CA . GLU A 1 302 ? 15.182 -11.875 -8.128 1.00 94.25 302 GLU A CA 1
ATOM 2443 C C . GLU A 1 302 ? 14.868 -11.678 -9.612 1.00 94.25 302 GLU A C 1
ATOM 2445 O O . GLU A 1 302 ? 15.753 -11.322 -10.390 1.00 94.25 302 GLU A O 1
ATOM 2450 N N . ARG A 1 303 ? 13.599 -11.845 -10.012 1.00 92.38 303 ARG A N 1
ATOM 2451 C CA . ARG A 1 303 ? 13.178 -11.644 -11.407 1.00 92.38 303 ARG A CA 1
ATOM 2452 C C . ARG A 1 303 ? 13.308 -10.192 -11.839 1.00 92.38 303 ARG A C 1
ATOM 2454 O O . ARG A 1 303 ? 13.755 -9.946 -12.952 1.00 92.38 303 ARG A O 1
ATOM 2461 N N . TYR A 1 304 ? 12.945 -9.246 -10.975 1.00 91.25 304 TYR A N 1
ATOM 2462 C CA . TYR A 1 304 ? 13.079 -7.823 -11.269 1.00 91.25 304 TYR A CA 1
ATOM 2463 C C . TYR A 1 304 ? 14.549 -7.424 -11.441 1.00 91.25 304 TYR A C 1
ATOM 2465 O O . TYR A 1 304 ? 14.899 -6.805 -12.436 1.00 91.25 304 TYR A O 1
ATOM 2473 N N . GLN A 1 305 ? 15.436 -7.830 -10.530 1.00 91.06 305 GLN A N 1
ATOM 2474 C CA . GLN A 1 305 ? 16.869 -7.530 -10.626 1.00 91.06 305 GLN A CA 1
ATOM 2475 C C . GLN A 1 305 ? 17.526 -8.214 -11.831 1.00 91.06 305 GLN A C 1
ATOM 2477 O O . GLN A 1 305 ? 18.357 -7.604 -12.505 1.00 91.06 305 GLN A O 1
ATOM 2482 N N . ALA A 1 306 ? 17.144 -9.459 -12.134 1.00 90.12 306 ALA A N 1
ATOM 2483 C CA . ALA A 1 306 ? 17.602 -10.149 -13.336 1.00 90.12 306 ALA A CA 1
ATOM 2484 C C . ALA A 1 306 ? 17.129 -9.430 -14.609 1.00 90.12 306 ALA A C 1
ATOM 2486 O O . ALA A 1 306 ? 17.924 -9.247 -15.531 1.00 90.12 306 ALA A O 1
ATOM 2487 N N . ALA A 1 307 ? 15.872 -8.976 -14.636 1.00 86.06 307 ALA A N 1
ATOM 2488 C CA . ALA A 1 307 ? 15.321 -8.200 -15.739 1.00 86.06 307 ALA A CA 1
ATOM 2489 C C . ALA A 1 307 ? 16.010 -6.839 -15.885 1.00 86.06 307 ALA A C 1
ATOM 2491 O O . ALA A 1 307 ? 16.394 -6.501 -16.993 1.00 86.06 307 ALA A O 1
ATOM 2492 N N . GLU A 1 308 ? 16.252 -6.097 -14.800 1.00 83.75 308 GLU A N 1
ATOM 2493 C CA .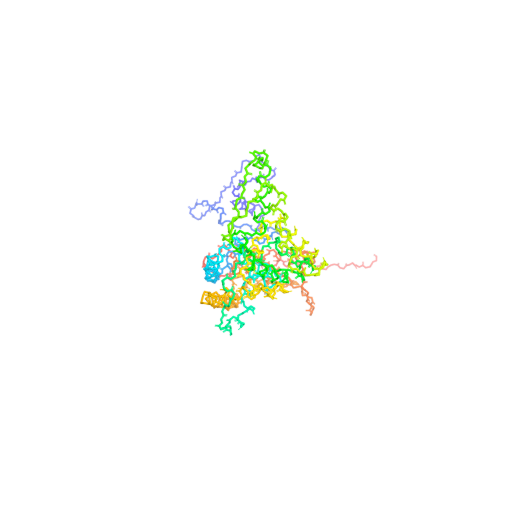 GLU A 1 308 ? 17.007 -4.832 -14.819 1.00 83.75 308 GLU A CA 1
ATOM 2494 C C . GLU A 1 308 ? 18.416 -5.024 -15.386 1.00 83.75 308 GLU A C 1
ATOM 2496 O O . GLU A 1 308 ? 18.851 -4.271 -16.257 1.00 83.75 308 GLU A O 1
ATOM 2501 N N . LYS A 1 309 ? 19.126 -6.063 -14.926 1.00 88.31 309 LYS A N 1
ATOM 2502 C CA . LYS A 1 309 ? 20.465 -6.381 -15.425 1.00 88.31 309 LYS A CA 1
ATOM 2503 C C . LYS A 1 309 ? 20.429 -6.706 -16.918 1.00 88.31 309 LYS A C 1
ATOM 2505 O O . LYS A 1 309 ? 21.190 -6.121 -17.685 1.00 88.31 309 LYS A O 1
ATOM 2510 N N . ARG A 1 310 ? 19.537 -7.612 -17.331 1.00 86.69 310 ARG A N 1
ATOM 2511 C CA . ARG A 1 310 ? 19.414 -8.009 -18.737 1.00 86.69 310 ARG A CA 1
ATOM 2512 C C . ARG A 1 310 ? 18.945 -6.847 -19.608 1.00 86.69 310 ARG A C 1
ATOM 2514 O O . ARG A 1 310 ? 19.418 -6.714 -20.726 1.00 86.69 310 ARG A O 1
ATOM 2521 N N . ARG A 1 311 ? 18.092 -5.965 -19.086 1.00 81.12 311 ARG A N 1
ATOM 2522 C CA . ARG A 1 311 ? 17.686 -4.733 -19.762 1.00 81.12 311 ARG A CA 1
ATOM 2523 C C . ARG A 1 311 ? 18.889 -3.840 -20.031 1.00 81.12 311 ARG A C 1
ATOM 2525 O O . ARG A 1 311 ? 19.062 -3.415 -21.161 1.00 81.12 311 ARG A O 1
ATOM 2532 N N . GLY A 1 312 ? 19.753 -3.628 -19.039 1.00 77.62 312 GLY A N 1
ATOM 2533 C CA . GLY A 1 312 ? 20.997 -2.881 -19.233 1.00 77.62 312 GLY A CA 1
ATOM 2534 C C . GLY A 1 312 ? 21.925 -3.517 -20.276 1.00 77.62 312 GLY A C 1
ATOM 2535 O O . GLY A 1 312 ? 22.549 -2.806 -21.058 1.00 77.62 312 GLY A O 1
ATOM 2536 N N . GLU A 1 313 ? 21.992 -4.851 -20.331 1.00 85.62 313 GLU A N 1
ATOM 2537 C CA . GLU A 1 313 ? 22.744 -5.574 -21.367 1.00 85.62 313 GLU A CA 1
ATOM 2538 C C . GLU A 1 313 ? 22.128 -5.393 -22.761 1.00 85.62 313 GLU A C 1
ATOM 2540 O O . GLU A 1 313 ? 22.862 -5.084 -23.694 1.00 85.62 313 GLU A O 1
ATOM 2545 N N . ILE A 1 314 ? 20.803 -5.525 -22.892 1.00 78.56 314 ILE A N 1
ATOM 2546 C CA . ILE A 1 314 ? 20.059 -5.301 -24.141 1.00 78.56 314 ILE A CA 1
ATOM 2547 C C . ILE A 1 314 ? 20.210 -3.849 -24.603 1.00 78.56 314 ILE A C 1
ATOM 2549 O O . ILE A 1 314 ? 20.449 -3.605 -25.779 1.00 78.56 314 ILE A O 1
ATOM 2553 N N . GLU A 1 315 ? 20.128 -2.878 -23.692 1.00 71.31 315 GLU A N 1
ATOM 2554 C CA . GLU A 1 315 ? 20.358 -1.463 -23.995 1.00 71.31 315 GLU A CA 1
ATOM 2555 C C . GLU A 1 315 ? 21.797 -1.219 -24.481 1.00 71.31 315 GLU A C 1
ATOM 2557 O O . GLU A 1 315 ? 22.010 -0.455 -25.422 1.00 71.31 315 GLU A O 1
ATOM 2562 N N . ALA A 1 316 ? 22.789 -1.884 -23.883 1.00 78.31 316 ALA A N 1
ATOM 2563 C CA . ALA A 1 316 ? 24.184 -1.789 -24.309 1.00 78.31 316 ALA A CA 1
ATOM 2564 C C . ALA A 1 316 ? 24.460 -2.519 -25.635 1.00 78.31 316 ALA A C 1
ATOM 2566 O O . ALA A 1 316 ? 25.345 -2.103 -26.382 1.00 78.31 316 ALA A O 1
ATOM 2567 N N . GLU A 1 317 ? 23.744 -3.609 -25.916 1.00 77.25 317 GLU A N 1
ATOM 2568 C CA . GLU A 1 317 ? 23.785 -4.328 -27.190 1.00 77.25 317 GLU A CA 1
ATOM 2569 C C . GLU A 1 317 ? 23.156 -3.470 -28.289 1.00 77.25 317 GLU A C 1
ATOM 2571 O O . GLU A 1 317 ? 23.839 -3.160 -29.260 1.00 77.25 317 GLU A O 1
ATOM 2576 N N . ALA A 1 318 ? 21.948 -2.946 -28.065 1.00 69.38 318 ALA A N 1
ATOM 2577 C CA . ALA A 1 318 ? 21.265 -2.020 -28.967 1.00 69.38 318 ALA A CA 1
ATOM 2578 C C . ALA A 1 318 ? 22.101 -0.763 -29.266 1.00 69.38 318 ALA A C 1
ATOM 2580 O O . ALA A 1 318 ? 22.141 -0.310 -30.402 1.00 69.38 318 ALA A O 1
ATOM 2581 N N . ALA A 1 319 ? 22.830 -0.222 -28.284 1.00 68.00 319 ALA A N 1
ATOM 2582 C CA . ALA A 1 319 ? 23.728 0.916 -28.503 1.00 68.00 319 ALA A CA 1
ATOM 2583 C C . ALA A 1 319 ? 24.954 0.585 -29.378 1.00 68.00 319 ALA A C 1
ATOM 2585 O O . ALA A 1 319 ? 25.559 1.486 -29.957 1.00 68.00 319 ALA A O 1
ATOM 2586 N N . LYS A 1 320 ? 25.357 -0.690 -29.445 1.00 70.75 320 LYS A N 1
ATOM 2587 C CA . LYS A 1 320 ? 26.467 -1.174 -30.282 1.00 70.75 320 LYS A CA 1
ATOM 2588 C C . LYS A 1 320 ? 25.999 -1.697 -31.630 1.00 70.75 320 LYS A C 1
ATOM 2590 O O . LYS A 1 320 ? 26.833 -1.874 -32.518 1.00 70.75 320 LYS A O 1
ATOM 2595 N N . GLU A 1 321 ? 24.708 -1.980 -31.775 1.00 65.38 321 GLU A N 1
ATOM 2596 C CA . GLU A 1 321 ? 24.143 -2.361 -33.054 1.00 65.38 321 GLU A CA 1
ATOM 2597 C C . GLU A 1 321 ? 24.275 -1.191 -34.018 1.00 65.38 321 GLU A C 1
ATOM 2599 O O . GLU A 1 321 ? 23.557 -0.195 -33.969 1.00 65.38 321 GLU A O 1
ATOM 2604 N N . ARG A 1 322 ? 25.248 -1.330 -34.916 1.00 59.88 322 ARG A N 1
ATOM 2605 C CA . ARG A 1 322 ? 25.350 -0.520 -36.116 1.00 59.88 322 ARG A CA 1
ATOM 2606 C C . ARG A 1 322 ? 24.180 -0.917 -37.004 1.00 59.88 322 ARG A C 1
ATOM 2608 O O . ARG A 1 322 ? 24.250 -1.906 -37.729 1.00 59.88 322 ARG A O 1
ATOM 2615 N N . THR A 1 323 ? 23.075 -0.196 -36.873 1.00 63.09 323 THR A N 1
ATOM 2616 C CA . THR A 1 323 ? 21.948 -0.370 -37.781 1.00 63.09 323 THR A CA 1
ATOM 2617 C C . THR A 1 323 ? 22.243 0.352 -39.086 1.00 63.09 323 THR A C 1
ATOM 2619 O O . THR A 1 323 ? 23.098 1.236 -39.175 1.00 63.09 323 THR A O 1
ATOM 2622 N N . GLN A 1 324 ? 21.474 -0.000 -40.102 1.00 59.66 324 GLN A N 1
ATOM 2623 C CA . GLN A 1 324 ? 21.524 0.570 -41.444 1.00 59.66 324 GLN A CA 1
ATOM 2624 C C . GLN A 1 324 ? 21.382 2.107 -41.442 1.00 59.66 324 GLN A C 1
ATOM 2626 O O . GLN A 1 324 ? 21.853 2.797 -42.339 1.00 59.66 324 GLN A O 1
ATOM 2631 N N . TRP A 1 325 ? 20.801 2.672 -40.381 1.00 65.38 325 TRP A N 1
ATOM 2632 C CA . TRP A 1 325 ? 20.717 4.113 -40.153 1.00 65.38 325 TRP A CA 1
ATOM 2633 C C . TRP A 1 325 ? 22.037 4.779 -39.769 1.00 65.38 325 TRP A C 1
ATOM 2635 O O . TRP A 1 325 ? 22.276 5.913 -40.184 1.00 65.38 325 TRP A O 1
ATOM 2645 N N . ALA A 1 326 ? 22.892 4.105 -38.996 1.00 65.56 326 ALA A N 1
ATOM 2646 C CA . ALA A 1 326 ? 24.231 4.611 -38.709 1.00 65.56 326 ALA A CA 1
ATOM 2647 C C . ALA A 1 326 ? 25.046 4.707 -40.007 1.00 65.56 326 ALA A C 1
ATOM 2649 O O . ALA A 1 326 ? 25.727 5.707 -40.222 1.00 65.56 326 ALA A O 1
ATOM 2650 N N . ASP A 1 327 ? 24.882 3.732 -40.909 1.00 68.69 327 ASP A N 1
ATOM 2651 C CA . ASP A 1 327 ? 25.507 3.748 -42.234 1.00 68.69 327 ASP A CA 1
ATOM 2652 C C . ASP A 1 327 ? 24.994 4.903 -43.100 1.00 68.69 327 ASP A C 1
ATOM 2654 O O . ASP A 1 327 ? 25.787 5.577 -43.748 1.00 68.69 327 ASP A O 1
ATOM 2658 N N . VAL A 1 328 ? 23.685 5.183 -43.105 1.00 69.69 328 VAL A N 1
ATOM 2659 C CA . VAL A 1 328 ? 23.128 6.312 -43.873 1.00 69.69 328 VAL A CA 1
ATOM 2660 C C . VAL A 1 328 ? 23.619 7.661 -43.341 1.00 69.69 328 VAL A C 1
ATOM 2662 O O . VAL A 1 328 ? 23.985 8.528 -44.136 1.00 69.69 328 VAL A O 1
ATOM 2665 N N . ILE A 1 329 ? 23.663 7.840 -42.018 1.00 76.19 329 ILE A N 1
ATOM 2666 C CA . ILE A 1 329 ? 24.186 9.061 -41.388 1.00 76.19 329 ILE A CA 1
ATOM 2667 C C . ILE A 1 329 ? 25.681 9.234 -41.690 1.00 76.19 329 ILE A C 1
ATOM 2669 O O . ILE A 1 329 ? 26.108 10.340 -42.015 1.00 76.19 329 ILE A O 1
ATOM 2673 N N . GLU A 1 330 ? 26.470 8.159 -41.626 1.00 75.31 330 GLU A N 1
ATOM 2674 C CA . GLU A 1 330 ? 27.900 8.181 -41.955 1.00 75.31 330 GLU A CA 1
ATOM 2675 C C . GLU A 1 330 ? 28.121 8.498 -43.439 1.00 75.31 330 GLU A C 1
ATOM 2677 O O . GLU A 1 330 ? 28.839 9.440 -43.756 1.00 75.31 330 GLU A O 1
ATOM 2682 N N . ILE A 1 331 ? 27.410 7.822 -44.350 1.00 75.75 331 ILE A N 1
ATOM 2683 C CA . ILE A 1 331 ? 27.449 8.117 -45.791 1.00 75.75 331 ILE A CA 1
ATOM 2684 C C . ILE A 1 331 ? 27.085 9.578 -46.056 1.00 75.75 331 ILE A C 1
ATOM 2686 O O . ILE A 1 331 ? 27.700 10.214 -46.912 1.00 75.75 331 ILE A O 1
ATOM 2690 N N . PHE A 1 332 ? 26.084 10.117 -45.358 1.00 79.88 332 PHE A N 1
ATOM 2691 C CA . PHE A 1 332 ? 25.709 11.515 -45.504 1.00 79.88 332 PHE A CA 1
ATOM 2692 C C . PHE A 1 332 ? 26.833 12.449 -45.042 1.00 79.88 332 PHE A C 1
ATOM 2694 O O . PHE A 1 332 ? 27.266 13.304 -45.814 1.00 79.88 332 PHE A O 1
ATOM 2701 N N . ASN A 1 333 ? 27.318 12.260 -43.812 1.00 83.94 333 ASN A N 1
ATOM 2702 C CA . ASN A 1 333 ? 28.356 13.093 -43.207 1.00 83.94 333 ASN A CA 1
ATOM 2703 C C . ASN A 1 333 ? 29.686 13.027 -43.987 1.00 83.94 333 ASN A C 1
ATOM 2705 O O . ASN A 1 333 ? 30.388 14.030 -44.067 1.00 83.94 333 ASN A O 1
ATOM 2709 N N . ASP A 1 334 ? 30.015 11.883 -44.592 1.00 80.81 334 ASP A N 1
ATOM 2710 C CA . ASP A 1 334 ? 31.235 11.703 -45.387 1.00 80.81 334 ASP A CA 1
ATOM 2711 C C . ASP A 1 334 ? 31.116 12.288 -46.800 1.00 80.81 334 ASP A C 1
ATOM 2713 O O . ASP A 1 334 ? 32.099 12.759 -47.378 1.00 80.81 334 ASP A O 1
ATOM 2717 N N . ARG A 1 335 ? 29.923 12.219 -47.403 1.00 80.62 335 ARG A N 1
ATOM 2718 C CA . ARG A 1 335 ? 29.726 12.546 -48.823 1.00 80.62 335 ARG A CA 1
ATOM 2719 C C . ARG A 1 335 ? 29.288 13.986 -49.063 1.00 80.62 335 ARG A C 1
ATOM 2721 O O . ARG A 1 335 ? 29.546 14.516 -50.146 1.00 80.62 335 ARG A O 1
ATOM 2728 N N . PHE A 1 336 ? 28.605 14.607 -48.105 1.00 79.50 336 PHE A N 1
ATOM 2729 C CA . PHE A 1 336 ? 28.116 15.975 -48.232 1.00 79.50 336 PHE A CA 1
ATOM 2730 C C . PHE A 1 336 ? 28.981 16.939 -47.426 1.00 79.50 336 PHE A C 1
ATOM 2732 O O . PHE A 1 336 ? 29.027 16.895 -46.203 1.00 79.50 336 PHE A O 1
ATOM 2739 N N . PHE A 1 337 ? 29.623 17.869 -48.130 1.00 79.12 337 PHE A N 1
ATOM 2740 C CA . PHE A 1 337 ? 30.374 18.964 -47.520 1.00 79.12 337 PHE A CA 1
ATOM 2741 C C . PHE A 1 337 ? 29.409 20.087 -47.122 1.00 79.12 337 PHE A C 1
ATOM 2743 O O . PHE A 1 337 ? 29.188 21.027 -47.884 1.00 79.12 337 PHE A O 1
ATOM 2750 N N . VAL A 1 338 ? 28.791 19.943 -45.953 1.00 84.94 338 VAL A N 1
ATOM 2751 C CA . VAL A 1 338 ? 27.877 20.918 -45.338 1.00 84.94 338 VAL A CA 1
ATOM 2752 C C . VAL A 1 338 ? 28.427 21.350 -43.972 1.00 84.94 338 VAL A C 1
ATOM 2754 O O . VAL A 1 338 ? 29.168 20.582 -43.361 1.00 84.94 338 VAL A O 1
ATOM 2757 N N . PRO A 1 339 ? 28.087 22.545 -43.453 1.00 84.00 339 PRO A N 1
ATOM 2758 C CA . PRO A 1 339 ? 28.663 23.078 -42.215 1.00 84.00 339 PRO A CA 1
ATOM 2759 C C . PRO A 1 339 ? 28.039 22.450 -40.959 1.00 84.00 339 PRO A C 1
ATOM 2761 O O . PRO A 1 339 ? 27.947 23.087 -39.917 1.00 84.00 339 PRO A O 1
ATOM 2764 N N . PHE A 1 340 ? 27.538 21.217 -41.048 1.00 86.50 340 PHE A N 1
ATOM 2765 C CA . PHE A 1 340 ? 26.955 20.505 -39.922 1.00 86.50 340 PHE A CA 1
ATOM 2766 C C . PHE A 1 340 ? 27.102 18.989 -40.061 1.00 86.50 340 PHE A C 1
ATOM 2768 O O . PHE A 1 340 ? 27.181 18.454 -41.163 1.00 86.50 340 PHE A O 1
ATOM 2775 N N . LYS A 1 341 ? 27.059 18.285 -38.930 1.00 85.75 341 LYS A N 1
ATOM 2776 C CA . LYS A 1 341 ? 26.965 16.825 -38.857 1.00 85.75 341 LYS A CA 1
ATOM 2777 C C . LYS A 1 341 ? 25.644 16.388 -38.254 1.00 85.75 341 LYS A C 1
ATOM 2779 O O . LYS A 1 341 ? 25.125 17.017 -37.332 1.00 85.75 341 LYS A O 1
ATOM 2784 N N . LEU A 1 342 ? 25.131 15.277 -38.765 1.00 82.19 342 LEU A N 1
ATOM 2785 C CA . LEU A 1 342 ? 23.956 14.599 -38.232 1.00 82.19 342 LEU A CA 1
ATOM 2786 C C . LEU A 1 342 ? 24.347 13.707 -37.052 1.00 82.19 342 LEU A C 1
ATOM 2788 O O . LEU A 1 342 ? 25.311 12.943 -37.146 1.00 82.19 342 LEU A O 1
ATOM 2792 N N . VAL A 1 343 ? 23.573 13.772 -35.967 1.00 79.31 343 VAL A N 1
ATOM 2793 C CA . VAL A 1 343 ? 23.778 12.971 -34.752 1.00 79.31 343 VAL A CA 1
ATOM 2794 C C . VAL A 1 343 ? 22.445 12.367 -34.304 1.00 79.31 343 VAL A C 1
ATOM 2796 O O . VAL A 1 343 ? 21.504 13.115 -34.058 1.00 79.31 343 VAL A O 1
ATOM 2799 N N . PRO A 1 344 ? 22.307 11.042 -34.159 1.00 75.25 344 PRO A N 1
ATOM 2800 C CA . PRO A 1 344 ? 21.056 10.454 -33.683 1.00 75.25 344 PRO A CA 1
ATOM 2801 C C . PRO A 1 344 ? 20.805 10.791 -32.198 1.00 75.25 344 PRO A C 1
ATOM 2803 O O . PRO A 1 344 ? 21.708 10.653 -31.374 1.00 75.25 344 PRO A O 1
ATOM 2806 N N . LYS A 1 345 ? 19.584 11.227 -31.842 1.00 78.81 345 LYS A N 1
ATOM 2807 C CA . LYS A 1 345 ? 19.209 11.641 -30.470 1.00 78.81 345 LYS A CA 1
ATOM 2808 C C . LYS A 1 345 ? 18.585 10.512 -29.628 1.00 78.81 345 LYS A C 1
ATOM 2810 O O . LYS A 1 345 ? 18.891 10.418 -28.446 1.00 78.81 345 LYS A O 1
ATOM 2815 N N . ASN A 1 346 ? 17.735 9.666 -30.212 1.00 72.81 346 ASN A N 1
ATOM 2816 C CA . ASN A 1 346 ? 16.905 8.651 -29.522 1.00 72.81 346 ASN A CA 1
ATOM 2817 C C . ASN A 1 346 ? 17.063 7.240 -30.134 1.00 72.81 346 ASN A C 1
ATOM 2819 O O . ASN A 1 346 ? 16.125 6.446 -30.215 1.00 72.81 346 ASN A O 1
ATOM 2823 N N . PHE A 1 347 ? 18.261 6.941 -30.639 1.00 73.00 347 PHE A N 1
ATOM 2824 C CA . PHE A 1 347 ? 18.554 5.694 -31.350 1.00 73.00 347 PHE A CA 1
ATOM 2825 C C . PHE A 1 347 ? 18.167 4.444 -30.562 1.00 73.00 347 PHE A C 1
ATOM 2827 O O . PHE A 1 347 ? 17.537 3.534 -31.096 1.00 73.00 347 PHE A O 1
ATOM 2834 N N . ARG A 1 348 ? 18.519 4.424 -29.275 1.00 72.81 348 ARG A N 1
ATOM 2835 C CA . ARG A 1 348 ? 18.264 3.297 -28.379 1.00 72.81 348 ARG A CA 1
ATOM 2836 C C . ARG A 1 348 ? 16.769 3.012 -28.262 1.00 72.81 348 ARG A C 1
ATOM 2838 O O . ARG A 1 348 ? 16.352 1.862 -28.350 1.00 72.81 348 ARG A O 1
ATOM 2845 N N . GLU A 1 349 ? 15.978 4.056 -28.063 1.00 74.00 349 GLU A N 1
ATOM 2846 C CA . GLU A 1 349 ? 14.536 3.980 -27.868 1.00 74.00 349 GLU A CA 1
ATOM 2847 C C . GLU A 1 349 ? 13.851 3.443 -29.129 1.00 74.00 349 GLU A C 1
ATOM 2849 O O . GLU A 1 349 ? 12.957 2.604 -29.036 1.00 74.00 349 GLU A O 1
ATOM 2854 N N . VAL A 1 350 ? 14.311 3.848 -30.314 1.00 71.88 350 VAL A N 1
ATOM 2855 C CA . VAL A 1 350 ? 13.746 3.378 -31.587 1.00 71.88 350 VAL A CA 1
ATOM 2856 C C . VAL A 1 350 ? 14.154 1.939 -31.908 1.00 71.88 350 VAL A C 1
ATOM 2858 O O . VAL A 1 350 ? 13.303 1.147 -32.309 1.00 71.88 350 VAL A O 1
ATOM 2861 N N . VAL A 1 351 ? 15.411 1.546 -31.662 1.00 71.31 351 VAL A N 1
ATOM 2862 C CA . VAL A 1 351 ? 15.878 0.156 -31.871 1.00 71.31 351 VAL A CA 1
ATOM 2863 C C . VAL A 1 351 ? 15.119 -0.838 -30.989 1.00 71.31 351 VAL A C 1
ATOM 2865 O O . VAL A 1 351 ? 14.790 -1.943 -31.428 1.00 71.31 351 VAL A O 1
ATOM 2868 N N . LEU A 1 352 ? 14.783 -0.432 -29.762 1.00 70.62 352 LEU A N 1
ATOM 2869 C CA . LEU A 1 352 ? 13.975 -1.221 -28.829 1.00 70.62 352 LEU A CA 1
ATOM 2870 C C . LEU A 1 352 ? 12.461 -1.102 -29.077 1.00 70.62 352 LEU A C 1
ATOM 2872 O O . LEU A 1 352 ? 11.679 -1.741 -28.374 1.00 70.62 352 LEU A O 1
ATOM 2876 N N . GLY A 1 353 ? 12.031 -0.304 -30.061 1.00 68.94 353 GLY A N 1
ATOM 2877 C CA . GLY A 1 353 ? 10.619 -0.075 -30.380 1.00 68.94 353 GLY A CA 1
ATOM 2878 C C . GLY A 1 353 ? 9.841 0.692 -29.305 1.00 68.94 353 GLY A C 1
ATOM 2879 O O . GLY A 1 353 ? 8.616 0.595 -29.262 1.00 68.94 353 GLY A O 1
ATOM 2880 N N . GLN A 1 354 ? 10.534 1.418 -28.425 1.00 71.31 354 GLN A N 1
ATOM 2881 C CA . GLN A 1 354 ? 9.944 2.293 -27.406 1.00 71.31 354 GLN A CA 1
ATOM 2882 C C . GLN A 1 354 ? 9.469 3.618 -28.010 1.00 71.31 354 GLN A C 1
ATOM 2884 O O . GLN A 1 354 ? 8.433 4.138 -27.599 1.00 71.31 354 GLN A O 1
ATOM 2889 N N . GLU A 1 355 ? 10.201 4.140 -28.998 1.00 70.31 355 GLU A N 1
ATOM 2890 C CA . GLU A 1 355 ? 9.807 5.318 -29.767 1.00 70.31 355 GLU A CA 1
ATOM 2891 C C . GLU A 1 355 ? 9.593 4.967 -31.244 1.00 70.31 355 GLU A C 1
ATOM 2893 O O . GLU A 1 355 ? 10.370 4.202 -31.819 1.00 70.31 355 GLU A O 1
ATOM 2898 N N . PRO A 1 356 ? 8.541 5.514 -31.879 1.00 63.22 356 PRO A N 1
ATOM 2899 C CA . PRO A 1 356 ? 8.177 5.136 -33.235 1.00 63.22 356 PRO A CA 1
ATOM 2900 C C . PRO A 1 356 ? 9.009 5.838 -34.310 1.00 63.22 356 PRO A C 1
ATOM 2902 O O . PRO A 1 356 ? 8.877 5.452 -35.461 1.00 63.22 356 PRO A O 1
ATOM 2905 N N . ILE A 1 357 ? 9.795 6.879 -33.984 1.00 65.81 357 ILE A N 1
ATOM 2906 C CA . ILE A 1 357 ? 10.511 7.715 -34.967 1.00 65.81 357 ILE A CA 1
ATOM 2907 C C . ILE A 1 357 ? 11.906 8.089 -34.460 1.00 65.81 357 ILE A C 1
ATOM 2909 O O . ILE A 1 357 ? 12.039 8.564 -33.334 1.00 65.81 357 ILE A O 1
ATOM 2913 N N . LEU A 1 358 ? 12.939 7.951 -35.303 1.00 69.50 358 LEU A N 1
ATOM 2914 C CA . LEU A 1 358 ? 14.279 8.464 -34.995 1.00 69.50 358 LEU A 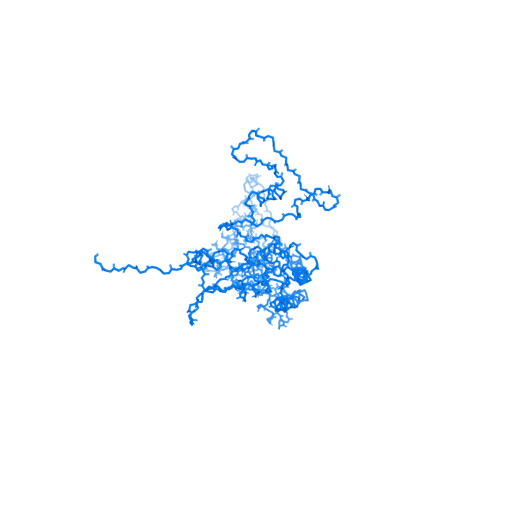CA 1
ATOM 2915 C C . LEU A 1 358 ? 14.328 9.989 -35.123 1.00 69.50 358 LEU A C 1
ATOM 2917 O O . LEU A 1 358 ? 14.043 10.561 -36.172 1.00 69.50 358 LEU A O 1
ATOM 2921 N N . SER A 1 359 ? 14.743 10.632 -34.044 1.00 72.19 359 SER A N 1
ATOM 2922 C CA . SER A 1 359 ? 15.091 12.038 -33.964 1.00 72.19 359 SER A CA 1
ATOM 2923 C C . SER A 1 359 ? 16.578 12.216 -34.259 1.00 72.19 359 SER A C 1
ATOM 2925 O O . SER A 1 359 ? 17.436 11.574 -33.644 1.00 72.19 359 SER A O 1
ATOM 2927 N N . VAL A 1 360 ? 16.888 13.106 -35.199 1.00 73.50 360 VAL A N 1
ATOM 2928 C CA . VAL A 1 360 ? 18.256 13.471 -35.577 1.00 73.50 360 VAL A CA 1
ATOM 2929 C C . VAL A 1 360 ? 18.532 14.895 -35.095 1.00 73.50 360 VAL A C 1
ATOM 2931 O O . VAL A 1 360 ? 17.750 15.816 -35.318 1.00 73.50 360 VAL A O 1
ATOM 2934 N N . GLY A 1 361 ? 19.636 15.062 -34.379 1.00 77.81 361 GLY A N 1
ATOM 2935 C CA . GLY A 1 361 ? 20.218 16.337 -33.995 1.00 77.81 361 GLY A CA 1
ATOM 2936 C C . GLY A 1 361 ? 21.285 16.797 -34.980 1.00 77.81 361 GLY A C 1
ATOM 2937 O O . GLY A 1 361 ? 21.790 16.017 -35.789 1.00 77.81 361 GLY A O 1
ATOM 2938 N N . PHE A 1 362 ? 21.643 18.072 -34.872 1.00 84.25 362 PHE A N 1
ATOM 2939 C CA . PHE A 1 362 ? 22.589 18.719 -35.767 1.00 84.25 362 PHE A CA 1
ATOM 2940 C C . PHE A 1 362 ? 23.693 19.397 -34.965 1.00 84.25 362 PHE A C 1
ATOM 2942 O O . PHE A 1 362 ? 23.418 20.167 -34.043 1.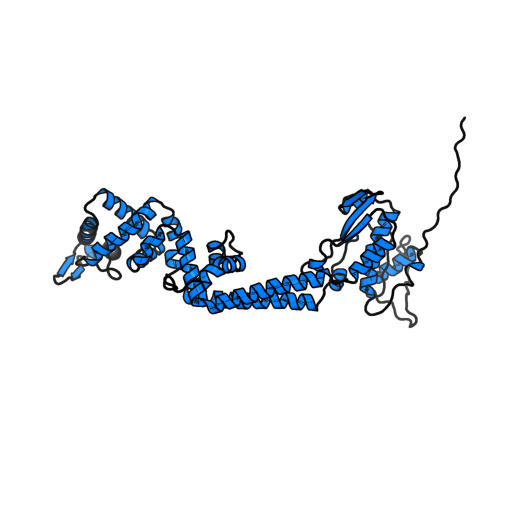00 84.25 362 PHE A O 1
ATOM 2949 N N . THR A 1 363 ? 24.937 19.138 -35.348 1.00 86.75 363 THR A N 1
ATOM 2950 C CA . THR A 1 363 ? 26.111 19.834 -34.818 1.00 86.75 363 THR A CA 1
ATOM 2951 C C . THR A 1 363 ? 26.682 20.702 -35.922 1.00 86.75 363 THR A C 1
ATOM 2953 O O . THR A 1 363 ? 27.211 20.158 -36.882 1.00 86.75 363 THR A O 1
ATOM 2956 N N . PHE A 1 364 ? 26.568 22.023 -35.811 1.00 87.62 364 PHE A N 1
ATOM 2957 C CA . PHE A 1 364 ? 27.169 22.971 -36.749 1.00 87.62 364 PHE A CA 1
ATOM 2958 C C . PHE A 1 364 ? 28.676 23.074 -36.498 1.00 87.62 364 PHE A C 1
ATOM 2960 O O . PHE A 1 364 ? 29.089 23.131 -35.339 1.00 87.62 364 PHE A O 1
ATOM 2967 N N . GLU A 1 365 ? 29.478 23.105 -37.558 1.00 85.12 365 GLU A N 1
ATOM 2968 C CA . GLU A 1 365 ? 30.939 23.207 -37.510 1.00 85.12 365 GLU A CA 1
ATOM 2969 C C . GLU A 1 365 ? 31.393 24.457 -38.284 1.00 85.12 365 GLU A C 1
ATOM 2971 O O . GLU A 1 365 ? 31.087 24.602 -39.468 1.00 85.12 365 GLU A O 1
ATOM 2976 N N . ASP A 1 366 ? 32.139 25.347 -37.622 1.00 81.69 366 ASP A N 1
ATOM 2977 C CA . ASP A 1 366 ? 32.802 26.502 -38.242 1.00 81.69 366 ASP A CA 1
ATOM 2978 C C . ASP A 1 366 ? 34.267 26.562 -37.784 1.00 81.69 366 ASP A C 1
ATOM 2980 O O . ASP A 1 366 ? 34.595 26.933 -36.654 1.00 81.69 366 ASP A O 1
ATOM 2984 N N . GLY A 1 367 ? 35.178 26.121 -38.654 1.00 79.88 367 GLY A N 1
ATOM 2985 C CA . GLY A 1 367 ? 36.598 26.011 -38.326 1.00 79.88 367 GLY A CA 1
ATOM 2986 C C . GLY A 1 367 ? 36.861 25.029 -37.177 1.00 79.88 367 GLY A C 1
ATOM 2987 O O . GLY A 1 367 ? 36.755 23.820 -37.358 1.00 79.88 367 GLY A O 1
ATOM 2988 N N . ALA A 1 368 ? 37.273 25.547 -36.016 1.00 79.00 368 ALA A N 1
ATOM 2989 C CA . ALA A 1 368 ? 37.523 24.750 -34.809 1.00 79.00 368 ALA A CA 1
ATOM 2990 C C . ALA A 1 368 ? 36.333 24.739 -33.832 1.00 79.00 368 ALA A C 1
ATOM 2992 O O . ALA A 1 368 ? 36.351 23.974 -32.866 1.00 79.00 368 ALA A O 1
ATOM 2993 N N . ASP A 1 369 ? 35.326 25.581 -34.070 1.00 83.62 369 ASP A N 1
ATOM 2994 C CA . ASP A 1 369 ? 34.181 25.741 -33.187 1.00 83.62 369 ASP A CA 1
ATOM 2995 C C . ASP A 1 369 ? 33.027 24.839 -33.634 1.00 83.62 369 ASP A C 1
ATOM 2997 O O . ASP A 1 369 ? 32.736 24.692 -34.824 1.00 83.62 369 ASP A O 1
ATOM 3001 N N . THR A 1 370 ? 32.347 24.233 -32.660 1.00 86.69 370 THR A N 1
ATOM 3002 C CA . THR A 1 370 ? 31.186 23.370 -32.906 1.00 86.69 370 THR A CA 1
ATOM 3003 C C . THR A 1 370 ? 30.038 23.721 -31.971 1.00 86.69 370 THR A C 1
ATOM 3005 O O . THR A 1 370 ? 30.268 23.925 -30.777 1.00 86.69 370 THR A O 1
ATOM 3008 N N . ALA A 1 371 ? 28.804 23.724 -32.474 1.00 87.19 371 ALA A N 1
ATOM 3009 C CA . ALA A 1 371 ? 27.613 24.002 -31.672 1.00 87.19 371 ALA A CA 1
ATOM 3010 C C . ALA A 1 371 ? 26.451 23.066 -32.022 1.00 87.19 371 ALA A C 1
ATOM 3012 O O . ALA A 1 371 ? 26.150 22.841 -33.191 1.00 87.19 371 ALA A O 1
ATOM 3013 N N . SER A 1 372 ? 25.755 22.553 -31.004 1.00 86.81 372 SER A N 1
ATOM 3014 C CA . SER A 1 372 ? 24.477 21.864 -31.213 1.00 86.81 372 SER A CA 1
ATOM 3015 C C . SER A 1 372 ? 23.416 22.892 -31.596 1.00 86.81 372 SER A C 1
ATOM 3017 O O . SER A 1 372 ? 23.239 23.881 -30.884 1.00 86.81 372 SER A O 1
ATOM 3019 N N . VAL A 1 373 ? 22.693 22.646 -32.683 1.00 83.56 373 VAL A N 1
ATOM 3020 C CA . VAL A 1 373 ? 21.653 23.543 -33.199 1.00 83.56 373 VAL A CA 1
ATOM 3021 C C . VAL A 1 373 ? 20.348 22.790 -33.414 1.00 83.56 373 VAL A C 1
ATOM 3023 O O . VAL A 1 373 ? 20.328 21.628 -33.825 1.00 83.56 373 VAL A O 1
ATOM 3026 N N . GLU A 1 374 ? 19.240 23.455 -33.107 1.00 78.38 374 GLU A N 1
ATOM 3027 C CA . GLU A 1 374 ? 17.912 22.917 -33.372 1.00 78.38 374 GLU A CA 1
ATOM 3028 C C . GLU A 1 374 ? 17.554 23.083 -34.855 1.00 78.38 374 GLU A C 1
ATOM 3030 O O . GLU A 1 374 ? 18.046 23.975 -35.547 1.00 78.38 374 GLU A O 1
ATOM 3035 N N . HIS A 1 375 ? 16.687 22.201 -35.356 1.00 73.75 375 HIS A N 1
ATOM 3036 C CA . HIS A 1 375 ? 16.403 22.078 -36.790 1.00 73.75 375 HIS A CA 1
ATOM 3037 C C . HIS A 1 375 ? 15.942 23.394 -37.442 1.00 73.75 375 HIS A C 1
ATOM 3039 O O . HIS A 1 375 ? 16.357 23.719 -38.554 1.00 73.75 375 HIS A O 1
ATOM 3045 N N . ALA A 1 376 ? 15.105 24.170 -36.746 1.00 75.69 376 ALA A N 1
ATOM 3046 C CA . ALA A 1 376 ? 14.594 25.444 -37.249 1.00 75.69 376 ALA A CA 1
ATOM 3047 C C . ALA A 1 376 ? 15.704 26.496 -37.412 1.00 75.69 376 ALA A C 1
ATOM 3049 O O . ALA A 1 376 ? 15.756 27.182 -38.433 1.00 75.69 376 ALA A O 1
ATOM 3050 N N . ASP A 1 377 ? 16.611 26.579 -36.437 1.00 80.62 377 ASP A N 1
ATOM 3051 C CA . ASP A 1 377 ? 17.723 27.530 -36.451 1.00 80.62 377 ASP A CA 1
ATOM 3052 C C . ASP A 1 377 ? 18.763 27.142 -37.506 1.00 80.62 377 ASP A C 1
ATOM 3054 O O . ASP A 1 377 ? 19.278 28.008 -38.211 1.00 80.62 377 ASP A O 1
ATOM 3058 N N . LEU A 1 378 ? 19.009 25.839 -37.690 1.00 81.56 378 LEU A N 1
ATOM 3059 C CA . LEU A 1 378 ? 19.844 25.339 -38.779 1.00 81.56 378 LEU A CA 1
ATOM 3060 C C . LEU A 1 378 ? 19.251 25.715 -40.146 1.00 81.56 378 LEU A C 1
ATOM 3062 O O . LEU A 1 378 ? 19.930 26.298 -40.985 1.00 81.56 378 LEU A O 1
ATOM 3066 N N . LEU A 1 379 ? 17.966 25.447 -40.387 1.00 76.31 379 LEU A N 1
ATOM 3067 C CA . LEU A 1 379 ? 17.329 25.794 -41.663 1.00 76.31 379 LEU A CA 1
ATOM 3068 C C . LEU A 1 379 ? 17.339 27.301 -41.958 1.00 76.31 379 LEU A C 1
ATOM 3070 O O . LEU A 1 379 ? 17.314 27.691 -43.129 1.00 76.31 379 LEU A O 1
ATOM 3074 N N . ALA A 1 380 ? 17.372 28.157 -40.938 1.00 80.88 380 ALA A N 1
ATOM 3075 C CA . ALA A 1 380 ? 17.463 29.601 -41.124 1.00 80.88 380 ALA A CA 1
ATOM 3076 C C . ALA A 1 380 ? 18.850 30.055 -41.620 1.00 80.88 380 ALA A C 1
ATOM 3078 O O . ALA A 1 380 ? 18.941 31.091 -42.280 1.00 80.88 380 ALA A O 1
ATOM 3079 N N . THR A 1 381 ? 19.910 29.291 -41.338 1.00 80.75 381 THR A N 1
ATOM 3080 C CA . THR A 1 381 ? 21.301 29.654 -41.660 1.00 80.75 381 THR A CA 1
ATOM 3081 C C . THR A 1 381 ? 21.832 28.999 -42.935 1.00 80.75 381 THR A C 1
ATOM 3083 O O . THR A 1 381 ? 22.728 29.553 -43.568 1.00 80.75 381 THR A O 1
ATOM 3086 N N . LEU A 1 382 ? 21.267 27.862 -43.352 1.00 81.44 382 LEU A N 1
ATOM 3087 C CA . LEU A 1 382 ? 21.720 27.129 -44.537 1.00 81.44 382 LEU A CA 1
ATOM 3088 C C . LEU A 1 382 ? 21.401 27.842 -45.861 1.00 81.44 382 LEU A C 1
ATOM 3090 O O . LEU A 1 382 ? 20.289 28.323 -46.107 1.00 81.44 382 LEU A O 1
ATOM 3094 N N . SER A 1 383 ? 22.358 27.804 -46.785 1.00 81.56 383 SER A N 1
ATOM 3095 C CA . SER A 1 383 ? 22.164 28.168 -48.186 1.00 81.56 383 SER A CA 1
ATOM 3096 C C . SER A 1 383 ? 21.184 27.222 -48.887 1.00 81.56 383 SER A C 1
ATOM 3098 O O . SER A 1 383 ? 20.898 26.106 -48.450 1.00 81.56 383 SER A O 1
ATOM 3100 N N . THR A 1 384 ? 20.691 27.626 -50.060 1.00 74.19 384 THR A N 1
ATOM 3101 C CA . THR A 1 384 ? 19.787 26.784 -50.862 1.00 74.19 384 THR A CA 1
ATOM 3102 C C . THR A 1 384 ? 20.430 25.457 -51.293 1.00 74.19 384 THR A C 1
ATOM 3104 O O . THR A 1 384 ? 19.719 24.475 -51.499 1.00 74.19 384 THR A O 1
ATOM 3107 N N . GLY A 1 385 ? 21.758 25.409 -51.442 1.00 71.25 385 GLY A N 1
ATOM 3108 C CA . GLY A 1 385 ? 22.490 24.177 -51.751 1.00 71.25 385 GLY A CA 1
ATOM 3109 C C . GLY A 1 385 ? 22.547 23.220 -50.560 1.00 71.25 385 GLY A C 1
ATOM 3110 O O . GLY A 1 385 ? 22.266 22.034 -50.713 1.00 71.25 385 GLY A O 1
ATOM 3111 N N . GLU A 1 386 ? 22.817 23.739 -49.365 1.00 78.62 386 GLU A N 1
ATOM 3112 C CA . GLU A 1 386 ? 22.901 22.943 -48.132 1.00 78.62 386 GLU A CA 1
ATOM 3113 C C . GLU A 1 386 ? 21.523 22.464 -47.664 1.00 78.62 386 GLU A C 1
ATOM 3115 O O . GLU A 1 386 ? 21.375 21.321 -47.244 1.00 78.62 386 GLU A O 1
ATOM 3120 N N . LYS A 1 387 ? 20.481 23.282 -47.844 1.00 74.25 387 LYS A N 1
ATOM 3121 C CA . LYS A 1 387 ? 19.083 22.863 -47.660 1.00 74.25 387 LYS A CA 1
ATOM 3122 C C . LYS A 1 387 ? 18.715 21.676 -48.552 1.00 74.25 387 LYS A C 1
ATOM 3124 O O . LYS A 1 387 ? 18.058 20.737 -48.108 1.00 74.25 387 LYS A O 1
ATOM 3129 N N . LYS A 1 388 ? 19.173 21.687 -49.810 1.00 72.00 388 LYS A N 1
ATOM 3130 C CA . LYS A 1 388 ? 18.996 20.555 -50.733 1.00 72.00 388 LYS A CA 1
ATOM 3131 C C . LYS A 1 388 ? 19.799 19.334 -50.301 1.00 72.00 388 LYS A C 1
ATOM 3133 O O . LYS A 1 388 ? 19.281 18.234 -50.432 1.00 72.00 388 LYS A O 1
ATOM 3138 N N . ALA A 1 389 ? 21.018 19.511 -49.792 1.00 74.88 389 ALA A N 1
ATOM 3139 C CA . ALA A 1 389 ? 21.792 18.411 -49.225 1.00 74.88 389 ALA A CA 1
ATOM 3140 C C . ALA A 1 389 ? 21.033 17.773 -48.055 1.00 74.88 389 ALA A C 1
ATOM 3142 O O . ALA A 1 389 ? 20.769 16.580 -48.102 1.00 74.88 389 ALA A O 1
ATOM 3143 N N . LEU A 1 390 ? 20.549 18.563 -47.094 1.00 73.31 390 LEU A N 1
ATOM 3144 C CA . LEU A 1 390 ? 19.738 18.060 -45.982 1.00 73.31 390 LEU A CA 1
ATOM 3145 C C . LEU A 1 390 ? 18.480 17.306 -46.453 1.00 73.31 390 LEU A C 1
ATOM 3147 O O . L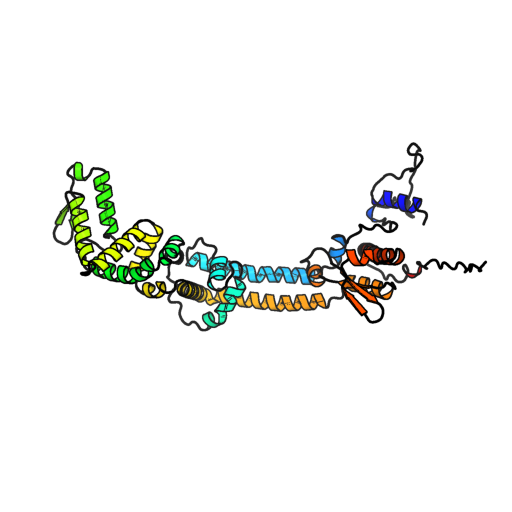EU A 1 390 ? 18.137 16.273 -45.896 1.00 73.31 390 LEU A O 1
ATOM 3151 N N . TYR A 1 391 ? 17.828 17.756 -47.526 1.00 71.56 391 TYR A N 1
ATOM 3152 C CA . TYR A 1 391 ? 16.699 17.036 -48.130 1.00 71.56 391 TYR A CA 1
ATOM 3153 C C . TYR A 1 391 ? 17.095 15.683 -48.752 1.00 71.56 391 TYR A C 1
ATOM 3155 O O . TYR A 1 391 ? 16.313 14.733 -48.720 1.00 71.56 391 TYR A O 1
ATOM 3163 N N . ILE A 1 392 ? 18.320 15.556 -49.276 1.00 73.75 392 ILE A N 1
ATOM 3164 C CA . ILE A 1 392 ? 18.835 14.289 -49.818 1.00 73.75 392 ILE A CA 1
ATOM 3165 C C . ILE A 1 392 ? 18.956 13.217 -48.735 1.00 73.75 392 ILE A C 1
ATOM 3167 O O . ILE A 1 392 ? 18.778 12.046 -49.051 1.00 73.75 392 ILE A O 1
ATOM 3171 N N . LEU A 1 393 ? 19.157 13.586 -47.470 1.00 71.31 393 LEU A N 1
ATOM 3172 C CA . LEU A 1 393 ? 19.111 12.634 -46.362 1.00 71.31 393 LEU A CA 1
ATOM 3173 C C . LEU A 1 393 ? 17.782 11.854 -46.343 1.00 71.31 393 LEU A C 1
ATOM 3175 O O . LEU A 1 393 ? 17.787 10.627 -46.314 1.00 71.31 393 LEU A O 1
ATOM 3179 N N . ASN A 1 394 ? 16.651 12.560 -46.440 1.00 67.31 394 ASN A N 1
ATOM 3180 C CA . ASN A 1 394 ? 15.318 11.947 -46.457 1.00 67.31 394 ASN A CA 1
ATOM 3181 C C . ASN A 1 394 ? 15.108 11.063 -47.691 1.00 67.31 394 ASN A C 1
ATOM 3183 O O . ASN A 1 394 ? 14.559 9.972 -47.588 1.00 67.31 394 ASN A O 1
ATOM 3187 N N . ILE A 1 395 ? 15.616 11.492 -48.848 1.00 69.50 395 ILE A N 1
ATOM 3188 C CA . ILE A 1 395 ? 15.562 10.695 -50.079 1.00 69.50 395 ILE A CA 1
ATOM 3189 C C . ILE A 1 395 ? 16.388 9.415 -49.941 1.00 69.50 395 ILE A C 1
ATOM 3191 O O . ILE A 1 395 ? 15.939 8.352 -50.362 1.00 69.50 395 ILE A O 1
ATOM 3195 N N . ILE A 1 396 ? 17.595 9.506 -49.370 1.00 68.56 396 ILE A N 1
ATOM 3196 C CA . ILE A 1 396 ? 18.433 8.334 -49.113 1.00 68.56 396 ILE A CA 1
ATOM 3197 C C . ILE A 1 396 ? 17.670 7.377 -48.202 1.00 68.56 396 ILE A C 1
ATOM 3199 O O . ILE A 1 396 ? 17.622 6.199 -48.528 1.00 68.56 396 ILE A O 1
ATOM 3203 N N . PHE A 1 397 ? 17.022 7.866 -47.141 1.00 65.19 397 PHE A N 1
ATOM 3204 C CA . PHE A 1 397 ? 16.220 7.038 -46.238 1.00 65.19 397 PHE A CA 1
ATOM 3205 C C . PHE A 1 397 ? 15.061 6.315 -46.924 1.00 65.19 397 PHE A C 1
ATOM 3207 O O . PHE A 1 397 ? 14.899 5.110 -46.729 1.00 65.19 397 PHE A O 1
ATOM 3214 N N . ASP A 1 398 ? 14.283 7.017 -47.743 1.00 62.56 398 ASP A N 1
ATOM 3215 C CA . ASP A 1 398 ? 13.146 6.421 -48.446 1.00 62.56 398 ASP A CA 1
ATOM 3216 C C . ASP A 1 398 ? 13.610 5.387 -49.487 1.00 62.56 398 ASP A C 1
ATOM 3218 O O . ASP A 1 398 ? 13.054 4.289 -49.554 1.00 62.56 398 ASP A O 1
ATOM 3222 N N . ILE A 1 399 ? 14.690 5.670 -50.228 1.00 66.12 399 ILE A N 1
ATOM 3223 C CA . ILE A 1 399 ? 15.310 4.701 -51.149 1.00 66.12 399 ILE A CA 1
ATOM 3224 C C . ILE A 1 399 ? 15.803 3.472 -50.383 1.00 66.12 399 ILE A C 1
ATOM 3226 O O . ILE A 1 399 ? 15.562 2.344 -50.807 1.00 66.12 399 ILE A O 1
ATOM 3230 N N . TRP A 1 400 ? 16.472 3.678 -49.247 1.00 59.81 400 TRP A N 1
ATOM 3231 C CA . TRP A 1 400 ? 16.972 2.596 -48.404 1.00 59.81 400 TRP A CA 1
ATOM 3232 C C . TRP A 1 400 ? 15.823 1.700 -47.925 1.00 59.81 400 TRP A C 1
ATOM 3234 O O . TRP A 1 400 ? 15.909 0.478 -48.021 1.00 59.81 400 TRP A O 1
ATOM 3244 N N . SER A 1 401 ? 14.704 2.310 -47.520 1.00 57.88 401 SER A N 1
ATOM 3245 C CA . SER A 1 401 ? 13.510 1.585 -47.081 1.00 57.88 401 SER A CA 1
ATOM 3246 C C . SER A 1 401 ? 12.829 0.760 -48.175 1.00 57.88 401 SER A C 1
ATOM 3248 O O . SER A 1 401 ? 12.206 -0.257 -47.878 1.00 57.88 401 SER A O 1
ATOM 3250 N N . ALA A 1 402 ? 12.973 1.169 -49.437 1.00 57.34 402 ALA A N 1
ATOM 3251 C CA . ALA A 1 402 ? 12.414 0.474 -50.590 1.00 57.34 402 ALA A CA 1
ATOM 3252 C C . ALA A 1 402 ? 13.347 -0.610 -51.173 1.00 57.34 402 ALA A C 1
ATOM 3254 O O . ALA A 1 402 ? 12.887 -1.447 -51.950 1.00 57.34 402 ALA A O 1
ATOM 3255 N N . CYS A 1 403 ? 14.648 -0.595 -50.846 1.00 55.38 403 CYS A N 1
ATOM 3256 C CA . CYS A 1 403 ? 15.670 -1.398 -51.530 1.00 55.38 403 CYS A CA 1
ATOM 3257 C C . CYS A 1 403 ? 16.124 -2.696 -50.834 1.00 55.38 403 CYS A C 1
ATOM 3259 O O . CYS A 1 403 ? 16.842 -3.463 -51.480 1.00 55.38 403 CYS A O 1
ATOM 3261 N N . GLU A 1 404 ? 15.732 -3.015 -49.596 1.00 52.56 404 GLU A N 1
ATOM 3262 C CA . GLU A 1 404 ? 16.037 -4.349 -49.041 1.00 52.56 404 GLU A CA 1
ATOM 3263 C C . GLU A 1 404 ? 14.960 -5.387 -49.393 1.00 52.56 404 GLU A C 1
ATOM 3265 O O . GLU A 1 404 ? 13.768 -5.118 -49.218 1.00 52.56 404 GLU A O 1
ATOM 3270 N N . PRO A 1 405 ? 15.372 -6.567 -49.927 1.00 41.38 405 PRO A N 1
ATOM 3271 C CA . PRO A 1 405 ? 16.387 -7.415 -49.273 1.00 41.38 405 PRO A CA 1
ATOM 3272 C C . PRO A 1 405 ? 17.784 -7.608 -49.914 1.00 41.38 405 PRO A C 1
ATOM 3274 O O . PRO A 1 405 ? 18.597 -8.259 -49.271 1.00 41.38 405 PRO A O 1
ATOM 3277 N N . GLU A 1 406 ? 18.141 -7.127 -51.117 1.00 42.28 406 GLU A N 1
ATOM 3278 C CA . GLU A 1 406 ? 19.485 -7.426 -51.685 1.00 42.28 406 GLU A CA 1
ATOM 3279 C C . GLU A 1 406 ? 20.011 -6.386 -52.711 1.00 42.28 406 GLU A C 1
ATOM 3281 O O . GLU A 1 406 ? 19.631 -6.460 -53.879 1.00 42.28 406 GLU A O 1
ATOM 3286 N N . ARG A 1 407 ? 20.955 -5.488 -52.335 1.00 40.31 407 ARG A N 1
ATOM 3287 C CA . ARG A 1 407 ? 22.229 -5.166 -53.064 1.00 40.31 407 ARG A CA 1
ATOM 3288 C C . ARG A 1 407 ? 22.898 -3.812 -52.734 1.00 40.31 407 ARG A C 1
ATOM 3290 O O . ARG A 1 407 ? 22.260 -2.780 -52.593 1.00 40.31 407 ARG A O 1
ATOM 3297 N N . ASN A 1 408 ? 24.239 -3.854 -52.792 1.00 41.84 408 ASN A N 1
ATOM 3298 C CA . ASN A 1 408 ? 25.239 -2.771 -52.727 1.00 41.84 408 ASN A CA 1
ATOM 3299 C C . ASN A 1 408 ? 24.979 -1.544 -53.639 1.00 41.84 408 ASN A C 1
ATOM 3301 O O . ASN A 1 408 ? 24.850 -1.674 -54.856 1.00 41.84 408 ASN A O 1
ATOM 3305 N N . TRP A 1 409 ? 25.056 -0.344 -53.045 1.00 42.62 409 TRP A N 1
ATOM 3306 C CA . TRP A 1 409 ? 24.696 0.976 -53.602 1.00 42.62 409 TRP A CA 1
ATOM 3307 C C . TRP A 1 409 ? 25.795 1.730 -54.392 1.00 42.62 409 TRP A C 1
ATOM 3309 O O . TRP A 1 409 ? 25.608 2.879 -54.792 1.00 42.62 409 TRP A O 1
ATOM 3319 N N . THR A 1 410 ? 26.949 1.141 -54.707 1.00 36.84 410 THR A N 1
ATOM 3320 C CA . THR A 1 410 ? 28.068 1.915 -55.296 1.00 36.84 410 THR A CA 1
ATOM 3321 C C . THR A 1 410 ? 27.788 2.584 -56.660 1.00 36.84 410 THR A C 1
ATOM 3323 O O . THR A 1 410 ? 28.568 3.429 -57.076 1.00 36.84 410 THR A O 1
ATOM 3326 N N . ALA A 1 411 ? 26.675 2.304 -57.354 1.00 36.16 411 ALA A N 1
ATOM 3327 C CA . ALA A 1 411 ? 26.439 2.755 -58.735 1.00 36.16 411 ALA A CA 1
ATOM 3328 C C . ALA A 1 411 ? 25.541 4.000 -58.937 1.00 36.16 411 ALA A C 1
ATOM 3330 O O . ALA A 1 411 ? 25.453 4.510 -60.061 1.00 36.16 411 ALA A O 1
ATOM 3331 N N . ALA A 1 412 ? 24.828 4.479 -57.914 1.00 37.66 412 ALA A N 1
ATOM 3332 C CA . ALA A 1 412 ? 23.832 5.547 -58.094 1.00 37.66 412 ALA A CA 1
ATOM 3333 C C . ALA A 1 412 ? 24.333 6.930 -57.669 1.00 37.66 412 ALA A C 1
ATOM 3335 O O . ALA A 1 412 ? 24.011 7.936 -58.303 1.00 37.66 412 ALA A O 1
ATOM 3336 N N . ALA A 1 413 ? 25.191 6.985 -56.657 1.00 38.00 413 ALA A N 1
ATOM 3337 C CA . ALA A 1 413 ? 25.705 8.246 -56.158 1.00 38.00 413 ALA A CA 1
ATOM 3338 C C . ALA A 1 413 ? 26.822 8.845 -57.054 1.00 38.00 413 ALA A C 1
ATOM 3340 O O . ALA A 1 413 ? 27.079 10.047 -56.993 1.00 38.00 413 ALA A O 1
ATOM 3341 N N . ASP A 1 414 ? 27.420 8.053 -57.953 1.00 37.69 414 ASP A N 1
ATOM 3342 C CA . ASP A 1 414 ? 28.395 8.515 -58.960 1.00 37.69 414 ASP A CA 1
ATOM 3343 C C . ASP A 1 414 ? 27.767 9.297 -60.128 1.00 37.69 414 ASP A C 1
ATOM 3345 O O . ASP A 1 414 ? 28.478 9.877 -60.947 1.00 37.69 414 ASP A O 1
ATOM 3349 N N . ARG A 1 415 ? 26.431 9.352 -60.226 1.00 38.47 415 ARG A N 1
ATOM 3350 C CA . ARG A 1 415 ? 25.738 10.049 -61.327 1.00 38.47 415 ARG A CA 1
ATOM 3351 C C . ARG A 1 415 ? 25.328 11.484 -61.009 1.00 38.47 415 ARG A C 1
ATOM 3353 O O . ARG A 1 415 ? 24.747 12.140 -61.872 1.00 38.47 415 ARG A O 1
ATOM 3360 N N . TYR A 1 416 ? 25.622 11.982 -59.810 1.00 36.31 416 TYR A N 1
ATOM 3361 C CA . TYR A 1 416 ? 25.347 13.367 -59.436 1.00 36.31 416 TYR A CA 1
ATOM 3362 C C . TYR A 1 416 ? 26.648 14.179 -59.460 1.00 36.31 416 TYR A C 1
ATOM 3364 O O . TYR A 1 416 ? 27.350 14.287 -58.460 1.00 36.31 416 TYR A O 1
ATOM 3372 N N . GLN A 1 417 ? 26.990 14.737 -60.624 1.00 31.48 417 GLN A N 1
ATOM 3373 C CA . GLN A 1 417 ? 28.000 15.794 -60.713 1.00 31.48 417 GLN A CA 1
ATOM 3374 C C . GLN A 1 417 ? 27.334 17.143 -60.400 1.00 31.48 417 GLN A C 1
ATOM 3376 O O . GLN A 1 417 ? 26.307 17.456 -61.014 1.00 31.48 417 GLN A O 1
ATOM 3381 N N . PRO A 1 418 ? 27.881 17.960 -59.480 1.00 33.62 418 PRO A N 1
ATOM 3382 C CA . PRO A 1 418 ? 27.450 19.342 -59.334 1.00 33.62 418 PRO A CA 1
ATOM 3383 C C . PRO A 1 418 ? 27.704 20.073 -60.656 1.00 33.62 418 PRO A C 1
ATOM 3385 O O . PRO A 1 418 ? 28.763 19.920 -61.263 1.00 33.62 418 PRO A O 1
ATOM 3388 N N . LEU A 1 419 ? 26.729 20.853 -61.121 1.00 32.69 419 LEU A N 1
ATOM 3389 C CA . LEU A 1 419 ? 26.942 21.758 -62.247 1.00 32.69 419 LEU A CA 1
ATOM 3390 C C . LEU A 1 419 ? 27.924 22.846 -61.807 1.00 32.69 419 LEU A C 1
ATOM 3392 O O . LEU A 1 419 ? 27.594 23.691 -60.976 1.00 32.69 419 LEU A O 1
ATOM 3396 N N . ASP A 1 420 ? 29.129 22.786 -62.362 1.00 34.59 420 ASP A N 1
ATOM 3397 C CA . ASP A 1 420 ? 30.192 23.759 -62.159 1.00 34.59 420 ASP A CA 1
ATOM 3398 C C . ASP A 1 420 ? 29.816 25.059 -62.893 1.00 34.59 420 ASP A C 1
ATOM 3400 O O . ASP A 1 420 ? 29.773 25.113 -64.125 1.00 34.59 420 ASP A O 1
ATOM 3404 N N . HIS A 1 421 ? 29.478 26.111 -62.146 1.00 36.66 421 HIS A N 1
ATOM 3405 C CA . HIS A 1 421 ? 29.207 27.432 -62.710 1.00 36.66 421 HIS A CA 1
ATOM 3406 C C . HIS A 1 421 ? 30.476 28.284 -62.664 1.00 36.66 421 HIS A C 1
ATOM 3408 O O . HIS A 1 421 ? 30.662 29.128 -61.791 1.00 36.66 421 HIS A O 1
ATOM 3414 N N . THR A 1 422 ? 31.333 28.112 -63.668 1.00 37.56 422 THR A N 1
ATOM 3415 C CA . THR A 1 422 ? 32.285 29.150 -64.068 1.00 37.56 422 THR A CA 1
ATOM 3416 C C . THR A 1 422 ? 31.538 30.229 -64.855 1.00 37.56 422 THR A C 1
ATOM 3418 O O . THR A 1 422 ? 31.112 29.998 -65.981 1.00 37.56 422 THR A O 1
ATOM 3421 N N . THR A 1 423 ? 31.402 31.438 -64.296 1.00 34.22 423 THR A N 1
ATOM 3422 C CA . THR A 1 423 ? 31.203 32.646 -65.119 1.00 34.22 423 THR A CA 1
ATOM 3423 C C . THR A 1 423 ? 31.971 33.833 -64.539 1.00 34.22 423 THR A C 1
ATOM 3425 O O . THR A 1 423 ? 31.586 34.434 -63.545 1.00 34.22 423 THR A O 1
ATOM 3428 N N . GLN A 1 424 ? 33.115 34.071 -65.179 1.00 32.06 424 GLN A N 1
ATOM 3429 C CA . GLN A 1 424 ? 33.816 35.325 -65.462 1.00 32.06 424 GLN A CA 1
ATOM 3430 C C . GLN A 1 424 ? 33.507 36.589 -64.638 1.00 32.06 424 GLN A C 1
ATOM 3432 O O . GLN A 1 424 ? 32.428 37.171 -64.670 1.00 32.06 424 GLN A O 1
ATOM 3437 N N . SER A 1 425 ? 34.597 37.085 -64.056 1.00 32.84 425 SER A N 1
ATOM 3438 C CA . SER A 1 425 ? 34.869 38.458 -63.644 1.00 32.84 425 SER A CA 1
ATOM 3439 C C . SER A 1 425 ? 34.539 39.518 -64.706 1.00 32.84 425 SER A C 1
ATOM 3441 O O . SER A 1 425 ? 35.012 39.426 -65.840 1.00 32.84 425 SER A O 1
ATOM 3443 N N . ALA A 1 426 ? 33.903 40.610 -64.282 1.00 30.20 426 ALA A N 1
ATOM 3444 C CA . ALA A 1 426 ? 34.079 41.930 -64.882 1.00 30.20 426 ALA A CA 1
ATOM 3445 C C . ALA A 1 426 ? 34.164 42.987 -63.766 1.00 30.20 426 ALA A C 1
ATOM 3447 O O . ALA A 1 426 ? 33.231 43.169 -62.987 1.00 30.20 426 ALA A O 1
ATOM 3448 N N . HIS A 1 427 ? 35.322 43.645 -63.678 1.00 34.00 427 HIS A N 1
ATOM 3449 C CA . HIS A 1 427 ? 35.587 44.817 -62.840 1.00 34.00 427 HIS A CA 1
ATOM 3450 C C . HIS A 1 427 ? 34.699 46.012 -63.236 1.00 34.00 427 HIS A C 1
ATOM 3452 O O . HIS A 1 427 ? 34.508 46.235 -64.432 1.00 34.00 427 HIS A O 1
ATOM 3458 N N . PRO A 1 428 ? 34.287 46.877 -62.290 1.00 39.47 428 PRO A N 1
ATOM 3459 C CA . PRO A 1 428 ? 33.937 48.252 -62.602 1.00 39.47 428 PRO A CA 1
ATOM 3460 C C . PRO A 1 428 ? 35.198 49.128 -62.522 1.00 39.47 428 PRO A C 1
ATOM 3462 O O . PRO A 1 428 ? 35.849 49.221 -61.481 1.00 39.47 428 PRO A O 1
ATOM 3465 N N . GLY A 1 429 ? 35.558 49.746 -63.646 1.00 33.66 429 GLY A N 1
ATOM 3466 C CA . GLY A 1 429 ? 36.534 50.829 -63.695 1.00 33.66 429 GLY A CA 1
ATOM 3467 C C . GLY A 1 429 ? 35.924 52.136 -63.190 1.00 33.66 429 GLY A C 1
ATOM 3468 O O . GLY A 1 429 ? 34.763 52.439 -63.451 1.00 33.66 429 GLY A O 1
ATOM 3469 N N . THR A 1 430 ? 36.732 52.896 -62.461 1.00 35.88 430 THR A N 1
ATOM 3470 C CA . THR A 1 430 ? 36.519 54.288 -62.056 1.00 35.88 430 THR A CA 1
ATOM 3471 C C . THR A 1 430 ? 36.491 55.248 -63.248 1.00 35.88 430 THR A C 1
ATOM 3473 O O . THR A 1 430 ? 37.471 55.284 -63.994 1.00 35.88 430 THR A O 1
ATOM 3476 N N . ALA A 1 431 ? 35.421 56.044 -63.346 1.00 37.59 431 ALA A N 1
ATOM 3477 C CA . ALA A 1 431 ? 35.328 57.482 -63.673 1.00 37.59 431 ALA A CA 1
ATOM 3478 C C . ALA A 1 431 ? 33.917 57.789 -64.194 1.00 37.59 431 ALA A C 1
ATOM 3480 O O . ALA A 1 431 ? 33.541 57.205 -65.235 1.00 37.59 431 ALA A O 1
#

Secondary structure (DSSP, 8-state):
--HHHHHHHHHHHTTPPP--SS-TTS------B-TTSPBPPGGG-----S--TT-PPPHHHHHTT--HHHHHHHHHHHHHHHHHHHHHHHHHHHHH---S-HHHHHHHHHSS-SS-HHHHHHHTHHHHHH----TTTT--HHHHS-HHHHHHHTSHHHHHHHHHHHHHHHHHHHH-SS-BTTTB-HHHHHHHHHHHHHTTTTTTT--EEEESSSEEEE-SHHHHHHHHHHHHHTT-S-HHHHHHHHHHHHHHTT-HHHHHHHHHHHH-GGGGGGGGGHHHHHHHHHHHHHHHTHHHHHHHHHHHHHHHHHHHHHHHHHHH---HHHHHHHHHHHH---SEEEEESSHHHHHTTSSSS--EEEEEEETTEEEEE-HHHHHHH--HHHHHHHHHHHHHHHHHHHHTTS---TTTGGG-----------PPPP-

Radius of gyration: 40.79 Å; chains: 1; bounding box: 84×74×115 Å

Foldseek 3Di:
DPVLVLVLLVCQLVVHDDADPVCRPDDDDDQDADPVRHDDHSLNGDRDDQDDPPDDDDLLLLVLLAPPVLLVVLVVLVVQLVVLVVVLQVLLCVQQVDPDPVQQLLDVLQHVGSNCNLVSLVSCVVVLVPDDAQPLSPPNCCLCPPPLNVVQLVPPLLVVLLLLLLVLLLVLQVPDQQHHQPPRHLVNLLVVLVVCVVVCVLVVQHWDWGDRPDTDIGNHSVVSNVSSVVSLCVSDPDPVSSVSSVVSVVSQVPDPSSVSSSSVCSVVSVCSVVSVPPSVVSVSNVSSSCSVVVVSSVSSNVSVVVSVVVVVVSLVVQVPPPRPLVVLQVCLQVVDPDQKGKDWDCSSCSNSPVDSDIDIWIWGHDPPDIDTDDPVVVVVPDDPVVSSSVVVSSVSSVCVSSDPDDDDDPPPVVPDDPDDDDDDDDDDDDD

Sequence (431 aa):
MKSSLAKTFQDIADEENSGDRIFKDRINKRVVTDEKGTALPPESVMVVLPYEEAFGHSEKTSTLLVNSKLREEYEKLNLGFEDARQRLLAALKHHTGSKKDLGREISSTFTQGEDQFYKALLRVQDELLKQKTAPLTTVRYDVIFDDNVLALLDNADFKASIENYIKQYNQLIGKSTYFRKGRFTYYNASEIAKNLADNGFFKAKHSINLNSGAKLEITTEKQLKELVEKEKEAISNDPDLRKKFAAVEKLITKNVNVRQFETYLTDNEDLLPHLANMPAFKEEVWKSYLFAFLDLYKGVIERYQAAEKRRGEIEAEAAKERTQWADVIEIFNDRFFVPFKLVPKNFREVVLGQEPILSVGFTFEDGADTASVEHADLLATLSTGEKKALYILNIIFDIWSACEPERNWTAAADRYQPLDHTTQSAHPGTA

pLDDT: mean 81.71, std 16.44, range [30.2, 98.12]